Protein AF-0000000074037975 (afdb_homodimer)

InterPro domains:
  IPR044946 Type I restriction modification DNA specificity domain superfamily [G3DSA:3.90.220.20] (4-161)

Organism: NCBI:txid159291

Secondary structure (DSSP, 8-state):
-----------GGG-EEGGGTEEEE----------TTEEEEEEE-GGG--SSSB----SEEEEEETTTHHHHTT---TTPEEEE-BSSTT-EEE--SS--TTEEE-TTEEEEEESS-HHHHHHHHHHHHHSHHHHHHHHHH-B-SSS-B--HHHHHT-EE----HHHHHHHHHHHHHHHHHHHHHHHHHHHHHHGGGGS--------/----S------GGG-EEGGGTEEEE-PPP------TTPEEEEEE-GGG--SSSB----SEEEEE-TTTHHHHTT---TTPEEEE-BSSTT-EEE--SS--TTEEE-TTEEEEEESS-HHHHHHHHHHHHHSHHHHHHHHHH-B-SSS-B--HHHHHT-EE----HHHHHHHHHHHHHHHHHHHHHHHHHHHHHHGGGGS--------

Nearest PDB structures (foldseek):
  7vru-assembly1_C  TM=7.341E-01  e=1.996E-07  Aquipseudomonas alcaligenes
  7vs4-assembly1_C  TM=7.170E-01  e=5.073E-07  Aquipseudomonas alcaligenes
  8w2p-assembly1_C  TM=7.264E-01  e=3.956E-07  Geobacillus stearothermophilus
  2y7h-assembly1_A  TM=7.011E-01  e=1.756E-05  Escherichia coli
  7eew-assembly1_A  TM=6.005E-01  e=3.941E-05  Vibrio vulnificus YJ016

Radius of gyration: 26.59 Å; Cα contacts (8 Å, |Δi|>4): 752; chains: 2; bounding box: 60×66×67 Å

Solvent-accessible surface area (backbone atoms only — not comparable to full-atom values): 22498 Å² total; per-residue (Å²): 131,79,75,74,78,70,67,75,75,69,66,63,84,58,40,43,36,39,55,82,54,24,49,77,44,67,36,67,83,79,72,68,38,94,47,95,65,46,41,75,29,26,39,37,48,78,88,39,52,44,97,62,58,52,45,58,86,42,82,45,70,36,32,33,45,67,80,42,57,70,55,59,74,44,31,57,50,55,24,22,28,38,35,28,32,38,55,67,66,68,49,62,33,28,36,33,80,86,58,66,84,38,38,27,52,37,60,42,27,36,39,40,37,48,77,60,63,30,63,62,50,23,46,23,49,49,41,48,46,64,13,64,62,26,52,51,52,51,57,70,54,41,42,64,87,92,58,34,35,44,53,67,70,63,58,36,53,40,68,35,73,64,85,40,71,64,55,41,51,52,27,44,51,49,44,53,49,25,51,51,32,37,52,51,14,51,52,28,38,53,51,27,71,44,55,33,68,70,55,70,84,72,73,80,70,73,132,132,79,72,72,78,70,66,74,74,70,66,65,84,60,39,43,37,39,56,82,53,24,49,77,43,66,37,68,84,81,72,67,38,93,48,94,64,45,42,75,29,27,40,38,50,79,88,40,52,44,97,63,57,53,44,59,86,42,84,46,70,36,32,31,46,69,79,42,58,69,56,59,74,45,30,56,49,53,26,25,29,38,34,28,31,40,56,65,64,68,48,62,35,28,36,34,81,86,57,63,82,38,36,27,53,38,59,44,29,38,37,39,36,48,78,60,62,30,62,60,51,24,46,22,48,48,41,47,46,64,12,66,60,28,50,50,52,51,58,70,55,42,42,65,86,90,59,34,35,44,53,67,70,62,56,37,53,40,69,35,76,65,84,40,72,66,55,40,51,50,26,46,52,49,45,52,51,26,51,50,31,37,52,51,13,52,51,28,38,52,52,27,71,44,55,33,67,71,54,70,83,73,74,80,68,70,134

Structure (mmCIF, N/CA/C/O backbone):
data_AF-0000000074037975-model_v1
#
loop_
_entity.id
_entity.type
_entity.pdbx_description
1 polymer 'Type I restriction modification DNA specificity domain-containing protein'
#
loop_
_atom_site.group_PDB
_atom_site.id
_atom_site.type_symbol
_atom_site.label_atom_id
_atom_site.label_alt_id
_atom_site.label_comp_id
_atom_site.label_asym_id
_atom_site.label_entity_id
_atom_site.label_seq_id
_atom_site.pdbx_PDB_ins_code
_atom_site.Cartn_x
_atom_site.Cartn_y
_atom_site.Cartn_z
_atom_site.occupancy
_atom_site.B_iso_or_equiv
_atom_site.auth_seq_id
_atom_site.auth_comp_id
_atom_site.auth_asym_id
_atom_site.auth_atom_id
_atom_site.pdbx_PDB_model_num
ATOM 1 N N . MET A 1 1 ? 31.547 19.078 5.402 1 22.45 1 MET A N 1
ATOM 2 C CA . MET A 1 1 ? 31.078 20.234 6.16 1 22.45 1 MET A CA 1
ATOM 3 C C . MET A 1 1 ? 30.094 19.812 7.25 1 22.45 1 MET A C 1
ATOM 5 O O . MET A 1 1 ? 29.094 19.172 6.969 1 22.45 1 MET A O 1
ATOM 9 N N . GLU A 1 2 ? 30.469 19.562 8.461 1 25.7 2 GLU A N 1
ATOM 10 C CA . GLU A 1 2 ? 29.766 19.25 9.703 1 25.7 2 GLU A CA 1
ATOM 11 C C . GLU A 1 2 ? 28.641 20.25 9.969 1 25.7 2 GLU A C 1
ATOM 13 O O . GLU A 1 2 ? 28.891 21.438 10.141 1 25.7 2 GLU A O 1
ATOM 18 N N . ILE A 1 3 ? 27.547 20.219 9.219 1 34.25 3 ILE A N 1
ATOM 19 C CA . ILE A 1 3 ? 26.469 21.109 9.609 1 34.25 3 ILE A CA 1
ATOM 20 C C . ILE A 1 3 ? 26.344 21.125 11.133 1 34.25 3 ILE A C 1
ATOM 22 O O . ILE A 1 3 ? 26.25 20.078 11.766 1 34.25 3 ILE A O 1
ATOM 26 N N . SER A 1 4 ? 27 22.016 11.812 1 34.75 4 SER A N 1
ATOM 27 C CA . SER A 1 4 ? 26.828 22.312 13.234 1 34.75 4 SER A CA 1
ATOM 28 C C . SER A 1 4 ? 25.375 22.141 13.664 1 34.75 4 SER A C 1
ATOM 30 O O . SER A 1 4 ? 24.484 22.828 13.156 1 34.75 4 SER A O 1
ATOM 32 N N . THR A 1 5 ? 24.906 21.062 13.969 1 38 5 THR A N 1
ATOM 33 C CA . THR A 1 5 ? 23.641 20.562 14.492 1 38 5 THR A CA 1
ATOM 34 C C . THR A 1 5 ? 23.094 21.5 15.562 1 38 5 THR A C 1
ATOM 36 O O . THR A 1 5 ? 22.094 21.172 16.219 1 38 5 THR A O 1
ATOM 39 N N . HIS A 1 6 ? 23.984 22.391 16.078 1 36.88 6 HIS A N 1
ATOM 40 C CA . HIS A 1 6 ? 23.469 23.234 17.156 1 36.88 6 HIS A CA 1
ATOM 41 C C . HIS A 1 6 ? 22.375 24.156 16.656 1 36.88 6 HIS A C 1
ATOM 43 O O . HIS A 1 6 ? 22.625 25.328 16.359 1 36.88 6 HIS A O 1
ATOM 49 N N . THR A 1 7 ? 21.641 23.875 15.727 1 40.47 7 THR A N 1
ATOM 50 C CA . THR A 1 7 ? 20.562 24.844 15.562 1 40.47 7 THR A CA 1
ATOM 51 C C . THR A 1 7 ? 19.984 25.234 16.922 1 40.47 7 THR A C 1
ATOM 53 O O . THR A 1 7 ? 19.406 24.391 17.625 1 40.47 7 THR A O 1
ATOM 56 N N . GLN A 1 8 ? 20.625 26.078 17.672 1 42.66 8 GLN A N 1
ATOM 57 C CA . GLN A 1 8 ? 20.125 26.719 18.891 1 42.66 8 GLN A CA 1
ATOM 58 C C . GLN A 1 8 ? 18.609 26.938 18.797 1 42.66 8 GLN A C 1
ATOM 60 O O . GLN A 1 8 ? 18.141 27.75 18 1 42.66 8 GLN A O 1
ATOM 65 N N . LEU A 1 9 ? 17.828 25.891 18.891 1 47.12 9 LEU A N 1
ATOM 66 C CA . LEU A 1 9 ? 16.391 26.047 19.031 1 47.12 9 LEU A CA 1
ATOM 67 C C . LEU A 1 9 ? 16.047 27.172 19.984 1 47.12 9 LEU A C 1
ATOM 69 O O . LEU A 1 9 ? 16.641 27.297 21.062 1 47.12 9 LEU A O 1
ATOM 73 N N . SER A 1 10 ? 15.578 28.25 19.516 1 51.34 10 SER A N 1
ATOM 74 C CA . SER A 1 10 ? 15.203 29.516 20.125 1 51.34 10 SER A CA 1
ATOM 75 C C . SER A 1 10 ? 14.422 29.297 21.422 1 51.34 10 SER A C 1
ATOM 77 O O . SER A 1 10 ? 13.867 28.219 21.641 1 51.34 10 SER A O 1
ATOM 79 N N . ASP A 1 11 ? 14.492 30.141 22.344 1 56.09 11 ASP A N 1
ATOM 80 C CA . ASP A 1 11 ? 13.734 30.375 23.578 1 56.09 11 ASP A CA 1
ATOM 81 C C . ASP A 1 11 ? 12.242 30.156 23.344 1 56.09 11 ASP A C 1
ATOM 83 O O . ASP A 1 11 ? 11.68 30.625 22.359 1 56.09 11 ASP A O 1
ATOM 87 N N . GLU A 1 12 ? 11.594 29.078 23.938 1 60.75 12 GLU A N 1
ATOM 88 C CA . GLU A 1 12 ? 10.18 28.734 23.859 1 60.75 12 GLU A CA 1
ATOM 89 C C . GLU A 1 12 ? 9.312 30 23.922 1 60.75 12 GLU A C 1
ATOM 91 O O . GLU A 1 12 ? 8.156 29.969 23.5 1 60.75 12 GLU A O 1
ATOM 96 N N . SER A 1 13 ? 9.938 30.953 24.453 1 65.62 13 SER A N 1
ATOM 97 C CA . SER A 1 13 ? 9.18 32.188 24.562 1 65.62 13 SER A CA 1
ATOM 98 C C . SER A 1 13 ? 8.82 32.75 23.188 1 65.62 13 SER A C 1
ATOM 100 O O . SER A 1 13 ? 7.875 33.531 23.062 1 65.62 13 SER A O 1
ATOM 102 N N . ALA A 1 14 ? 9.422 32.188 22.172 1 81.38 14 ALA A N 1
ATOM 103 C CA . ALA A 1 14 ? 9.188 32.719 20.828 1 81.38 14 ALA A CA 1
ATOM 104 C C . ALA A 1 14 ? 8.203 31.844 20.047 1 81.38 14 ALA A C 1
ATOM 106 O O . ALA A 1 14 ? 7.809 32.188 18.938 1 81.38 14 ALA A O 1
ATOM 107 N N . TRP A 1 15 ? 7.66 30.828 20.797 1 90.06 15 TRP A N 1
ATOM 108 C CA . TRP A 1 15 ? 6.723 29.938 20.125 1 90.06 15 TRP A CA 1
ATOM 109 C C . TRP A 1 15 ? 5.32 30.547 20.094 1 90.06 15 TRP A C 1
ATOM 111 O O . TRP A 1 15 ? 4.957 31.328 20.969 1 90.06 15 TRP A O 1
ATOM 121 N N . SER A 1 16 ? 4.637 30.281 19.078 1 93.81 16 SER A N 1
ATOM 122 C CA . SER A 1 16 ? 3.273 30.781 18.953 1 93.81 16 SER A CA 1
ATOM 123 C C . SER A 1 16 ? 2.334 29.703 18.438 1 93.81 16 SER A C 1
ATOM 125 O O . SER A 1 16 ? 2.77 28.75 17.781 1 93.81 16 SER A O 1
ATOM 127 N N . PRO A 1 17 ? 1.119 29.828 18.703 1 96.19 17 PRO A N 1
ATOM 128 C CA . PRO A 1 17 ? 0.145 28.812 18.312 1 96.19 17 PRO A CA 1
ATOM 129 C C . PRO A 1 17 ? 0.031 28.656 16.797 1 96.19 17 PRO A C 1
ATOM 131 O O . PRO A 1 17 ? 0.234 29.625 16.062 1 96.19 17 PRO A O 1
ATOM 134 N N . LEU A 1 18 ? -0.323 27.453 16.375 1 97.44 18 LEU A N 1
ATOM 135 C CA . LEU A 1 18 ? -0.531 27.156 14.953 1 97.44 18 LEU A CA 1
ATOM 136 C C . LEU A 1 18 ? -1.519 28.125 14.328 1 97.44 18 LEU A C 1
ATOM 138 O O . LEU A 1 18 ? -1.316 28.578 13.203 1 97.44 18 LEU A O 1
ATOM 142 N N . SER A 1 19 ? -2.512 28.547 15.086 1 97.44 19 SER A N 1
ATOM 143 C CA . SER A 1 19 ? -3.596 29.391 14.586 1 97.44 19 SER A CA 1
ATOM 144 C C . SER A 1 19 ? -3.082 30.766 14.18 1 97.44 19 SER A C 1
ATOM 146 O O . SER A 1 19 ? -3.734 31.469 13.406 1 97.44 19 SER A O 1
ATOM 148 N N . HIS A 1 20 ? -1.914 31.156 14.703 1 96.19 20 HIS A N 1
ATOM 149 C CA . HIS A 1 20 ? -1.327 32.438 14.336 1 96.19 20 HIS A CA 1
ATOM 150 C C . HIS A 1 20 ? -0.712 32.375 12.938 1 96.19 20 HIS A C 1
ATOM 152 O O . HIS A 1 20 ? -0.5 33.406 12.312 1 96.19 20 HIS A O 1
ATOM 158 N N . HIS A 1 21 ? -0.469 31.172 12.492 1 96.44 21 HIS A N 1
ATOM 159 C CA . HIS A 1 21 ? 0.303 31.031 11.266 1 96.44 21 HIS A CA 1
ATOM 160 C C . HIS A 1 21 ? -0.547 30.453 10.141 1 96.44 21 HIS A C 1
ATOM 162 O O . HIS A 1 21 ? -0.271 30.672 8.961 1 96.44 21 HIS A O 1
ATOM 168 N N . ALA A 1 22 ? -1.515 29.703 10.539 1 98.12 22 ALA A N 1
ATOM 169 C CA . ALA A 1 22 ? -2.248 28.922 9.547 1 98.12 22 ALA A CA 1
ATOM 170 C C . ALA A 1 22 ? -3.727 28.812 9.914 1 98.12 22 ALA A C 1
ATOM 172 O O . ALA A 1 22 ? -4.09 28.938 11.086 1 98.12 22 ALA A O 1
ATOM 173 N N . GLN A 1 23 ? -4.5 28.672 8.906 1 98 23 GLN A N 1
ATOM 174 C CA . GLN A 1 23 ? -5.891 28.281 9.094 1 98 23 GLN A CA 1
ATOM 175 C C . GLN A 1 23 ? -6.02 26.766 9.266 1 98 23 GLN A C 1
ATOM 177 O O . GLN A 1 23 ? -5.359 26 8.555 1 98 23 GLN A O 1
ATOM 182 N N . VAL A 1 24 ? -6.789 26.344 10.242 1 98.5 24 VAL A N 1
ATOM 183 C CA . VAL A 1 24 ? -7.109 24.938 10.43 1 98.5 24 VAL A CA 1
ATOM 184 C C . VAL A 1 24 ? -8.562 24.672 10.031 1 98.5 24 VAL A C 1
ATOM 186 O O . VAL A 1 24 ? -9.484 25.25 10.609 1 98.5 24 VAL A O 1
ATOM 189 N N . LEU A 1 25 ? -8.695 23.812 9.07 1 97.5 25 LEU A N 1
ATOM 190 C CA . LEU A 1 25 ? -10.031 23.531 8.555 1 97.5 25 LEU A CA 1
ATOM 191 C C . LEU A 1 25 ? -10.414 22.078 8.797 1 97.5 25 LEU A C 1
ATOM 193 O O . LEU A 1 25 ? -9.539 21.203 8.867 1 97.5 25 LEU A O 1
ATOM 197 N N . ARG A 1 26 ? -11.672 21.844 8.93 1 97 26 ARG A N 1
ATOM 198 C CA . ARG A 1 26 ? -12.289 20.531 8.953 1 97 26 ARG A CA 1
ATOM 199 C C . ARG A 1 26 ? -13.586 20.516 8.141 1 97 26 ARG A C 1
ATOM 201 O O . ARG A 1 26 ? -14.5 21.281 8.414 1 97 26 ARG A O 1
ATOM 208 N N . ALA A 1 27 ? -13.594 19.656 7.254 1 96 27 ALA A N 1
ATOM 209 C CA . ALA A 1 27 ? -14.75 19.641 6.359 1 96 27 ALA A CA 1
ATOM 210 C C . ALA A 1 27 ? -15.906 18.859 6.98 1 96 27 ALA A C 1
ATOM 212 O O . ALA A 1 27 ? -15.695 17.875 7.695 1 96 27 ALA A O 1
ATOM 213 N N . PRO A 1 28 ? -17.078 19.344 6.762 1 93.75 28 PRO A N 1
ATOM 214 C CA . PRO A 1 28 ? -18.25 18.531 7.125 1 93.75 28 PRO A CA 1
ATOM 215 C C . PRO A 1 28 ? -18.453 17.344 6.184 1 93.75 28 PRO A C 1
ATOM 217 O O . PRO A 1 28 ? -17.719 17.203 5.199 1 93.75 28 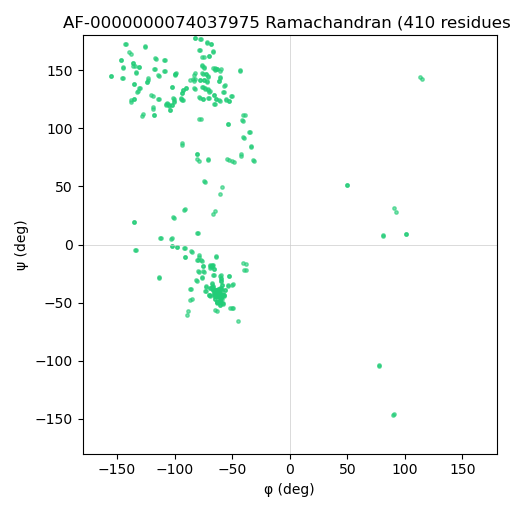PRO A O 1
ATOM 220 N N . LEU A 1 29 ? -19.391 16.562 6.535 1 91.75 29 LEU A N 1
ATOM 221 C CA . LEU A 1 29 ? -19.75 15.461 5.66 1 91.75 29 LEU A CA 1
ATOM 222 C C . LEU A 1 29 ? -20.547 15.953 4.461 1 91.75 29 LEU A C 1
ATOM 224 O O . LEU A 1 29 ? -21.547 16.656 4.625 1 91.75 29 LEU A O 1
ATOM 228 N N . PHE A 1 30 ? -20.062 15.617 3.279 1 88.19 30 PHE A N 1
ATOM 229 C CA . PHE A 1 30 ? -20.797 15.953 2.072 1 88.19 30 PHE A CA 1
ATOM 230 C C . PHE A 1 30 ? -21.469 14.711 1.496 1 88.19 30 PHE A C 1
ATOM 232 O O . PHE A 1 30 ? -20.797 13.766 1.082 1 88.19 30 PHE A O 1
ATOM 239 N N . LYS A 1 31 ? -22.766 14.711 1.405 1 84.69 31 LYS A N 1
ATOM 240 C CA . LYS A 1 31 ? -23.531 13.594 0.865 1 84.69 31 LYS A CA 1
ATOM 241 C C . LYS A 1 31 ? -23.734 13.742 -0.641 1 84.69 31 LYS A C 1
ATOM 243 O O . LYS A 1 31 ? -24.016 14.836 -1.13 1 84.69 31 LYS A O 1
ATOM 248 N N . SER A 1 32 ? -23.5 12.609 -1.246 1 86.62 32 SER A N 1
ATOM 249 C CA . SER A 1 32 ? -23.688 12.617 -2.693 1 86.62 32 SER A CA 1
ATOM 250 C C . SER A 1 32 ? -25.156 12.844 -3.057 1 86.62 32 SER A C 1
ATOM 252 O O . SER A 1 32 ? -26.047 12.266 -2.443 1 86.62 32 SER A O 1
ATOM 254 N N . GLU A 1 33 ? -25.391 13.836 -3.943 1 80.25 33 GLU A N 1
ATOM 255 C CA . GLU A 1 33 ? -26.734 14.117 -4.453 1 80.25 33 GLU A CA 1
ATOM 256 C C . GLU A 1 33 ? -26.75 14.148 -5.98 1 80.25 33 GLU A C 1
ATOM 258 O O . GLU A 1 33 ? -25.953 14.867 -6.598 1 80.25 33 GLU A O 1
ATOM 263 N N . SER A 1 34 ? -27.406 13.18 -6.594 1 70.44 34 SER A N 1
ATOM 264 C CA . SER A 1 34 ? -27.484 13.133 -8.055 1 70.44 34 SER A CA 1
ATOM 265 C C . SER A 1 34 ? -28.562 14.078 -8.57 1 70.44 34 SER A C 1
ATOM 267 O O . SER A 1 34 ? -29.75 13.898 -8.289 1 70.44 34 SER A O 1
ATOM 269 N N . THR A 1 35 ? -28.328 15.297 -8.625 1 68.06 35 THR A N 1
ATOM 270 C CA . THR A 1 35 ? -29.281 16.172 -9.289 1 68.06 35 THR A CA 1
ATOM 271 C C . THR A 1 35 ? -28.719 16.688 -10.609 1 68.06 35 THR A C 1
ATOM 273 O O . THR A 1 35 ? -27.531 16.547 -10.875 1 68.06 35 THR A O 1
ATOM 276 N N . GLN A 1 36 ? -29.641 17.141 -11.523 1 68.62 36 GLN A N 1
ATOM 277 C CA . GLN A 1 36 ? -29.234 17.781 -12.766 1 68.62 36 GLN A CA 1
ATOM 278 C C . GLN A 1 36 ? -28.266 18.922 -12.492 1 68.62 36 GLN A C 1
ATOM 280 O O . GLN A 1 36 ? -28.531 19.781 -11.633 1 68.62 36 GLN A O 1
ATOM 285 N N . GLY A 1 37 ? -27.062 18.938 -13.07 1 75 37 GLY A N 1
ATOM 286 C CA . GLY A 1 37 ? -26.047 19.984 -12.906 1 75 37 GLY A CA 1
ATOM 287 C C . GLY A 1 37 ? -25.094 19.719 -11.766 1 75 37 GLY A C 1
ATOM 288 O O . GLY A 1 37 ? -24.625 20.656 -11.102 1 75 37 GLY A O 1
ATOM 289 N N . SER A 1 38 ? -24.859 18.5 -11.531 1 82.06 38 SER A N 1
ATOM 290 C CA . SER A 1 38 ? -23.984 18.156 -10.414 1 82.06 38 SER A CA 1
ATOM 291 C C . SER A 1 38 ? -22.516 18.156 -10.844 1 82.06 38 SER A C 1
ATOM 293 O O . SER A 1 38 ? -22.219 18 -12.031 1 82.06 38 SER A O 1
ATOM 295 N N . HIS A 1 39 ? -21.766 18.641 -9.922 1 88.56 39 HIS A N 1
ATOM 296 C CA . HIS A 1 39 ? -20.312 18.594 -10.086 1 88.56 39 HIS A CA 1
ATOM 297 C C . HIS A 1 39 ? -19.719 17.422 -9.297 1 88.56 39 HIS A C 1
ATOM 299 O O . HIS A 1 39 ? -20.203 17.094 -8.219 1 88.56 39 HIS A O 1
ATOM 305 N N . ILE A 1 40 ? -18.672 16.891 -9.859 1 91.94 40 ILE A N 1
ATOM 306 C CA . ILE A 1 40 ? -18 15.766 -9.227 1 91.94 40 ILE A CA 1
ATOM 307 C C . ILE A 1 40 ? -16.844 16.266 -8.359 1 91.94 40 ILE A C 1
ATOM 309 O O . ILE A 1 40 ? -16.016 17.078 -8.812 1 91.94 40 ILE A O 1
ATOM 313 N N . PHE A 1 41 ? -16.906 15.859 -7.129 1 94.5 41 PHE A N 1
ATOM 314 C CA . PHE A 1 41 ? -15.82 16.141 -6.207 1 94.5 41 PHE A CA 1
ATOM 315 C C . PHE A 1 41 ? -15.125 14.852 -5.785 1 94.5 41 PHE A C 1
ATOM 317 O O . PHE A 1 41 ? -15.766 13.805 -5.672 1 94.5 41 PHE A O 1
ATOM 324 N N . HIS A 1 42 ? -13.875 14.984 -5.605 1 96.44 42 HIS A N 1
ATOM 325 C CA . HIS A 1 42 ? -13.109 13.898 -5.008 1 96.44 42 HIS A CA 1
ATOM 326 C C . HIS A 1 42 ? -12.992 14.07 -3.496 1 96.44 42 HIS A C 1
ATOM 328 O O . HIS A 1 42 ? -12.625 15.148 -3.02 1 96.44 42 HIS A O 1
ATOM 334 N N . VAL A 1 43 ? -13.289 13.039 -2.789 1 97.12 43 VAL A N 1
ATOM 335 C CA . VAL A 1 43 ? -13.203 13.094 -1.334 1 97.12 43 VAL A CA 1
ATOM 336 C C . VAL A 1 43 ? -11.93 12.398 -0.865 1 97.12 43 VAL A C 1
ATOM 338 O O . VAL A 1 43 ? -11.75 11.203 -1.087 1 97.12 43 VAL A O 1
ATOM 341 N N . ILE A 1 44 ? -11.117 13.156 -0.213 1 98.25 44 ILE A N 1
ATOM 342 C CA . ILE A 1 44 ? -9.836 12.656 0.263 1 98.25 44 ILE A CA 1
ATOM 343 C C . ILE A 1 44 ? -10.047 11.812 1.522 1 98.25 44 ILE A C 1
ATOM 345 O O . ILE A 1 44 ? -10.633 12.289 2.498 1 98.25 44 ILE A O 1
ATOM 349 N N . SER A 1 45 ? -9.555 10.641 1.496 1 97.38 45 SER A N 1
ATOM 350 C CA . SER A 1 45 ? -9.562 9.773 2.67 1 97.38 45 SER A CA 1
ATOM 351 C C . SER A 1 45 ? -8.164 9.266 3 1 97.38 45 SER A C 1
ATOM 353 O O . SER A 1 45 ? -7.227 9.477 2.23 1 97.38 45 SER A O 1
ATOM 355 N N . ILE A 1 46 ? -8.078 8.648 4.141 1 96.69 46 ILE A N 1
ATOM 356 C CA . ILE A 1 46 ? -6.797 8.141 4.609 1 96.69 46 ILE A CA 1
ATOM 357 C C . ILE A 1 46 ? -6.258 7.113 3.615 1 96.69 46 ILE A C 1
ATOM 359 O O . ILE A 1 46 ? -5.043 6.973 3.451 1 96.69 46 ILE A O 1
ATOM 363 N N . MET A 1 47 ? -7.133 6.469 2.896 1 95.56 47 MET A N 1
ATOM 364 C CA . MET A 1 47 ? -6.738 5.445 1.933 1 95.56 47 MET A CA 1
ATOM 365 C C . MET A 1 47 ? -5.953 6.055 0.777 1 95.56 47 MET A C 1
ATOM 367 O O . MET A 1 47 ? -5.262 5.344 0.047 1 95.56 47 MET A O 1
ATOM 371 N N . ASP A 1 48 ? -6.074 7.348 0.639 1 97.81 48 ASP A N 1
ATOM 372 C CA . ASP A 1 48 ? -5.398 8.031 -0.461 1 97.81 48 ASP A CA 1
ATOM 373 C C . ASP A 1 48 ? -4.008 8.5 -0.044 1 97.81 48 ASP A C 1
ATOM 375 O O . ASP A 1 48 ? -3.232 8.977 -0.875 1 97.81 48 ASP A O 1
ATOM 379 N N . PHE A 1 49 ? -3.689 8.438 1.281 1 98.19 49 PHE A N 1
ATOM 380 C CA . PHE A 1 49 ? -2.418 8.961 1.768 1 98.19 49 PHE A CA 1
ATOM 381 C C . PHE A 1 49 ? -1.261 8.078 1.316 1 98.19 49 PHE A C 1
ATOM 383 O O . PHE A 1 49 ? -1.265 6.867 1.56 1 98.19 49 PHE A O 1
ATOM 390 N N . PRO A 1 50 ? -0.337 8.742 0.685 1 97.75 50 PRO A N 1
ATOM 391 C CA . PRO A 1 50 ? 0.864 7.969 0.36 1 97.75 50 PRO A CA 1
ATOM 392 C C . PRO A 1 50 ? 1.793 7.789 1.56 1 97.75 50 PRO A C 1
ATOM 394 O O . PRO A 1 50 ? 1.645 8.484 2.568 1 97.75 50 PRO A O 1
ATOM 397 N N . PRO A 1 51 ? 2.807 6.859 1.449 1 96.75 51 PRO A N 1
ATOM 398 C CA . PRO A 1 51 ? 3.785 6.727 2.531 1 96.75 51 PRO A CA 1
ATOM 399 C C . PRO A 1 51 ? 4.559 8.016 2.791 1 96.75 51 PRO A C 1
ATOM 401 O O . PRO A 1 51 ? 4.93 8.297 3.932 1 96.75 51 PRO A O 1
ATOM 404 N N . ALA A 1 52 ? 4.73 8.742 1.688 1 97.69 52 ALA A N 1
ATOM 405 C CA . ALA A 1 52 ? 5.457 10 1.82 1 97.69 52 ALA A CA 1
ATOM 406 C C . ALA A 1 52 ? 5.07 10.977 0.712 1 97.69 52 ALA A C 1
ATOM 408 O O . ALA A 1 52 ? 4.703 10.562 -0.39 1 97.69 52 ALA A O 1
ATOM 409 N N . GLY A 1 53 ? 5.047 12.172 1.058 1 97.44 53 GLY A N 1
ATOM 410 C CA . GLY A 1 53 ? 5.008 13.227 0.052 1 97.44 53 GLY A CA 1
ATOM 411 C C . GLY A 1 53 ? 3.6 13.625 -0.337 1 97.44 53 GLY A C 1
ATOM 412 O O . GLY A 1 53 ? 2.711 13.703 0.514 1 97.44 53 GLY A O 1
ATOM 413 N N . TYR A 1 54 ? 3.473 13.984 -1.58 1 98.38 54 TYR A N 1
ATOM 414 C CA . TYR A 1 54 ? 2.283 14.648 -2.104 1 98.38 54 TYR A CA 1
ATOM 415 C C . TYR A 1 54 ? 1.127 13.664 -2.246 1 98.38 54 TYR A C 1
ATOM 417 O O . TYR A 1 54 ? 1.325 12.516 -2.648 1 98.38 54 TYR A O 1
ATOM 425 N N . LEU A 1 55 ? 0 14.148 -1.936 1 98.56 55 LEU A N 1
ATOM 426 C CA . LEU A 1 55 ? -1.262 13.438 -2.092 1 98.56 55 LEU A CA 1
ATOM 427 C C . LEU A 1 55 ? -1.547 13.148 -3.564 1 98.56 55 LEU A C 1
ATOM 429 O O . LEU A 1 55 ? -1.535 14.07 -4.391 1 98.56 55 LEU A O 1
ATOM 433 N N . PRO A 1 56 ? -1.769 11.867 -3.869 1 97.56 56 PRO A N 1
ATOM 434 C CA . PRO A 1 56 ? -2.27 11.578 -5.215 1 97.56 56 PRO A CA 1
ATOM 435 C C . PRO A 1 56 ? -3.758 11.875 -5.367 1 97.56 56 PRO A C 1
ATOM 437 O O . PRO A 1 56 ? -4.41 12.281 -4.406 1 97.56 56 PRO A O 1
ATOM 440 N N . GLU A 1 57 ? -4.27 11.695 -6.617 1 97.56 57 GLU A N 1
ATOM 441 C CA . GLU A 1 57 ? -5.699 11.898 -6.836 1 97.56 57 GLU A CA 1
ATOM 442 C C . GLU A 1 57 ? -6.527 10.922 -6 1 97.56 57 GLU A C 1
ATOM 444 O O . GLU A 1 57 ? -6.332 9.711 -6.074 1 97.56 57 GLU A O 1
ATOM 449 N N . PRO A 1 58 ? -7.395 11.508 -5.227 1 97.94 58 PRO A N 1
ATOM 450 C CA . PRO A 1 58 ? -8.227 10.625 -4.41 1 97.94 58 PRO A CA 1
ATOM 451 C C . PRO A 1 58 ? -9.156 9.742 -5.246 1 97.94 58 PRO A C 1
ATOM 453 O O . PRO A 1 58 ? -9.664 10.188 -6.277 1 97.94 58 PRO A O 1
ATOM 456 N N . ALA A 1 59 ? -9.484 8.594 -4.766 1 96.19 59 ALA A N 1
ATOM 457 C CA . ALA A 1 59 ? -10.25 7.609 -5.52 1 96.19 59 ALA A CA 1
ATOM 458 C C . ALA A 1 59 ? -11.75 7.848 -5.371 1 96.19 59 ALA A C 1
ATOM 460 O O . ALA A 1 59 ? -12.508 7.699 -6.332 1 96.19 59 ALA A O 1
ATOM 461 N N . ARG A 1 60 ? -12.164 8.211 -4.227 1 95.75 60 ARG A N 1
ATOM 462 C CA . ARG A 1 60 ? -13.594 8.352 -3.945 1 95.75 60 ARG A CA 1
ATOM 463 C C . ARG A 1 60 ? -14.141 9.648 -4.52 1 95.75 60 ARG A C 1
ATOM 465 O O . ARG A 1 60 ? -13.492 10.695 -4.43 1 95.75 60 ARG A O 1
ATOM 472 N N . THR A 1 61 ? -15.383 9.516 -5.039 1 94.25 61 THR A N 1
ATOM 473 C CA . THR A 1 61 ? -16 10.711 -5.598 1 94.25 61 THR A CA 1
ATOM 474 C C . THR A 1 61 ? -17.422 10.875 -5.062 1 94.25 61 THR A C 1
ATOM 476 O O . THR A 1 61 ? -18.047 9.906 -4.637 1 94.25 61 THR A O 1
ATOM 479 N N . VAL A 1 62 ? -17.797 12.117 -5.047 1 92.56 62 VAL A N 1
ATOM 480 C CA . VAL A 1 62 ? -19.172 12.461 -4.723 1 92.56 62 VAL A CA 1
ATOM 481 C C . VAL A 1 62 ? -19.703 13.484 -5.719 1 92.56 62 VAL A C 1
ATOM 483 O O . VAL A 1 62 ? -18.938 14.305 -6.246 1 92.56 62 VAL A O 1
ATOM 486 N N . SER A 1 63 ? -20.953 13.359 -5.934 1 92.12 63 SER A N 1
ATOM 487 C CA . SER A 1 63 ? -21.641 14.344 -6.773 1 92.12 63 SER A CA 1
ATOM 488 C C . SER A 1 63 ? -22.391 15.367 -5.934 1 92.12 63 SER A C 1
ATOM 490 O O . SER A 1 63 ? -23.219 15 -5.102 1 92.12 63 SER A O 1
ATOM 492 N N . LEU A 1 64 ? -22.062 16.609 -6.137 1 89 64 LEU A N 1
ATOM 493 C CA . LEU A 1 64 ? -22.703 17.672 -5.371 1 89 64 LEU A CA 1
ATOM 494 C C . LEU A 1 64 ? -23.375 18.688 -6.301 1 89 64 LEU A C 1
ATOM 496 O O . LEU A 1 64 ? -22.875 18.953 -7.395 1 89 64 LEU A O 1
ATOM 500 N N . PRO A 1 65 ? -24.531 19.172 -5.812 1 80.94 65 PRO A N 1
ATOM 501 C CA . PRO A 1 65 ? -25.234 20.156 -6.66 1 80.94 65 PRO A CA 1
ATOM 502 C C . PRO A 1 65 ? -24.391 21.406 -6.93 1 80.94 65 PRO A C 1
ATOM 504 O O . PRO A 1 65 ? -23.469 21.703 -6.176 1 80.94 65 PRO A O 1
ATOM 507 N N . THR A 1 66 ? -24.594 22.031 -8.102 1 66.06 66 THR A N 1
ATOM 508 C CA . THR A 1 66 ? -23.875 23.219 -8.578 1 66.06 66 THR A CA 1
ATOM 509 C C . THR A 1 66 ? -23.844 24.297 -7.508 1 66.06 66 THR A C 1
ATOM 511 O O . THR A 1 66 ? -22.859 25.016 -7.371 1 66.06 66 THR A O 1
ATOM 514 N N . GLY A 1 67 ? -24.828 24.406 -6.742 1 62.47 67 GLY A N 1
ATOM 515 C CA . GLY A 1 67 ? -24.844 25.422 -5.707 1 62.47 67 GLY A CA 1
ATOM 516 C C . GLY A 1 67 ? -24.062 25.031 -4.465 1 62.47 67 GLY A C 1
ATOM 517 O O . GLY A 1 67 ? -24.156 25.688 -3.428 1 62.47 67 GLY A O 1
ATOM 518 N N . ALA A 1 68 ? -23.391 23.922 -4.758 1 62.56 68 ALA A N 1
ATOM 519 C CA . ALA A 1 68 ? -22.703 23.453 -3.559 1 62.56 68 ALA A CA 1
ATOM 520 C C . ALA A 1 68 ? -21.484 24.328 -3.258 1 62.56 68 ALA A C 1
ATOM 522 O O . ALA A 1 68 ? -20.344 23.844 -3.309 1 62.56 68 ALA A O 1
ATOM 523 N N . GLU A 1 69 ? -21.766 25.609 -3.156 1 72.12 69 GLU A N 1
ATOM 524 C CA . GLU A 1 69 ? -20.781 26.625 -2.771 1 72.12 69 GLU A CA 1
ATOM 525 C C . GLU A 1 69 ? -20.078 26.25 -1.467 1 72.12 69 GLU A C 1
ATOM 527 O O . GLU A 1 69 ? -18.891 26.516 -1.29 1 72.12 69 GLU A O 1
ATOM 532 N N . ARG A 1 70 ? -20.812 25.5 -0.703 1 82.56 70 ARG A N 1
ATOM 533 C CA . ARG A 1 70 ? -20.25 25.141 0.598 1 82.56 70 ARG A CA 1
ATOM 534 C C . ARG A 1 70 ? -19.078 24.188 0.446 1 82.56 70 ARG A C 1
ATOM 536 O O . ARG A 1 70 ? -18.062 24.328 1.136 1 82.56 70 ARG A O 1
ATOM 543 N N . ALA A 1 71 ? -19.172 23.281 -0.494 1 85.62 71 ALA A N 1
ATOM 544 C CA . ALA A 1 71 ? -18.094 22.328 -0.706 1 85.62 71 ALA A CA 1
ATOM 545 C C . ALA A 1 71 ? -16.844 23.016 -1.223 1 85.62 71 ALA A C 1
ATOM 547 O O . ALA A 1 71 ? -15.727 22.625 -0.872 1 85.62 71 ALA A O 1
ATOM 548 N N . ARG A 1 72 ? -17 24.016 -1.978 1 87.94 72 ARG A N 1
ATOM 549 C CA . ARG A 1 72 ? -15.883 24.719 -2.582 1 87.94 72 ARG A CA 1
ATOM 550 C C . ARG A 1 72 ? -15.047 25.422 -1.519 1 87.94 72 ARG A C 1
ATOM 552 O O . ARG A 1 72 ? -13.836 25.609 -1.693 1 87.94 72 ARG A O 1
ATOM 559 N N . GLN A 1 73 ? -15.695 25.75 -0.399 1 90.81 73 GLN A N 1
ATOM 560 C CA . GLN A 1 73 ? -14.992 26.406 0.696 1 90.81 73 GLN A CA 1
ATOM 561 C C . GLN A 1 73 ? -14 25.469 1.356 1 90.81 73 GLN A C 1
ATOM 563 O O . GLN A 1 73 ? -13.055 25.906 2.021 1 90.81 73 GLN A O 1
ATOM 568 N N . TYR A 1 74 ? -14.203 24.234 1.102 1 94.25 74 TYR A N 1
ATOM 569 C CA . TYR A 1 74 ? -13.375 23.266 1.805 1 94.25 74 TYR A CA 1
ATOM 570 C C . TYR A 1 74 ? -12.438 22.547 0.839 1 94.25 74 TYR A C 1
ATOM 572 O O . TYR A 1 74 ? -11.727 21.609 1.23 1 94.25 74 TYR A O 1
ATOM 580 N N . THR A 1 75 ? -12.461 23 -0.405 1 96.38 75 THR A N 1
ATOM 581 C CA . THR A 1 75 ? -11.5 22.422 -1.331 1 96.38 75 THR A CA 1
ATOM 582 C C . THR A 1 75 ? -10.07 22.703 -0.877 1 96.38 75 THR A C 1
ATOM 584 O O . THR A 1 75 ? -9.773 23.797 -0.409 1 96.38 75 THR A O 1
ATOM 587 N N . VAL A 1 76 ? -9.273 21.734 -1.055 1 98.19 76 VAL A N 1
ATOM 588 C CA . VAL A 1 76 ? -7.887 21.906 -0.639 1 98.19 76 VAL A CA 1
ATOM 589 C C . VAL A 1 76 ? -7.148 22.781 -1.649 1 98.19 76 VAL A C 1
ATOM 591 O O . VAL A 1 76 ? -7.57 22.906 -2.803 1 98.19 76 VAL A O 1
ATOM 594 N N . LYS A 1 77 ? -6.141 23.422 -1.158 1 98.12 77 LYS A N 1
ATOM 595 C CA . LYS A 1 77 ? -5.258 24.266 -1.956 1 98.12 77 LYS A CA 1
ATOM 596 C C . LYS A 1 77 ? -3.834 23.719 -1.97 1 98.12 77 LYS A C 1
ATOM 598 O O . LYS A 1 77 ? -3.463 22.922 -1.109 1 98.12 77 LYS A O 1
ATOM 603 N N . PRO A 1 78 ? -3.037 24.156 -2.992 1 98.38 78 PRO A N 1
ATOM 604 C CA . PRO A 1 78 ? -1.646 23.703 -3.039 1 98.38 78 PRO A CA 1
ATOM 605 C C . PRO A 1 78 ? -0.917 23.891 -1.713 1 98.38 78 PRO A C 1
ATOM 607 O O . PRO A 1 78 ? -0.993 24.969 -1.112 1 98.38 78 PRO A O 1
ATOM 610 N N . TYR A 1 79 ? -0.272 22.859 -1.172 1 98.75 79 TYR A N 1
ATOM 611 C CA . TYR A 1 79 ? 0.649 22.828 -0.041 1 98.75 79 TYR A CA 1
ATOM 612 C C . TYR A 1 79 ? -0.11 22.828 1.28 1 98.75 79 TYR A C 1
ATOM 614 O O . TYR A 1 79 ? 0.493 22.953 2.35 1 98.75 79 TYR A O 1
ATOM 622 N N . ASP A 1 80 ? -1.502 22.688 1.146 1 98.88 80 ASP A N 1
ATOM 623 C CA . ASP A 1 80 ? -2.221 22.328 2.365 1 98.88 80 ASP A CA 1
ATOM 624 C C . ASP A 1 80 ? -1.669 21.031 2.969 1 98.88 80 ASP A C 1
ATOM 626 O O . ASP A 1 80 ? -1.368 20.094 2.244 1 98.88 80 ASP A O 1
ATOM 630 N N . VAL A 1 81 ? -1.5 21 4.273 1 98.88 81 VAL A N 1
ATOM 631 C CA . VAL A 1 81 ? -1.095 19.766 4.953 1 98.88 81 VAL A CA 1
ATOM 632 C C . VAL A 1 81 ? -2.311 19.109 5.602 1 98.88 81 VAL A C 1
ATOM 634 O O . VAL A 1 81 ? -3.082 19.766 6.305 1 98.88 81 VAL A O 1
ATOM 637 N N . LEU A 1 82 ? -2.531 17.875 5.285 1 98.88 82 LEU A N 1
ATOM 638 C CA . LEU A 1 82 ? -3.645 17.125 5.852 1 98.88 82 LEU A CA 1
ATOM 639 C C . LEU A 1 82 ? -3.164 16.188 6.953 1 98.88 82 LEU A C 1
ATOM 641 O O . LEU A 1 82 ? -2.143 15.508 6.797 1 98.88 82 LEU A O 1
ATOM 645 N N . ILE A 1 83 ? -3.881 16.156 8.047 1 98.62 83 ILE A N 1
ATOM 646 C CA . ILE A 1 83 ? -3.543 15.32 9.203 1 98.62 83 ILE A CA 1
ATOM 647 C C . ILE A 1 83 ? -4.801 14.625 9.719 1 98.62 83 ILE A C 1
ATOM 649 O O . ILE A 1 83 ? -5.801 15.281 10.016 1 98.62 83 ILE A O 1
ATOM 653 N N . THR A 1 84 ? -4.746 13.352 9.812 1 97.94 84 THR A N 1
ATOM 654 C CA . THR A 1 84 ? -5.902 12.625 10.336 1 97.94 84 THR A CA 1
ATOM 655 C C . THR A 1 84 ? -6.055 12.859 11.836 1 97.94 84 THR A C 1
ATOM 657 O O . THR A 1 84 ? -5.07 12.82 12.578 1 97.94 84 THR A O 1
ATOM 660 N N . ALA A 1 85 ? -7.289 13.016 12.273 1 96.88 85 ALA A N 1
ATOM 661 C CA . ALA A 1 85 ? -7.535 13.469 13.641 1 96.88 85 ALA A CA 1
ATOM 662 C C . ALA A 1 85 ? -8.609 12.625 14.312 1 96.88 85 ALA A C 1
ATOM 664 O O . ALA A 1 85 ? -8.906 12.812 15.5 1 96.88 85 ALA A O 1
ATOM 665 N N . VAL A 1 86 ? -9.242 11.695 13.602 1 95.31 86 VAL A N 1
ATOM 666 C CA . VAL A 1 86 ? -10.273 10.82 14.141 1 95.31 86 VAL A CA 1
ATOM 667 C C . VAL A 1 86 ? -9.984 9.375 13.727 1 95.31 86 VAL A C 1
ATOM 669 O O . VAL A 1 86 ? -9.734 9.094 12.555 1 95.31 86 VAL A O 1
ATOM 672 N N . GLY A 1 87 ? -10.047 8.547 14.688 1 93.94 87 GLY A N 1
ATOM 673 C CA . GLY A 1 87 ? -9.719 7.156 14.406 1 93.94 87 GLY A CA 1
ATOM 674 C C . GLY A 1 87 ? -8.227 6.906 14.305 1 93.94 87 GLY A C 1
ATOM 675 O O . GLY A 1 87 ? -7.523 6.91 15.32 1 93.94 87 GLY A O 1
ATOM 676 N N . THR A 1 88 ? -7.797 6.77 13.078 1 92.5 88 THR A N 1
ATOM 677 C CA . THR A 1 88 ? -6.359 6.68 12.844 1 92.5 88 THR A CA 1
ATOM 678 C C . THR A 1 88 ? -5.715 8.062 12.906 1 92.5 88 THR A C 1
ATOM 680 O O . THR A 1 88 ? -5.836 8.852 11.969 1 92.5 88 THR A O 1
ATOM 683 N N . ILE A 1 89 ? -4.984 8.203 14.016 1 94.69 89 ILE A N 1
ATOM 684 C CA . ILE A 1 89 ? -4.434 9.523 14.281 1 94.69 89 ILE A CA 1
ATOM 685 C C . ILE A 1 89 ? -3.025 9.625 13.695 1 94.69 89 ILE A C 1
ATOM 687 O O . ILE A 1 89 ? -2.227 8.695 13.828 1 94.69 89 ILE A O 1
ATOM 691 N N . GLY A 1 90 ? -2.793 10.727 12.992 1 95.44 90 GLY A N 1
ATOM 692 C CA . GLY A 1 90 ? -1.405 11.117 12.797 1 95.44 90 GLY A CA 1
ATOM 693 C C . GLY A 1 90 ? -0.87 10.75 11.43 1 95.44 90 GLY A 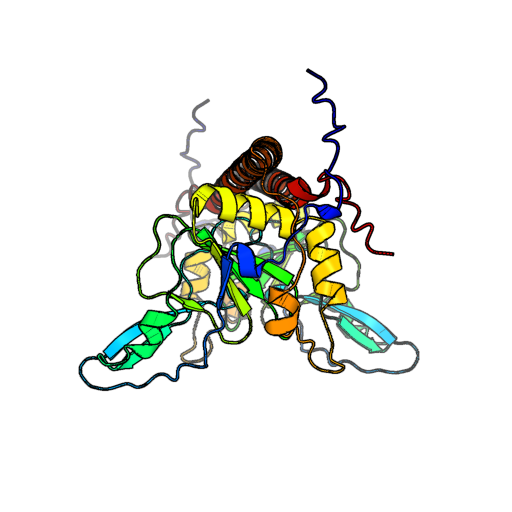C 1
ATOM 694 O O . GLY A 1 90 ? 0.341 10.789 11.195 1 95.44 90 GLY A O 1
ATOM 695 N N . GLN A 1 91 ? -1.782 10.312 10.562 1 97.31 91 GLN A N 1
ATOM 696 C CA . GLN A 1 91 ? -1.347 10.227 9.172 1 97.31 91 GLN A CA 1
ATOM 697 C C . GLN A 1 91 ? -1.275 11.602 8.523 1 97.31 91 GLN A C 1
ATOM 699 O O . GLN A 1 91 ? -2.141 12.453 8.758 1 97.31 91 GLN A O 1
ATOM 704 N N . ILE A 1 92 ? -0.177 11.812 7.789 1 98.44 92 ILE A N 1
ATOM 705 C CA . ILE A 1 92 ? 0.089 13.156 7.289 1 98.44 92 ILE A CA 1
ATOM 706 C C . ILE A 1 92 ? 0.4 13.094 5.797 1 98.44 92 ILE A C 1
ATOM 708 O O . ILE A 1 92 ? 1.132 12.211 5.34 1 98.44 92 ILE A O 1
ATOM 712 N N . THR A 1 93 ? -0.155 13.953 5.016 1 98.69 93 THR A N 1
ATOM 713 C CA . THR A 1 93 ? 0.196 14.148 3.613 1 98.69 93 THR A CA 1
ATOM 714 C C . THR A 1 93 ? 0.127 15.633 3.244 1 98.69 93 THR A C 1
ATOM 716 O O . THR A 1 93 ? -0.218 16.469 4.082 1 98.69 93 THR A O 1
ATOM 719 N N . ILE A 1 94 ? 0.541 16.016 2.074 1 98.88 94 ILE A N 1
ATOM 720 C CA . ILE A 1 94 ? 0.581 17.406 1.612 1 98.88 94 ILE A CA 1
ATOM 721 C C . ILE A 1 94 ? 0.034 17.484 0.189 1 98.88 94 ILE A C 1
ATOM 723 O O . ILE A 1 94 ? 0.326 16.625 -0.647 1 98.88 94 ILE A O 1
ATOM 727 N N . VAL A 1 95 ? -0.761 18.5 -0.086 1 98.81 95 VAL A N 1
ATOM 728 C CA . VAL A 1 95 ? -1.393 18.688 -1.389 1 98.81 95 VAL A CA 1
ATOM 729 C C . VAL A 1 95 ? -0.354 19.141 -2.406 1 98.81 95 VAL A C 1
ATOM 731 O O . VAL A 1 95 ? 0.457 20.031 -2.115 1 98.81 95 VAL A O 1
ATOM 734 N N . PRO A 1 96 ? -0.345 18.578 -3.531 1 98.44 96 PRO A N 1
ATOM 735 C CA . PRO A 1 96 ? 0.627 18.969 -4.551 1 98.44 96 PRO A CA 1
ATOM 736 C C . PRO A 1 96 ? 0.349 20.359 -5.125 1 98.44 96 PRO A C 1
ATOM 738 O O . PRO A 1 96 ? -0.754 20.891 -4.961 1 98.44 96 PRO A O 1
ATOM 741 N N . GLU A 1 97 ? 1.34 20.922 -5.75 1 97.56 97 GLU A N 1
ATOM 742 C CA . GLU A 1 97 ? 1.239 22.234 -6.371 1 97.56 97 GLU A CA 1
ATOM 743 C C . GLU A 1 97 ? 0.119 22.266 -7.406 1 97.56 97 GLU A C 1
ATOM 745 O O . GLU A 1 97 ? -0.669 23.219 -7.445 1 97.56 97 GLU A O 1
ATOM 750 N N . LYS A 1 98 ? 0.101 21.156 -8.188 1 95.38 98 LYS A N 1
ATOM 751 C CA . LYS A 1 98 ? -0.958 21.031 -9.188 1 95.38 98 LYS A CA 1
ATOM 752 C C . LYS A 1 98 ? -2.15 20.25 -8.633 1 95.38 98 LYS A C 1
ATOM 754 O O . LYS A 1 98 ? -2.133 19.031 -8.602 1 95.38 98 LYS A O 1
ATOM 759 N N . CYS A 1 99 ? -3.061 20.906 -7.992 1 95 99 CYS A N 1
ATOM 760 C CA . CYS A 1 99 ? -4.266 20.297 -7.43 1 95 99 CYS A CA 1
ATOM 761 C C . CYS A 1 99 ? -5.52 20.922 -8.031 1 95 99 CYS A C 1
ATOM 763 O O . CYS A 1 99 ? -5.66 22.141 -8.055 1 95 99 CYS A O 1
ATOM 765 N N . PRO A 1 100 ? -6.395 20.062 -8.508 1 93.75 100 PRO A N 1
ATOM 766 C CA . PRO A 1 100 ? -7.66 20.609 -9 1 93.75 100 PRO A CA 1
ATOM 767 C C . PRO A 1 100 ? -8.516 21.219 -7.887 1 93.75 100 PRO A C 1
ATOM 769 O O . PRO A 1 100 ? -8.273 20.953 -6.707 1 93.75 100 PRO A O 1
ATOM 772 N N . ASP A 1 101 ? -9.531 21.969 -8.328 1 93.44 101 ASP A N 1
ATOM 773 C CA . ASP A 1 101 ? -10.375 22.703 -7.383 1 93.44 101 ASP A CA 1
ATOM 774 C C . ASP A 1 101 ? -11.586 21.859 -6.98 1 93.44 101 ASP A C 1
ATOM 776 O O . ASP A 1 101 ? -12.656 22.406 -6.699 1 93.44 101 ASP A O 1
ATOM 780 N N . ASN A 1 102 ? -11.398 20.578 -6.988 1 94.94 102 ASN A N 1
ATOM 781 C CA . ASN A 1 102 ? -12.555 19.75 -6.633 1 94.94 102 ASN A CA 1
ATOM 782 C C . ASN A 1 102 ? -12.172 18.625 -5.668 1 94.94 102 ASN A C 1
ATOM 784 O O . ASN A 1 102 ? -12.836 17.594 -5.617 1 94.94 102 ASN A O 1
ATOM 788 N N . TRP A 1 103 ? -11.047 18.766 -4.996 1 97.44 103 TRP A N 1
ATOM 789 C CA . TRP A 1 103 ? -10.688 17.828 -3.93 1 97.44 103 TRP A CA 1
ATOM 790 C C . TRP A 1 103 ? -11.148 18.344 -2.572 1 97.44 103 TRP A C 1
ATOM 792 O O . TRP A 1 103 ? -10.828 19.469 -2.186 1 97.44 103 TRP A O 1
ATOM 802 N N . ILE A 1 104 ? -11.914 17.562 -1.866 1 97.06 104 ILE A N 1
ATOM 803 C CA . ILE A 1 104 ? -12.375 17.938 -0.535 1 97.06 104 ILE A CA 1
ATOM 804 C C . ILE A 1 104 ? -11.977 16.859 0.475 1 97.06 104 ILE A C 1
ATOM 806 O O . ILE A 1 104 ? -12 15.672 0.168 1 97.06 104 ILE A O 1
ATOM 810 N N . PRO A 1 105 ? -11.547 17.25 1.668 1 97.88 105 PRO A N 1
ATOM 811 C CA . PRO A 1 105 ? -11.148 16.266 2.684 1 97.88 105 PRO A CA 1
ATOM 812 C C . PRO A 1 105 ? -12.344 15.562 3.324 1 97.88 105 PRO A C 1
ATOM 814 O O . PRO A 1 105 ? -13.43 16.141 3.418 1 97.88 105 PRO A O 1
ATOM 817 N N . ALA A 1 106 ? -12.125 14.398 3.762 1 97.25 106 ALA A N 1
ATOM 818 C CA . ALA A 1 106 ? -13.094 13.711 4.617 1 97.25 106 ALA A CA 1
ATOM 819 C C . ALA A 1 106 ? -13.188 14.383 5.988 1 97.25 106 ALA A C 1
ATOM 821 O O . ALA A 1 106 ? -12.398 15.281 6.301 1 97.25 106 ALA A O 1
ATOM 822 N N . THR A 1 107 ? -14.133 13.938 6.781 1 96.5 107 THR A N 1
ATOM 823 C CA . THR A 1 107 ? -14.461 14.602 8.039 1 96.5 107 THR A CA 1
ATOM 824 C C . THR A 1 107 ? -13.453 14.227 9.125 1 96.5 107 THR A C 1
ATOM 826 O O . THR A 1 107 ? -13.406 14.867 10.18 1 96.5 107 THR A O 1
ATOM 829 N N . ASN A 1 108 ? -12.602 13.289 8.891 1 97.5 108 ASN A N 1
ATOM 830 C CA . ASN A 1 108 ? -11.766 12.766 9.969 1 97.5 108 ASN A CA 1
ATOM 831 C C . ASN A 1 108 ? -10.359 13.336 9.914 1 97.5 108 ASN A C 1
ATOM 833 O O . ASN A 1 108 ? -9.414 12.742 10.445 1 97.5 108 ASN A O 1
ATOM 837 N N . MET A 1 109 ? -10.203 14.492 9.297 1 98.44 109 MET A N 1
ATOM 838 C CA . MET A 1 109 ? -8.867 15.07 9.188 1 98.44 109 MET A CA 1
ATOM 839 C C . MET A 1 109 ? -8.922 16.594 9.234 1 98.44 109 MET A C 1
ATOM 841 O O . MET A 1 109 ? -9.969 17.188 8.961 1 98.44 109 MET A O 1
ATOM 845 N N . PHE A 1 110 ? -7.812 17.219 9.57 1 98.5 110 PHE A N 1
ATOM 846 C CA . PHE A 1 110 ? -7.629 18.656 9.492 1 98.5 110 PHE A CA 1
ATOM 847 C C . PHE A 1 110 ? -6.867 19.047 8.234 1 98.5 110 PHE A C 1
ATOM 849 O O . PHE A 1 110 ? -6.035 18.281 7.746 1 98.5 110 PHE A O 1
ATOM 856 N N . VAL A 1 111 ? -7.227 20.172 7.75 1 98.69 111 VAL A N 1
ATOM 857 C CA . VAL A 1 111 ? -6.445 20.859 6.727 1 98.69 111 VAL A CA 1
ATOM 858 C C . VAL A 1 111 ? -5.727 22.062 7.348 1 98.69 111 VAL A C 1
ATOM 860 O O . VAL A 1 111 ? -6.359 22.922 7.969 1 98.69 111 VAL A O 1
ATOM 863 N N . VAL A 1 112 ? -4.414 22.062 7.242 1 98.81 112 VAL A N 1
ATOM 864 C CA . VAL A 1 112 ? -3.617 23.203 7.703 1 98.81 112 VAL A CA 1
ATOM 865 C C . VAL A 1 112 ? -3.15 24.031 6.508 1 98.81 112 VAL A C 1
ATOM 867 O O . VAL A 1 112 ? -2.363 23.547 5.688 1 98.81 112 VAL A O 1
ATOM 870 N N . ARG A 1 113 ? -3.654 25.281 6.469 1 98.69 113 ARG A N 1
ATOM 871 C CA . ARG A 1 113 ? -3.359 26.172 5.348 1 98.69 113 ARG A CA 1
ATOM 872 C C . ARG A 1 113 ? -2.604 27.406 5.82 1 98.69 113 ARG A C 1
ATOM 874 O O . ARG A 1 113 ? -3.172 28.266 6.492 1 98.69 113 ARG A O 1
ATOM 881 N N . PHE A 1 114 ? -1.38 27.5 5.449 1 98.38 114 PHE A N 1
ATOM 882 C CA . PHE A 1 114 ? -0.585 28.656 5.867 1 98.38 114 PHE A CA 1
ATOM 883 C C . PHE A 1 114 ? -1.012 29.906 5.121 1 98.38 114 PHE A C 1
ATOM 885 O O . PHE A 1 114 ? -1.324 29.859 3.928 1 98.38 114 PHE A O 1
ATOM 892 N N . ARG A 1 115 ? -0.938 31.016 5.738 1 96.69 115 ARG A N 1
ATOM 893 C CA . ARG A 1 115 ? -1.428 32.281 5.207 1 96.69 115 ARG A CA 1
ATOM 894 C C . ARG A 1 115 ? -0.419 32.906 4.242 1 96.69 115 ARG A C 1
ATOM 896 O O . ARG A 1 115 ? -0.8 33.594 3.299 1 96.69 115 ARG A O 1
ATOM 903 N N . GLU A 1 116 ? 0.803 32.656 4.469 1 95.19 116 GLU A N 1
ATOM 904 C CA . GLU A 1 116 ? 1.885 33.156 3.635 1 95.19 116 GLU A CA 1
ATOM 905 C C . GLU A 1 116 ? 2.92 32.094 3.342 1 95.19 116 GLU A C 1
ATOM 907 O O . GLU A 1 116 ? 3.037 31.109 4.09 1 95.19 116 GLU A O 1
ATOM 912 N N . ASN A 1 117 ? 3.588 32.25 2.254 1 95.62 117 ASN A N 1
ATOM 913 C CA . ASN A 1 117 ? 4.66 31.344 1.911 1 95.62 117 ASN A CA 1
ATOM 914 C C . ASN A 1 117 ? 4.211 29.891 2.031 1 95.62 117 ASN A C 1
ATOM 916 O O . ASN A 1 117 ? 4.887 29.078 2.66 1 95.62 117 ASN A O 1
ATOM 920 N N . GLN A 1 118 ? 3.1 29.609 1.398 1 96.38 118 GLN A N 1
ATOM 921 C CA . GLN A 1 118 ? 2.412 28.328 1.566 1 96.38 118 GLN A CA 1
ATOM 922 C C . GLN A 1 118 ? 3.305 27.172 1.15 1 96.38 118 GLN A C 1
ATOM 924 O O . GLN A 1 118 ? 3.303 26.109 1.794 1 96.38 118 GLN A O 1
ATOM 929 N N . LYS A 1 119 ? 4.074 27.375 0.108 1 97.81 119 LYS A N 1
ATOM 930 C CA . LYS A 1 119 ? 4.918 26.312 -0.403 1 97.81 119 LYS A CA 1
ATOM 931 C C . LYS A 1 119 ? 5.969 25.891 0.627 1 97.81 119 LYS A C 1
ATOM 933 O O . LYS A 1 119 ? 6.008 24.734 1.056 1 97.81 119 LYS A O 1
ATOM 938 N N . ASP A 1 120 ? 6.777 26.844 1.079 1 97.69 120 ASP A N 1
ATOM 939 C CA . ASP A 1 120 ? 7.883 26.531 1.978 1 97.69 120 ASP A CA 1
ATOM 940 C C . ASP A 1 120 ? 7.375 26.188 3.377 1 97.69 120 ASP A C 1
ATOM 942 O O . ASP A 1 120 ? 7.848 25.234 3.998 1 97.69 120 ASP A O 1
ATOM 946 N N . LYS A 1 121 ? 6.363 26.922 3.867 1 97.88 121 LYS A N 1
ATOM 947 C CA . LYS A 1 121 ? 5.852 26.672 5.215 1 97.88 121 LYS A CA 1
ATOM 948 C C . LYS A 1 121 ? 5.059 25.375 5.273 1 97.88 121 LYS A C 1
ATOM 950 O O . LYS A 1 121 ? 5.105 24.656 6.277 1 97.88 121 LYS A O 1
ATOM 955 N N . GLY A 1 122 ? 4.332 25.062 4.195 1 98.38 122 GLY A N 1
ATOM 956 C CA . GLY A 1 122 ? 3.65 23.781 4.129 1 98.38 122 GLY A CA 1
ATOM 957 C C . GLY A 1 122 ? 4.598 22.594 4.207 1 98.38 122 GLY A C 1
ATOM 958 O O . GLY A 1 122 ? 4.395 21.672 5.004 1 98.38 122 GLY A O 1
ATOM 959 N N . ARG A 1 123 ? 5.633 22.672 3.416 1 98.31 123 ARG A N 1
ATOM 960 C CA . ARG A 1 123 ? 6.625 21.609 3.383 1 98.31 123 ARG A CA 1
ATOM 961 C C . ARG A 1 123 ? 7.352 21.484 4.719 1 98.31 123 ARG A C 1
ATOM 963 O O . ARG A 1 123 ? 7.594 20.391 5.207 1 98.31 123 ARG A O 1
ATOM 970 N N . ALA A 1 124 ? 7.668 22.672 5.258 1 97.38 124 ALA A N 1
ATOM 971 C CA . ALA A 1 124 ? 8.352 22.672 6.547 1 97.38 124 ALA A CA 1
ATOM 972 C C . ALA A 1 124 ? 7.461 22.094 7.645 1 97.38 124 ALA A C 1
ATOM 974 O O . ALA A 1 124 ? 7.914 21.297 8.469 1 97.38 124 ALA A O 1
ATOM 975 N N . TYR A 1 125 ? 6.238 22.469 7.625 1 97.38 125 TYR A N 1
ATOM 976 C CA . TYR A 1 125 ? 5.289 21.984 8.625 1 97.38 125 TYR A CA 1
ATOM 977 C C . TYR A 1 125 ? 5.059 20.484 8.469 1 97.38 125 TYR A C 1
ATOM 979 O O . TYR A 1 125 ? 4.984 19.766 9.461 1 97.38 125 TYR A O 1
ATOM 987 N N . TYR A 1 126 ? 4.918 20.047 7.238 1 98.44 126 TYR A N 1
ATOM 988 C CA . TYR A 1 126 ? 4.844 18.625 6.949 1 98.44 126 TYR A CA 1
ATOM 989 C C . TYR A 1 126 ? 5.98 17.875 7.629 1 98.44 126 TYR A C 1
ATOM 991 O O . TYR A 1 126 ? 5.746 16.891 8.344 1 98.44 126 TYR A O 1
ATOM 999 N N . GLY A 1 127 ? 7.164 18.312 7.371 1 97.69 127 GLY A N 1
ATOM 1000 C CA . GLY A 1 127 ? 8.328 17.656 7.957 1 97.69 127 GLY A CA 1
ATOM 1001 C C . GLY A 1 127 ? 8.336 17.703 9.477 1 97.69 127 GLY A C 1
ATOM 1002 O O . GLY A 1 127 ? 8.672 16.719 10.125 1 97.69 127 GLY A O 1
ATOM 1003 N N . LEU A 1 128 ? 7.996 18.859 10.016 1 96.31 128 LEU A N 1
ATOM 1004 C CA . LEU A 1 128 ? 7.93 19.016 11.469 1 96.31 128 LEU A CA 1
ATOM 1005 C C . LEU A 1 128 ? 6.965 18 12.07 1 96.31 128 LEU A C 1
ATOM 1007 O O . LEU A 1 128 ? 7.293 17.344 13.062 1 96.31 128 LEU A O 1
ATOM 1011 N N . MET A 1 129 ? 5.812 17.828 11.438 1 96.81 129 MET A N 1
ATOM 1012 C CA . MET A 1 129 ? 4.77 16.938 11.969 1 96.81 129 MET A CA 1
ATOM 1013 C C . MET A 1 129 ? 5.137 15.477 11.758 1 96.81 129 MET A C 1
ATOM 1015 O O . MET A 1 129 ? 4.676 14.609 12.5 1 96.81 129 MET A O 1
ATOM 1019 N N . LYS A 1 130 ? 5.98 15.258 10.789 1 97 130 LYS A N 1
ATOM 1020 C CA . LYS A 1 130 ? 6.465 13.906 10.539 1 97 130 LYS A CA 1
ATOM 1021 C C . LYS A 1 130 ? 7.574 13.531 11.516 1 97 130 LYS A C 1
ATOM 1023 O O . LYS A 1 130 ? 7.93 12.352 11.641 1 97 130 LYS A O 1
ATOM 1028 N N . SER A 1 131 ? 8.102 14.461 12.203 1 95.12 131 SER A N 1
ATOM 1029 C CA . SER A 1 131 ? 9.188 14.234 13.156 1 95.12 131 SER A CA 1
ATOM 1030 C C . SER A 1 131 ? 8.648 13.734 14.492 1 95.12 131 SER A C 1
ATOM 1032 O O . SER A 1 131 ? 7.438 13.625 14.68 1 95.12 131 SER A O 1
ATOM 1034 N N . ASP A 1 132 ? 9.609 13.461 15.406 1 92.62 132 ASP A N 1
ATOM 1035 C CA . ASP A 1 132 ? 9.234 13.047 16.75 1 92.62 132 ASP A CA 1
ATOM 1036 C C . ASP A 1 132 ? 8.391 14.117 17.453 1 92.62 132 ASP A C 1
ATOM 1038 O O . ASP A 1 132 ? 7.5 13.797 18.234 1 92.62 132 ASP A O 1
ATOM 1042 N N . PHE A 1 133 ? 8.594 15.352 17.109 1 90.94 133 PHE A N 1
ATOM 1043 C CA . PHE A 1 133 ? 7.809 16.453 17.656 1 90.94 133 PHE A CA 1
ATOM 1044 C C . PHE A 1 133 ? 6.332 16.281 17.312 1 90.94 133 PHE A C 1
ATOM 1046 O O . PHE A 1 133 ? 5.48 16.297 18.203 1 90.94 133 PHE A O 1
ATOM 1053 N N . GLY A 1 134 ? 6.066 16.078 16.062 1 94.38 134 GLY A N 1
ATOM 1054 C CA . GLY A 1 134 ? 4.684 15.945 15.625 1 94.38 134 GLY A CA 1
ATOM 1055 C C . GLY A 1 134 ? 3.998 14.727 16.203 1 94.38 134 GLY A C 1
ATOM 1056 O O . GLY A 1 134 ? 2.85 14.805 16.641 1 94.38 134 GLY A O 1
ATOM 1057 N N . ALA A 1 135 ? 4.742 13.648 16.219 1 93.25 135 ALA A N 1
ATOM 1058 C CA . ALA A 1 135 ? 4.199 12.406 16.766 1 93.25 135 ALA A CA 1
ATOM 1059 C C . ALA A 1 135 ? 3.805 12.57 18.234 1 93.25 135 ALA A C 1
ATOM 1061 O O . ALA A 1 135 ? 2.723 12.141 18.641 1 93.25 135 ALA A O 1
ATOM 1062 N N . ARG A 1 136 ? 4.59 13.141 18.969 1 92.19 136 ARG A N 1
ATOM 1063 C CA . ARG A 1 136 ? 4.344 13.352 20.391 1 92.19 136 ARG A CA 1
ATOM 1064 C C . ARG A 1 136 ? 3.15 14.273 20.609 1 92.19 136 ARG A C 1
ATOM 1066 O O . ARG A 1 136 ? 2.291 13.992 21.438 1 92.19 136 ARG A O 1
ATOM 1073 N N . ILE A 1 137 ? 3.139 15.359 19.875 1 93.88 137 ILE A N 1
ATOM 1074 C CA . ILE A 1 137 ? 2.072 16.344 20.016 1 93.88 137 ILE A CA 1
ATOM 1075 C C . ILE A 1 137 ? 0.725 15.703 19.703 1 93.88 137 ILE A C 1
ATOM 1077 O O . ILE A 1 137 ? -0.243 15.875 20.453 1 93.88 137 ILE A O 1
ATOM 1081 N N . LEU A 1 138 ? 0.675 14.938 18.656 1 95.81 138 LEU A N 1
ATOM 1082 C CA . LEU A 1 138 ? -0.577 14.305 18.25 1 95.81 138 LEU A CA 1
ATOM 1083 C C . LEU A 1 138 ? -1.018 13.258 19.266 1 95.81 138 LEU A C 1
ATOM 1085 O O . LEU A 1 138 ? -2.211 13.125 19.547 1 95.81 138 LEU A O 1
ATOM 1089 N N . GLN A 1 139 ? -0.098 12.586 19.797 1 93.38 139 GLN A N 1
ATOM 1090 C 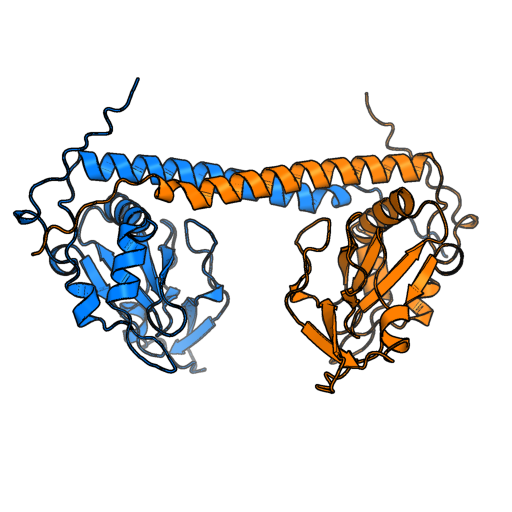CA . GLN A 1 139 ? -0.401 11.609 20.844 1 93.38 139 GLN A CA 1
ATOM 1091 C C . GLN A 1 139 ? -0.952 12.289 22.094 1 93.38 139 GLN A C 1
ATOM 1093 O O . GLN A 1 139 ? -1.917 11.812 22.688 1 93.38 139 GLN A O 1
ATOM 1098 N N . GLU A 1 140 ? -0.374 13.359 22.438 1 93.94 140 GLU A N 1
ATOM 1099 C CA . GLU A 1 140 ? -0.791 14.102 23.625 1 93.94 140 GLU A CA 1
ATOM 1100 C C . GLU A 1 140 ? -2.188 14.688 23.453 1 93.94 140 GLU A C 1
ATOM 1102 O O . GLU A 1 140 ? -2.957 14.766 24.406 1 93.94 140 GLU A O 1
ATOM 1107 N N . LEU A 1 141 ? -2.43 15.086 22.297 1 95.81 141 LEU A N 1
ATOM 1108 C CA . LEU A 1 141 ? -3.701 15.75 22.031 1 95.81 141 LEU A CA 1
ATOM 1109 C C . LEU A 1 141 ? -4.828 14.734 21.891 1 95.81 141 LEU A C 1
ATOM 1111 O O . LEU A 1 141 ? -6.004 15.094 21.984 1 95.81 141 LEU A O 1
ATOM 1115 N N . SER A 1 142 ? -4.43 13.531 21.547 1 94.62 142 SER A N 1
ATOM 1116 C CA . SER A 1 142 ? -5.418 12.5 21.266 1 94.62 142 SER A CA 1
ATOM 1117 C C . SER A 1 142 ? -6.152 12.062 22.516 1 94.62 142 SER A C 1
ATOM 1119 O O . SER A 1 142 ? -5.531 11.828 23.562 1 94.62 142 SER A O 1
ATOM 1121 N N . HIS A 1 143 ? -7.438 11.984 22.469 1 92.19 143 HIS A N 1
ATOM 1122 C CA . HIS A 1 143 ? -8.266 11.516 23.578 1 92.19 143 HIS A CA 1
ATOM 1123 C C . HIS A 1 143 ? -9.398 10.625 23.062 1 92.19 143 HIS A C 1
ATOM 1125 O O . HIS A 1 143 ? -9.703 10.617 21.875 1 92.19 143 HIS A O 1
ATOM 1131 N N . GLY A 1 144 ? -10.008 9.945 23.922 1 85.62 144 GLY A N 1
ATOM 1132 C CA . GLY A 1 144 ? -11.086 9.039 23.578 1 85.62 144 GLY A CA 1
ATOM 1133 C C . GLY A 1 144 ? -10.742 7.578 23.812 1 85.62 144 GLY A C 1
ATOM 1134 O O . GLY A 1 144 ? -9.586 7.176 23.672 1 85.62 144 GLY A O 1
ATOM 1135 N N . SER A 1 145 ? -11.633 6.742 24.219 1 79.81 145 SER A N 1
ATOM 1136 C CA . SER A 1 145 ? -11.406 5.352 24.594 1 79.81 145 SER A CA 1
ATOM 1137 C C . SER A 1 145 ? -11.539 4.426 23.391 1 79.81 145 SER A C 1
ATOM 1139 O O . SER A 1 145 ? -10.617 3.674 23.078 1 79.81 145 SER A O 1
ATOM 1141 N N . SER A 1 146 ? -12.766 4.418 22.75 1 83.44 146 SER A N 1
ATOM 1142 C CA . SER A 1 146 ? -13.016 3.492 21.641 1 83.44 146 SER A CA 1
ATOM 1143 C C . SER A 1 146 ? -12.531 4.066 20.312 1 83.44 146 SER A C 1
ATOM 1145 O O . SER A 1 146 ? -11.852 3.383 19.547 1 83.44 146 SER A O 1
ATOM 1147 N N . ILE A 1 147 ? -12.867 5.324 20.047 1 89.81 147 ILE A N 1
ATOM 1148 C CA . ILE A 1 147 ? -12.414 6.051 18.875 1 89.81 147 ILE A CA 1
ATOM 1149 C C . ILE A 1 147 ? -11.602 7.27 19.297 1 89.81 147 ILE A C 1
ATOM 1151 O O . ILE A 1 147 ? -12.109 8.141 20.016 1 89.81 147 ILE A O 1
ATOM 1155 N N . LYS A 1 148 ? -10.383 7.363 18.984 1 93 148 LYS A N 1
ATOM 1156 C CA . LYS A 1 148 ? -9.508 8.484 19.328 1 93 148 LYS A CA 1
ATOM 1157 C C . LYS A 1 148 ? -9.875 9.734 18.531 1 93 148 LYS A C 1
ATOM 1159 O O . LYS A 1 148 ? -10.234 9.648 17.359 1 93 148 LYS A O 1
ATOM 1164 N N . LEU A 1 149 ? -9.719 10.859 19.188 1 95.31 149 LEU A N 1
ATOM 1165 C CA . LEU A 1 149 ? -10.07 12.133 18.562 1 95.31 149 LEU A CA 1
ATOM 1166 C C . LEU A 1 149 ? -9.125 13.242 19.016 1 95.31 149 LEU A C 1
ATOM 1168 O O . LEU A 1 149 ? -8.711 13.273 20.172 1 95.31 149 LEU A O 1
ATOM 1172 N N . ILE A 1 150 ? -8.82 14.102 18.141 1 97.19 150 ILE A N 1
ATOM 1173 C CA . ILE A 1 150 ? -8.156 15.367 18.438 1 97.19 150 ILE A CA 1
ATOM 1174 C C . ILE A 1 150 ? -9.094 16.531 18.125 1 97.19 150 ILE A C 1
ATOM 1176 O O . ILE A 1 150 ? -9.617 16.641 17.016 1 97.19 150 ILE A O 1
ATOM 1180 N N . SER A 1 151 ? -9.297 17.359 19.094 1 96.56 151 SER A N 1
ATOM 1181 C CA . SER A 1 151 ? -10.172 18.516 18.859 1 96.56 151 SER A CA 1
ATOM 1182 C C . SER A 1 151 ? -9.469 19.578 18.031 1 96.56 151 SER A C 1
ATOM 1184 O O . SER A 1 151 ? -8.266 19.797 18.188 1 96.56 151 SER A O 1
ATOM 1186 N N . LYS A 1 152 ? -10.258 20.219 17.25 1 97.38 152 LYS A N 1
ATOM 1187 C CA . LYS A 1 152 ? -9.711 21.281 16.406 1 97.38 152 LYS A CA 1
ATOM 1188 C C . LYS A 1 152 ? -9.125 22.406 17.266 1 97.38 152 LYS A C 1
ATOM 1190 O O . LYS A 1 152 ? -8.086 22.969 16.922 1 97.38 152 LYS A O 1
ATOM 1195 N N . LYS A 1 153 ? -9.82 22.75 18.312 1 97 153 LYS A N 1
ATOM 1196 C CA . LYS A 1 153 ? -9.375 23.812 19.203 1 97 153 LYS A CA 1
ATOM 1197 C C . LYS A 1 153 ? -7.996 23.5 19.781 1 97 153 LYS A C 1
ATOM 1199 O O . LYS A 1 153 ? -7.09 24.328 19.734 1 97 153 LYS A O 1
ATOM 1204 N N . ALA A 1 154 ? -7.875 22.344 20.312 1 96.75 154 ALA A N 1
ATOM 1205 C CA . ALA A 1 154 ? -6.602 21.938 20.891 1 96.75 154 ALA A CA 1
ATOM 1206 C C . ALA A 1 154 ? -5.504 21.906 19.828 1 96.75 154 ALA A C 1
ATOM 1208 O O . ALA A 1 154 ? -4.379 22.359 20.078 1 96.75 154 ALA A O 1
ATOM 1209 N N . PHE A 1 155 ? -5.84 21.375 18.719 1 98.06 155 PHE A N 1
ATOM 1210 C CA . PHE A 1 155 ? -4.879 21.281 17.625 1 98.06 155 PHE A CA 1
ATOM 1211 C C . PHE A 1 155 ? -4.418 22.656 17.188 1 98.06 155 PHE A C 1
ATOM 1213 O O . PHE A 1 155 ? -3.225 22.875 16.969 1 98.06 155 PHE A O 1
ATOM 1220 N N . SER A 1 156 ? -5.301 23.578 17.094 1 97.81 156 SER A N 1
ATOM 1221 C CA . SER A 1 156 ? -5.012 24.922 16.625 1 97.81 156 SER A CA 1
ATOM 1222 C C . SER A 1 156 ? -4.117 25.672 17.609 1 97.81 156 SER A C 1
ATOM 1224 O O . SER A 1 156 ? -3.453 26.641 17.234 1 97.81 156 SER A O 1
ATOM 1226 N N . ARG A 1 157 ? -4.051 25.219 18.812 1 96.31 157 ARG A N 1
ATOM 1227 C CA . ARG A 1 157 ? -3.314 25.922 19.859 1 96.31 157 ARG A CA 1
ATOM 1228 C C . ARG A 1 157 ? -1.924 25.328 20.047 1 96.31 157 ARG A C 1
ATOM 1230 O O . ARG A 1 157 ? -1.132 25.812 20.859 1 96.31 157 ARG A O 1
ATOM 1237 N N . VAL A 1 158 ? -1.674 24.328 19.312 1 95.12 158 VAL A N 1
ATOM 1238 C CA . VAL A 1 158 ? -0.351 23.719 19.406 1 95.12 158 VAL A CA 1
ATOM 1239 C C . VAL A 1 158 ? 0.722 24.781 19.156 1 95.12 158 VAL A C 1
ATOM 1241 O O . VAL A 1 158 ? 0.682 25.484 18.141 1 95.12 158 VAL A O 1
ATOM 1244 N N . PRO A 1 159 ? 1.654 24.953 20.062 1 93.25 159 PRO A N 1
ATOM 1245 C CA . PRO A 1 159 ? 2.744 25.891 19.812 1 93.25 159 PRO A CA 1
ATOM 1246 C C . PRO A 1 159 ? 3.729 25.406 18.75 1 93.25 159 PRO A C 1
ATOM 1248 O O . PRO A 1 159 ? 4.129 24.234 18.766 1 93.25 159 PRO A O 1
ATOM 1251 N N . LEU A 1 160 ? 4.051 26.25 17.875 1 93.5 160 LEU A N 1
ATOM 1252 C CA . LEU A 1 160 ? 5.059 25.953 16.859 1 93.5 160 LEU A CA 1
ATOM 1253 C C . LEU A 1 160 ? 6.336 26.75 17.125 1 93.5 160 LEU A C 1
ATOM 1255 O O . LEU A 1 160 ? 6.285 27.875 17.625 1 93.5 160 LEU A O 1
ATOM 1259 N N . PRO A 1 161 ? 7.41 26.172 16.75 1 90.25 161 PRO A N 1
ATOM 1260 C CA . PRO A 1 161 ? 8.648 26.953 16.781 1 90.25 161 PRO A CA 1
ATOM 1261 C C . PRO A 1 161 ? 8.648 28.125 15.797 1 90.25 161 PRO A C 1
ATOM 1263 O O . PRO A 1 161 ? 7.941 28.078 14.789 1 90.25 161 PRO A O 1
ATOM 1266 N N . PRO A 1 162 ? 9.445 29.141 16.219 1 87.94 162 PRO A N 1
ATOM 1267 C CA . PRO A 1 162 ? 9.539 30.25 15.258 1 87.94 162 PRO A CA 1
ATOM 1268 C C . PRO A 1 162 ? 10.047 29.828 13.891 1 87.94 162 PRO A C 1
ATOM 1270 O O . PRO A 1 162 ? 11 29.047 13.797 1 87.94 162 PRO A O 1
ATOM 1273 N N . CYS A 1 163 ? 9.344 30.25 12.867 1 87 163 CYS A N 1
ATOM 1274 C CA . CYS A 1 163 ? 9.695 29.938 11.484 1 87 163 CYS A CA 1
ATOM 1275 C C . CYS A 1 163 ? 10.828 30.828 10.992 1 87 163 CYS A C 1
ATOM 1277 O O . CYS A 1 163 ? 10.609 31.703 10.148 1 87 163 CYS A O 1
ATOM 1279 N N . THR A 1 164 ? 11.984 30.547 11.516 1 89.56 164 THR A N 1
ATOM 1280 C CA . THR A 1 164 ? 13.148 31.297 11.055 1 89.56 164 THR A CA 1
ATOM 1281 C C . THR A 1 164 ? 13.594 30.812 9.68 1 89.56 164 THR A C 1
ATOM 1283 O O . THR A 1 164 ? 13.242 29.719 9.258 1 89.56 164 THR A O 1
ATOM 1286 N N . ASP A 1 165 ? 14.344 31.641 9.039 1 92.31 165 ASP A N 1
ATOM 1287 C CA . ASP A 1 165 ? 14.867 31.25 7.73 1 92.31 165 ASP A CA 1
ATOM 1288 C C . ASP A 1 165 ? 15.703 29.984 7.82 1 92.31 165 ASP A C 1
ATOM 1290 O O . ASP A 1 165 ? 15.656 29.141 6.922 1 92.31 165 ASP A O 1
ATOM 1294 N N . ASP A 1 166 ? 16.391 29.859 8.922 1 91.75 166 ASP A N 1
ATOM 1295 C CA . ASP A 1 166 ? 17.234 28.688 9.109 1 91.75 166 ASP A CA 1
ATOM 1296 C C . ASP A 1 166 ? 16.391 27.422 9.289 1 91.75 166 ASP A C 1
ATOM 1298 O O . ASP A 1 166 ? 16.688 26.391 8.695 1 91.75 166 ASP A O 1
ATOM 1302 N N . LEU A 1 167 ? 15.391 27.547 10.07 1 91.19 167 LEU A N 1
ATOM 1303 C CA . LEU A 1 167 ? 14.523 26.406 10.305 1 91.19 167 LEU A CA 1
ATOM 1304 C C . LEU A 1 167 ? 13.805 26 9.016 1 91.19 167 LEU A C 1
ATOM 1306 O O . LEU A 1 167 ? 13.719 24.812 8.695 1 91.19 167 LEU A O 1
ATOM 1310 N N . LEU A 1 168 ? 13.328 26.984 8.359 1 95.12 168 LEU A N 1
ATOM 1311 C CA . LEU A 1 168 ? 12.664 26.734 7.082 1 95.12 168 LEU A CA 1
ATOM 1312 C C . LEU A 1 168 ? 13.609 26.062 6.102 1 95.12 168 LEU A C 1
ATOM 1314 O O . LEU A 1 168 ? 13.25 25.047 5.492 1 95.12 168 LEU A O 1
ATOM 1318 N N . ALA A 1 169 ? 14.797 26.578 6.012 1 95.69 169 ALA A N 1
ATOM 1319 C CA . ALA A 1 169 ? 15.789 26.016 5.098 1 95.69 169 ALA A CA 1
ATOM 1320 C C . ALA A 1 169 ? 16.125 24.578 5.48 1 95.69 169 ALA A C 1
ATOM 1322 O O . ALA A 1 169 ? 16.312 23.719 4.609 1 95.69 169 ALA A O 1
ATOM 1323 N N . TYR A 1 170 ? 16.188 24.344 6.754 1 94.94 170 TYR A N 1
ATOM 1324 C CA . TYR A 1 170 ? 16.469 23.016 7.266 1 94.94 170 TYR A CA 1
ATOM 1325 C C . TYR A 1 170 ? 15.398 22.016 6.82 1 94.94 170 TYR A C 1
ATOM 1327 O O . TYR A 1 170 ? 15.711 20.984 6.23 1 94.94 170 TYR A O 1
ATOM 1335 N N . PHE A 1 171 ? 14.156 22.328 6.969 1 96.56 171 PHE A N 1
ATOM 1336 C CA . PHE A 1 171 ? 13.07 21.406 6.652 1 96.56 171 PHE A CA 1
ATOM 1337 C C . PHE A 1 171 ? 12.867 21.312 5.145 1 96.56 171 PHE A C 1
ATOM 1339 O O . PHE A 1 171 ? 12.469 20.25 4.637 1 96.56 171 PHE A O 1
ATOM 1346 N N . ILE A 1 172 ? 13.18 22.359 4.453 1 97.25 172 ILE A N 1
ATOM 1347 C CA . ILE A 1 172 ? 13.086 22.297 3 1 97.25 172 ILE A CA 1
ATOM 1348 C C . ILE A 1 172 ? 14.133 21.328 2.461 1 97.25 172 ILE A C 1
ATOM 1350 O O . ILE A 1 172 ? 13.852 20.562 1.535 1 97.25 172 ILE A O 1
ATOM 1354 N N . THR A 1 173 ? 15.289 21.359 3.062 1 97.31 173 THR A N 1
ATOM 1355 C CA . THR A 1 173 ? 16.328 20.406 2.672 1 97.31 173 THR A CA 1
ATOM 1356 C C . THR A 1 173 ? 15.875 18.969 2.943 1 97.31 173 THR A C 1
ATOM 1358 O O . THR A 1 173 ? 16.062 18.094 2.107 1 97.31 173 THR A O 1
ATOM 1361 N N . LEU A 1 174 ? 15.297 18.75 4.094 1 97.94 174 LEU A N 1
ATOM 1362 C CA . LEU A 1 174 ? 14.789 17.422 4.434 1 97.94 174 LEU A CA 1
ATOM 1363 C C . LEU A 1 174 ? 13.68 17.016 3.477 1 97.94 174 LEU A C 1
ATOM 1365 O O . LEU A 1 174 ? 13.617 15.852 3.049 1 97.94 174 LEU A O 1
ATOM 1369 N N . TRP A 1 175 ? 12.852 17.953 3.148 1 98.19 175 TRP A N 1
ATOM 1370 C CA . TRP A 1 175 ? 11.781 17.688 2.184 1 98.19 175 TRP A CA 1
ATOM 1371 C C . TRP A 1 175 ? 12.359 17.219 0.855 1 98.19 175 TRP A C 1
ATOM 1373 O O . TRP A 1 175 ? 11.906 16.203 0.301 1 98.19 175 TRP A O 1
ATOM 1383 N N . GLU A 1 176 ? 13.289 17.953 0.371 1 98.25 176 GLU A N 1
ATOM 1384 C CA . GLU A 1 176 ? 13.891 17.609 -0.915 1 98.25 176 GLU A CA 1
ATOM 1385 C C . GLU A 1 176 ? 14.555 16.234 -0.87 1 98.25 176 GLU A C 1
ATOM 1387 O O . GLU A 1 176 ? 14.469 15.469 -1.83 1 98.25 176 GLU A O 1
ATOM 1392 N N . GLN A 1 177 ? 15.164 15.992 0.254 1 98.31 177 GLN A N 1
ATOM 1393 C CA . GLN A 1 177 ? 15.781 14.68 0.427 1 98.31 177 GLN A CA 1
ATOM 1394 C C . GLN A 1 177 ? 14.734 13.57 0.396 1 98.31 177 GLN A C 1
ATOM 1396 O O . GLN A 1 177 ? 14.898 12.578 -0.308 1 98.31 177 GLN A O 1
ATOM 1401 N N . GLN A 1 178 ? 13.672 13.695 1.174 1 98.5 178 GLN A N 1
ATOM 1402 C CA . GLN A 1 178 ? 12.617 12.688 1.195 1 98.5 178 GLN A CA 1
ATOM 1403 C C . GLN A 1 178 ? 11.992 12.516 -0.187 1 98.5 178 GLN A C 1
ATOM 1405 O O . GLN A 1 178 ? 11.773 11.391 -0.636 1 98.5 178 GLN A O 1
ATOM 1410 N N . GLU A 1 179 ? 11.719 13.68 -0.809 1 98.06 179 GLU A N 1
ATOM 1411 C CA . GLU A 1 179 ? 11.094 13.648 -2.129 1 98.06 179 GLU A CA 1
ATOM 1412 C C . GLU A 1 179 ? 11.969 12.898 -3.133 1 98.06 179 GLU A C 1
ATOM 1414 O O . GLU A 1 179 ? 11.461 12.102 -3.926 1 98.06 179 GLU A O 1
ATOM 1419 N N . ASP A 1 180 ? 13.211 13.172 -3.084 1 98.5 180 ASP A N 1
ATOM 1420 C CA . ASP A 1 180 ? 14.141 12.508 -3.992 1 98.5 180 ASP A CA 1
ATOM 1421 C C . ASP A 1 180 ? 14.172 11 -3.742 1 98.5 180 ASP A C 1
ATOM 1423 O O . ASP A 1 180 ? 14.031 10.203 -4.676 1 98.5 180 ASP A O 1
ATOM 1427 N N . LEU A 1 181 ? 14.336 10.594 -2.469 1 98.75 181 LEU A N 1
ATOM 1428 C CA . LEU A 1 181 ? 14.391 9.18 -2.098 1 98.75 181 LEU A CA 1
ATOM 1429 C C . LEU A 1 181 ? 13.094 8.477 -2.482 1 98.75 181 LEU A C 1
ATOM 1431 O O . LEU A 1 181 ? 13.125 7.387 -3.064 1 98.75 181 LEU A O 1
ATOM 1435 N N . TYR A 1 182 ? 12 9.078 -2.254 1 98.56 182 TYR A N 1
ATOM 1436 C CA . TYR A 1 182 ? 10.695 8.477 -2.516 1 98.56 182 TYR A CA 1
ATOM 1437 C C . TYR A 1 182 ? 10.445 8.344 -4.012 1 98.56 182 TYR A C 1
ATOM 1439 O O . TYR A 1 182 ? 9.977 7.309 -4.484 1 98.56 182 TYR A O 1
ATOM 1447 N N . THR A 1 183 ? 10.781 9.398 -4.727 1 98.12 183 THR A N 1
ATOM 1448 C CA . THR A 1 18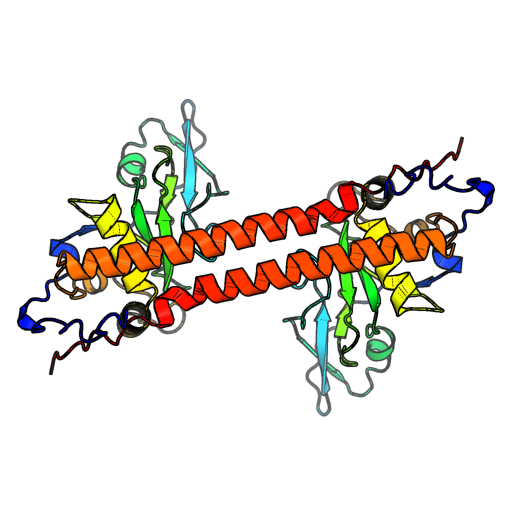3 ? 10.602 9.375 -6.176 1 98.12 183 THR A CA 1
ATOM 1449 C C . THR A 1 183 ? 11.453 8.266 -6.801 1 98.12 183 THR A C 1
ATOM 1451 O O . THR A 1 183 ? 10.969 7.523 -7.66 1 98.12 183 THR A O 1
ATOM 1454 N N . ARG A 1 184 ? 12.656 8.164 -6.379 1 98.69 184 ARG A N 1
ATOM 1455 C CA . ARG A 1 184 ? 13.531 7.113 -6.879 1 98.69 184 ARG A CA 1
ATOM 1456 C C . ARG A 1 184 ? 12.992 5.734 -6.508 1 98.69 184 ARG A C 1
ATOM 1458 O O . ARG A 1 184 ? 13.062 4.797 -7.309 1 98.69 184 ARG A O 1
ATOM 1465 N N . SER A 1 185 ? 12.523 5.652 -5.254 1 98.75 185 SER A N 1
ATOM 1466 C CA . SER A 1 185 ? 11.93 4.391 -4.82 1 98.75 185 SER A CA 1
ATOM 1467 C C . SER A 1 185 ? 10.766 3.982 -5.723 1 98.75 185 SER A C 1
ATOM 1469 O O . SER A 1 185 ? 10.664 2.824 -6.129 1 98.75 185 SER A O 1
ATOM 1471 N N . GLN A 1 186 ? 9.93 4.906 -6.047 1 98.25 186 GLN A N 1
ATOM 1472 C CA . GLN A 1 186 ? 8.766 4.633 -6.887 1 98.25 186 GLN A CA 1
ATOM 1473 C C . GLN A 1 186 ? 9.188 4.246 -8.297 1 98.25 186 GLN A C 1
ATOM 1475 O O . GLN A 1 186 ? 8.57 3.383 -8.922 1 98.25 186 GLN A O 1
ATOM 1480 N N . LYS A 1 187 ? 10.211 4.898 -8.812 1 98.56 187 LYS A N 1
ATOM 1481 C CA . LYS A 1 187 ? 10.711 4.57 -10.141 1 98.56 187 LYS A CA 1
ATOM 1482 C C . LYS A 1 187 ? 11.242 3.139 -10.188 1 98.56 187 LYS A C 1
ATOM 1484 O O . LYS A 1 187 ? 10.938 2.389 -11.117 1 98.56 187 LYS A O 1
ATOM 1489 N N . LEU A 1 188 ? 11.984 2.752 -9.18 1 98.75 188 LEU A N 1
ATOM 1490 C CA . LEU A 1 188 ? 12.531 1.398 -9.102 1 98.75 188 LEU A CA 1
ATOM 1491 C C . LEU A 1 188 ? 11.406 0.372 -8.969 1 98.75 188 LEU A C 1
ATOM 1493 O O . LEU A 1 188 ? 11.477 -0.708 -9.562 1 98.75 188 LEU A O 1
ATOM 1497 N N . LEU A 1 189 ? 10.414 0.707 -8.203 1 98.44 189 LEU A N 1
ATOM 1498 C CA . LEU A 1 189 ? 9.273 -0.188 -8.055 1 98.44 189 LEU A CA 1
ATOM 1499 C C . LEU A 1 189 ? 8.578 -0.41 -9.391 1 98.44 189 LEU A C 1
ATOM 1501 O O . LEU A 1 189 ? 8.273 -1.548 -9.758 1 98.44 189 LEU A O 1
ATOM 1505 N N . GLN A 1 190 ? 8.375 0.633 -10.109 1 98.06 190 GLN A N 1
ATOM 1506 C CA . GLN A 1 190 ? 7.73 0.526 -11.414 1 98.06 190 GLN A CA 1
ATOM 1507 C C . GLN A 1 190 ? 8.555 -0.335 -12.367 1 98.06 190 GLN A C 1
ATOM 1509 O O . GLN A 1 190 ? 8.008 -1.149 -13.109 1 98.06 190 GLN A O 1
ATOM 1514 N N . GLU A 1 191 ? 9.836 -0.14 -12.336 1 98.19 191 GLU A N 1
ATOM 1515 C CA . GLU A 1 191 ? 10.719 -0.95 -13.172 1 98.19 191 GLU A CA 1
ATOM 1516 C C . GLU A 1 191 ? 10.648 -2.424 -12.781 1 98.19 191 GLU A C 1
ATOM 1518 O O . GLU A 1 191 ? 10.641 -3.301 -13.648 1 98.19 191 GLU A O 1
ATOM 1523 N N . ALA A 1 192 ? 10.617 -2.643 -11.469 1 98.19 192 ALA A N 1
ATOM 1524 C CA . ALA A 1 192 ? 10.508 -4.016 -10.977 1 98.19 192 ALA A CA 1
ATOM 1525 C C . ALA A 1 192 ? 9.242 -4.688 -11.5 1 98.19 192 ALA A C 1
ATOM 1527 O O . ALA A 1 192 ? 9.273 -5.855 -11.891 1 98.19 192 ALA A O 1
ATOM 1528 N N . LEU A 1 193 ? 8.188 -3.918 -11.547 1 97.19 193 LEU A N 1
ATOM 1529 C CA . LEU A 1 193 ? 6.887 -4.457 -11.922 1 97.19 193 LEU A CA 1
ATOM 1530 C C . LEU A 1 193 ? 6.797 -4.688 -13.422 1 97.19 193 LEU A C 1
ATOM 1532 O O . LEU A 1 193 ? 5.922 -5.414 -13.898 1 97.19 193 LEU A O 1
ATOM 1536 N N . GLN A 1 194 ? 7.738 -4.129 -14.18 1 96.75 194 GLN A N 1
ATOM 1537 C CA . GLN A 1 194 ? 7.684 -4.215 -15.633 1 96.75 194 GLN A CA 1
ATOM 1538 C C . GLN A 1 194 ? 8.656 -5.262 -16.172 1 96.75 194 GLN A C 1
ATOM 1540 O O . GLN A 1 194 ? 8.727 -5.504 -17.375 1 96.75 194 GLN A O 1
ATOM 1545 N N . VAL A 1 195 ? 9.367 -5.863 -15.305 1 97.56 195 VAL A N 1
ATOM 1546 C CA . VAL A 1 195 ? 10.453 -6.762 -15.695 1 97.56 195 VAL A CA 1
ATOM 1547 C C . VAL A 1 195 ? 9.906 -7.859 -16.609 1 97.56 195 VAL A C 1
ATOM 1549 O O . VAL A 1 195 ? 10.539 -8.227 -17.594 1 97.56 195 VAL A O 1
ATOM 1552 N N . TYR A 1 196 ? 8.727 -8.367 -16.328 1 96.5 196 TYR A N 1
ATOM 1553 C CA . TYR A 1 196 ? 8.219 -9.523 -17.047 1 96.5 196 TYR A CA 1
ATOM 1554 C C . TYR A 1 196 ? 7.395 -9.086 -18.25 1 96.5 196 TYR A C 1
ATOM 1556 O O . TYR A 1 196 ? 6.918 -9.922 -19.031 1 96.5 196 TYR A O 1
ATOM 1564 N N . GLN A 1 197 ? 7.238 -7.84 -18.391 1 91 197 GLN A N 1
ATOM 1565 C CA . GLN A 1 197 ? 6.523 -7.332 -19.562 1 91 197 GLN A CA 1
ATOM 1566 C C . GLN A 1 197 ? 7.328 -7.555 -20.844 1 91 197 GLN A C 1
ATOM 1568 O O . GLN A 1 197 ? 6.77 -7.555 -21.938 1 91 197 GLN A O 1
ATOM 1573 N N . ALA A 1 198 ? 8.633 -7.77 -20.688 1 81.19 198 ALA A N 1
ATOM 1574 C CA . ALA A 1 198 ? 9.539 -7.941 -21.828 1 81.19 198 ALA A CA 1
ATOM 1575 C C . ALA A 1 198 ? 9.562 -9.391 -22.281 1 81.19 198 ALA A C 1
ATOM 1577 O O . ALA A 1 198 ? 10.188 -9.719 -23.297 1 81.19 198 ALA A O 1
ATOM 1578 N N . VAL A 1 199 ? 8.891 -10.266 -21.547 1 89.69 199 VAL A N 1
ATOM 1579 C CA . VAL A 1 199 ? 8.898 -11.68 -21.891 1 89.69 199 VAL A CA 1
ATOM 1580 C C . VAL A 1 199 ? 8.18 -11.883 -23.234 1 89.69 199 VAL A C 1
ATOM 1582 O O . VAL A 1 199 ? 7.035 -11.453 -23.391 1 89.69 199 VAL A O 1
ATOM 1585 N N . PRO A 1 200 ? 8.891 -12.43 -24.172 1 79.06 200 PRO A N 1
ATOM 1586 C CA . PRO A 1 200 ? 8.289 -12.625 -25.5 1 79.06 200 PRO A CA 1
ATOM 1587 C C . PRO A 1 200 ? 7.059 -13.531 -25.453 1 79.06 200 PRO A C 1
ATOM 1589 O O . PRO A 1 200 ? 6.945 -14.383 -24.562 1 79.06 200 PRO A O 1
ATOM 1592 N N . GLU A 1 201 ? 6.043 -13.117 -26.375 1 72.81 201 GLU A N 1
ATOM 1593 C CA . GLU A 1 201 ? 4.828 -13.922 -26.453 1 72.81 201 GLU A CA 1
ATOM 1594 C C . GLU A 1 201 ? 5.148 -15.391 -26.703 1 72.81 201 GLU A C 1
ATOM 1596 O O . GLU A 1 201 ? 5.844 -15.727 -27.656 1 72.81 201 GLU A O 1
ATOM 1601 N N . LEU A 1 202 ? 5.031 -16.141 -25.609 1 63.44 202 LEU A N 1
ATOM 1602 C CA . LEU A 1 202 ? 5.18 -17.578 -25.781 1 63.44 202 LEU A CA 1
ATOM 1603 C C . LEU A 1 202 ? 3.982 -18.172 -26.516 1 63.44 202 LEU A C 1
ATOM 1605 O O . LEU A 1 202 ? 2.834 -17.844 -26.219 1 63.44 202 LEU A O 1
ATOM 1609 N N . ALA A 1 203 ? 3.809 -17.969 -27.875 1 46.97 203 ALA A N 1
ATOM 1610 C CA . ALA A 1 203 ? 2.738 -18.312 -28.797 1 46.97 203 ALA A CA 1
ATOM 1611 C C . ALA A 1 203 ? 2.105 -19.641 -28.438 1 46.97 203 ALA A C 1
ATOM 1613 O O . ALA A 1 203 ? 2.809 -20.641 -28.25 1 46.97 203 ALA A O 1
ATOM 1614 N N . ARG A 1 204 ? 0.864 -19.734 -27.641 1 48.41 204 ARG A N 1
ATOM 1615 C CA . ARG A 1 204 ? 0.045 -20.938 -27.688 1 48.41 204 ARG A CA 1
ATOM 1616 C C . ARG A 1 204 ? -0.303 -21.312 -29.125 1 48.41 204 ARG A C 1
ATOM 1618 O O . ARG A 1 204 ? -1.025 -20.578 -29.797 1 48.41 204 ARG A O 1
ATOM 1625 N N . LYS A 1 205 ? 0.411 -21.797 -30.047 1 41.19 205 LYS A N 1
ATOM 1626 C CA . LYS A 1 205 ? -0.168 -22.281 -31.297 1 41.19 205 LYS A CA 1
ATOM 1627 C C . LYS A 1 205 ? -1.181 -23.391 -31.047 1 41.19 205 LYS A C 1
ATOM 1629 O O . LYS A 1 205 ? -0.802 -24.531 -30.734 1 41.19 205 LYS A O 1
ATOM 1634 N N . GLY A 1 206 ? -2.211 -23.469 -30.219 1 32.41 206 GLY A N 1
ATOM 1635 C CA . GLY A 1 206 ? -3.211 -24.5 -30.453 1 32.41 206 GLY A CA 1
ATOM 1636 C C . GLY A 1 206 ? -3.613 -24.609 -31.906 1 32.41 206 GLY A C 1
ATOM 1637 O O . GLY A 1 206 ? -3.719 -25.719 -32.438 1 32.41 206 GLY A O 1
ATOM 1638 N N . ALA A 1 207 ? -4.301 -23.719 -32.812 1 29.44 207 ALA A N 1
ATOM 1639 C CA . ALA A 1 207 ? -5.211 -24.312 -33.781 1 29.44 207 ALA A CA 1
ATOM 1640 C C . ALA A 1 207 ? -4.449 -25.156 -34.812 1 29.44 207 ALA A C 1
ATOM 1642 O O . ALA A 1 207 ? -3.309 -24.828 -35.156 1 29.44 207 ALA A O 1
ATOM 1643 N N . MET B 1 1 ? 26.297 -7.531 -25.375 1 22.56 1 MET B N 1
ATOM 1644 C CA . MET B 1 1 ? 25.953 -8.859 -25.859 1 22.56 1 MET B CA 1
ATOM 1645 C C . MET B 1 1 ? 24.453 -8.953 -26.125 1 22.56 1 MET B C 1
ATOM 1647 O O . MET B 1 1 ? 23.641 -8.703 -25.234 1 22.56 1 MET B O 1
ATOM 1651 N N . GLU B 1 2 ? 23.938 -8.711 -27.266 1 25.84 2 GLU B N 1
ATOM 1652 C CA . GLU B 1 2 ? 22.594 -8.82 -27.844 1 25.84 2 GLU B CA 1
ATOM 1653 C C . GLU B 1 2 ? 21.969 -10.18 -27.547 1 25.84 2 GLU B C 1
ATOM 1655 O O . GLU B 1 2 ? 22.484 -11.211 -27.984 1 25.84 2 GLU B O 1
ATOM 1660 N N . ILE B 1 3 ? 21.594 -10.453 -26.312 1 34.47 3 ILE B N 1
ATOM 1661 C CA . ILE B 1 3 ? 20.906 -11.727 -26.125 1 34.47 3 ILE B CA 1
ATOM 1662 C C . ILE B 1 3 ? 19.938 -11.969 -27.281 1 34.47 3 ILE B C 1
ATOM 1664 O O . ILE B 1 3 ? 19.141 -11.094 -27.625 1 34.47 3 ILE B O 1
ATOM 1668 N N . SER B 1 4 ? 20.344 -12.641 -28.328 1 35.09 4 SER B N 1
ATOM 1669 C CA . SER B 1 4 ? 19.516 -13.133 -29.422 1 35.09 4 SER B CA 1
ATOM 1670 C C . SER B 1 4 ? 18.125 -13.531 -28.922 1 35.09 4 SER B C 1
ATOM 1672 O O . SER B 1 4 ? 18 -14.398 -28.062 1 35.09 4 SER B O 1
ATOM 1674 N N . THR B 1 5 ? 17.219 -12.727 -28.797 1 38.47 5 THR B N 1
ATOM 1675 C CA . THR B 1 5 ? 15.805 -12.789 -28.469 1 38.47 5 THR B CA 1
ATOM 1676 C C . THR B 1 5 ? 15.156 -14.016 -29.109 1 38.47 5 THR B C 1
ATOM 1678 O O . THR B 1 5 ? 13.93 -14.18 -29.047 1 38.47 5 THR B O 1
ATOM 1681 N N . HIS B 1 6 ? 15.852 -14.609 -30.125 1 36.94 6 HIS B N 1
ATOM 1682 C CA . HIS B 1 6 ? 15.203 -15.734 -30.797 1 36.94 6 HIS B CA 1
ATOM 1683 C C . HIS B 1 6 ? 15.055 -16.922 -29.859 1 36.94 6 HIS B C 1
ATOM 1685 O O . HIS B 1 6 ? 15.852 -17.859 -29.906 1 36.94 6 HIS B O 1
ATOM 1691 N N . THR B 1 7 ? 14.984 -16.812 -28.641 1 40.72 7 THR B N 1
ATOM 1692 C CA . THR B 1 7 ? 14.672 -18.078 -27.984 1 40.72 7 THR B CA 1
ATOM 1693 C C . THR B 1 7 ? 13.594 -18.828 -28.75 1 40.72 7 THR B C 1
ATOM 1695 O O . THR B 1 7 ? 12.453 -18.375 -28.859 1 40.72 7 THR B O 1
ATOM 1698 N N . GLN B 1 8 ? 13.914 -19.453 -29.859 1 42.69 8 GLN B N 1
ATOM 1699 C CA . GLN B 1 8 ? 13.062 -20.391 -30.578 1 42.69 8 GLN B CA 1
ATOM 1700 C C . GLN B 1 8 ? 12.141 -21.141 -29.641 1 42.69 8 GLN B C 1
ATOM 1702 O O . GLN B 1 8 ? 12.594 -21.953 -28.828 1 42.69 8 GLN B O 1
ATOM 1707 N N . LEU B 1 9 ? 11.133 -20.484 -29.094 1 47.06 9 LEU B N 1
ATOM 1708 C CA . LEU B 1 9 ? 10.086 -21.188 -28.359 1 47.06 9 LEU B CA 1
ATOM 1709 C C . LEU B 1 9 ? 9.711 -22.484 -29.062 1 47.06 9 LEU B C 1
ATOM 1711 O O . LEU B 1 9 ? 9.531 -22.516 -30.281 1 47.06 9 LEU B O 1
ATOM 1715 N N . SER B 1 10 ? 10.094 -23.578 -28.547 1 51.25 10 SER B N 1
ATOM 1716 C CA . SER B 1 10 ? 9.938 -24.969 -28.984 1 51.25 10 SER B CA 1
ATOM 1717 C C . SER B 1 10 ? 8.523 -25.219 -29.5 1 51.25 10 SER B C 1
ATOM 1719 O O . SER B 1 10 ? 7.598 -24.469 -29.203 1 51.25 10 SER B O 1
ATOM 1721 N N . ASP B 1 11 ? 8.344 -26.078 -30.406 1 56.19 11 ASP B N 1
ATOM 1722 C CA . ASP B 1 11 ? 7.156 -26.719 -30.953 1 56.19 11 ASP B CA 1
ATOM 1723 C C . ASP B 1 11 ? 6.137 -27.031 -29.859 1 56.19 11 ASP B C 1
ATOM 1725 O O . ASP B 1 11 ? 6.496 -27.547 -28.797 1 56.19 11 ASP B O 1
ATOM 1729 N N . GLU B 1 12 ? 4.938 -26.359 -29.797 1 60.59 12 GLU B N 1
ATOM 1730 C CA . GLU B 1 12 ? 3.836 -26.562 -28.859 1 60.59 12 GLU B CA 1
ATOM 1731 C C . GLU B 1 12 ? 3.645 -28.047 -28.547 1 60.59 12 GLU B C 1
ATOM 1733 O O . GLU B 1 12 ? 3.062 -28.391 -27.531 1 60.59 12 GLU B O 1
ATOM 1738 N N . SER B 1 13 ? 4.137 -28.766 -29.469 1 65.12 13 SER B N 1
ATOM 1739 C CA . SER B 1 13 ? 3.986 -30.203 -29.266 1 65.12 13 SER B CA 1
ATOM 1740 C C . SER B 1 13 ? 4.75 -30.672 -28.031 1 65.12 13 SER B C 1
ATOM 1742 O O . SER B 1 13 ? 4.445 -31.734 -27.469 1 65.12 13 SER B O 1
ATOM 1744 N N . ALA B 1 14 ? 5.566 -29.766 -27.5 1 81.38 14 ALA B N 1
ATOM 1745 C CA . ALA B 1 14 ? 6.398 -30.172 -26.359 1 81.38 14 ALA B CA 1
ATOM 1746 C C . ALA B 1 14 ? 5.832 -29.641 -25.047 1 81.38 14 ALA B C 1
ATOM 1748 O O . ALA B 1 14 ? 6.336 -29.953 -23.969 1 81.38 14 ALA B O 1
ATOM 1749 N N . TRP B 1 15 ? 4.633 -29 -25.188 1 90.06 15 TRP B N 1
ATOM 1750 C CA . TRP B 1 15 ? 4.035 -28.453 -23.969 1 90.06 15 TRP B CA 1
ATOM 1751 C C . TRP B 1 15 ? 3.275 -29.516 -23.188 1 90.06 15 TRP B C 1
ATOM 1753 O O . TRP B 1 15 ? 2.789 -30.484 -23.781 1 90.06 15 TRP B O 1
ATOM 1763 N N . SER B 1 16 ? 3.279 -29.391 -21.953 1 93.81 16 SER B N 1
ATOM 1764 C CA . SER B 1 16 ? 2.568 -30.344 -21.094 1 93.81 16 SER B CA 1
ATOM 1765 C C . SER B 1 16 ? 1.802 -29.625 -20 1 93.81 16 SER B C 1
ATOM 1767 O O . SER B 1 16 ? 2.15 -28.516 -19.609 1 93.81 16 SER B O 1
ATOM 1769 N N . PRO B 1 17 ? 0.826 -30.234 -19.516 1 96.19 17 PRO B N 1
ATOM 1770 C CA . PRO B 1 17 ? -0.014 -29.609 -18.484 1 96.19 17 PRO B CA 1
ATOM 1771 C C . PRO B 1 17 ? 0.75 -29.312 -17.203 1 96.19 17 PRO B C 1
ATOM 1773 O O . PRO B 1 17 ? 1.695 -30.031 -16.859 1 96.19 17 PRO B O 1
ATOM 1776 N N . LEU B 1 18 ? 0.308 -28.281 -16.5 1 97.44 18 LEU B N 1
ATOM 1777 C CA . LEU B 1 18 ? 0.886 -27.875 -15.219 1 97.44 18 LEU B CA 1
ATOM 1778 C C . LEU B 1 18 ? 0.922 -29.062 -14.25 1 97.44 18 LEU B C 1
ATOM 1780 O O . LEU B 1 18 ? 1.907 -29.25 -13.539 1 97.44 18 LEU B O 1
ATOM 1784 N N . SER B 1 19 ? -0.075 -29.906 -14.32 1 97.44 19 SER B N 1
ATOM 1785 C CA . SER B 1 19 ? -0.234 -31.016 -13.383 1 97.44 19 SER B CA 1
ATOM 1786 C C . SER B 1 19 ? 0.888 -32.031 -13.539 1 97.44 19 SER B C 1
ATOM 1788 O O . SER B 1 19 ? 1.146 -32.844 -12.625 1 97.44 19 SER B O 1
ATOM 1790 N N . HIS B 1 20 ? 1.546 -32.031 -14.695 1 96.25 20 HIS B N 1
ATOM 1791 C CA . HIS B 1 20 ? 2.662 -32.938 -14.914 1 96.25 20 HIS B CA 1
ATOM 1792 C C . HIS B 1 20 ? 3.91 -32.469 -14.172 1 96.25 20 HIS B C 1
ATOM 1794 O O . HIS B 1 20 ? 4.824 -33.281 -13.93 1 96.25 20 HIS B O 1
ATOM 1800 N N . HIS B 1 21 ? 3.906 -31.234 -13.812 1 96.44 21 HIS B N 1
ATOM 1801 C CA . HIS B 1 21 ? 5.133 -30.641 -13.281 1 96.44 21 HIS B CA 1
ATOM 1802 C C . HIS B 1 21 ? 4.977 -30.281 -11.812 1 96.44 21 HIS B C 1
ATOM 1804 O O . HIS B 1 21 ? 5.961 -30.234 -11.07 1 96.44 21 HIS B O 1
ATOM 1810 N N . ALA B 1 22 ? 3.764 -30 -11.453 1 98.19 22 ALA B N 1
ATOM 1811 C CA . ALA B 1 22 ? 3.539 -29.438 -10.125 1 98.19 22 ALA B CA 1
ATOM 1812 C C . ALA B 1 22 ? 2.229 -29.938 -9.531 1 98.19 22 ALA B C 1
ATOM 1814 O O . ALA B 1 22 ? 1.312 -30.312 -10.258 1 98.19 22 ALA B O 1
ATOM 1815 N N . GLN B 1 23 ? 2.227 -29.953 -8.25 1 98 23 GLN B N 1
ATOM 1816 C CA . GLN B 1 23 ? 0.975 -30.141 -7.523 1 98 23 GLN B CA 1
ATOM 1817 C C . GLN B 1 23 ? 0.224 -28.812 -7.387 1 98 23 GLN B C 1
ATOM 1819 O O . GLN B 1 23 ? 0.83 -27.781 -7.117 1 98 23 GLN B O 1
ATOM 1824 N N . VAL B 1 24 ? -1.06 -28.844 -7.652 1 98.5 24 VAL B N 1
ATOM 1825 C CA . VAL B 1 24 ? -1.922 -27.688 -7.43 1 98.5 24 VAL B CA 1
ATOM 1826 C C . VAL B 1 24 ? -2.814 -27.938 -6.219 1 98.5 24 VAL B C 1
ATOM 1828 O O . VAL B 1 24 ? -3.6 -28.891 -6.195 1 98.5 24 VAL B O 1
ATOM 1831 N N . LEU B 1 25 ? -2.664 -27.047 -5.262 1 97.44 25 LEU B N 1
ATOM 1832 C CA . LEU B 1 25 ? -3.414 -27.219 -4.02 1 97.44 25 LEU B CA 1
ATOM 1833 C C . LEU B 1 25 ? -4.371 -26.047 -3.805 1 97.44 25 LEU B C 1
ATOM 1835 O O . LEU B 1 25 ? -4.121 -24.938 -4.277 1 97.44 25 LEU B O 1
ATOM 1839 N N . ARG B 1 26 ? -5.434 -26.344 -3.127 1 96.94 26 ARG B N 1
ATOM 1840 C CA . ARG B 1 26 ? -6.383 -25.359 -2.611 1 96.94 26 ARG B CA 1
ATOM 1841 C C . ARG B 1 26 ? -6.824 -25.703 -1.197 1 96.94 26 ARG B C 1
ATOM 1843 O O . ARG B 1 26 ? -7.352 -26.797 -0.962 1 96.94 26 ARG B O 1
ATOM 1850 N N . ALA B 1 27 ? -6.609 -24.828 -0.372 1 95.94 27 ALA B N 1
ATOM 1851 C CA . ALA B 1 27 ? -6.91 -25.125 1.026 1 95.94 27 ALA B CA 1
ATOM 1852 C C . ALA B 1 27 ? -8.391 -24.922 1.323 1 95.94 27 ALA B C 1
ATOM 1854 O O . ALA B 1 27 ? -9.031 -24.031 0.752 1 95.94 27 ALA B O 1
ATOM 1855 N N . PRO B 1 28 ? -8.93 -25.766 2.135 1 93.69 28 PRO B N 1
ATOM 1856 C CA . PRO B 1 28 ? -10.273 -25.5 2.645 1 93.69 28 PRO B CA 1
ATOM 1857 C C . PRO B 1 28 ? -10.305 -24.359 3.666 1 93.69 28 PRO B C 1
ATOM 1859 O O . PRO B 1 28 ? -9.25 -23.828 4.039 1 93.69 28 PRO B O 1
ATOM 1862 N N . LEU B 1 29 ? -11.461 -24.031 4.023 1 91.75 29 LEU B N 1
ATOM 1863 C CA . LEU B 1 29 ? -11.609 -23.031 5.074 1 91.75 29 LEU B CA 1
ATOM 1864 C C . LEU B 1 29 ? -11.289 -23.625 6.441 1 91.75 29 LEU B C 1
ATOM 1866 O O . LEU B 1 29 ? -11.828 -24.672 6.809 1 91.75 29 LEU B O 1
ATOM 1870 N N . PHE B 1 30 ? -10.359 -22.969 7.137 1 88.31 30 PHE B N 1
ATOM 1871 C CA . PHE B 1 30 ? -10.047 -23.406 8.5 1 88.31 30 PHE B CA 1
ATOM 1872 C C . PHE B 1 30 ? -10.648 -22.438 9.516 1 88.31 30 PHE B C 1
ATOM 1874 O O . PHE B 1 30 ? -10.281 -21.266 9.555 1 88.31 30 PHE B O 1
ATOM 1881 N N . LYS B 1 31 ? -11.508 -22.906 10.359 1 84.5 31 LYS B N 1
ATOM 1882 C CA . LYS B 1 31 ? -12.148 -22.094 11.391 1 84.5 31 LYS B CA 1
ATOM 1883 C C . LYS B 1 31 ? -11.336 -22.109 12.68 1 84.5 31 LYS B C 1
ATOM 1885 O O . LYS B 1 31 ? -10.836 -23.156 13.094 1 84.5 31 LYS B O 1
ATOM 1890 N N . SER B 1 32 ? -11.234 -20.906 13.172 1 86.44 32 SER B N 1
ATOM 1891 C CA . SER B 1 32 ? -10.5 -20.797 14.43 1 86.44 32 SER B CA 1
ATOM 1892 C C . SER B 1 32 ? -11.234 -21.5 15.562 1 86.44 32 SER B C 1
ATOM 1894 O O . SER B 1 32 ? -12.453 -21.375 15.688 1 86.44 32 SER B O 1
ATOM 1896 N N . GLU B 1 33 ? -10.492 -22.359 16.266 1 80.06 33 GLU B N 1
ATOM 1897 C CA . GLU B 1 33 ? -11.031 -23.062 17.422 1 80.06 33 GLU B CA 1
ATOM 1898 C C . GLU B 1 33 ? -10.117 -22.906 18.641 1 80.06 33 GLU B C 1
ATOM 1900 O O . GLU B 1 33 ? -8.922 -23.203 18.562 1 80.06 33 GLU B O 1
ATOM 1905 N N . SER B 1 34 ? -10.562 -22.172 19.641 1 70.12 34 SER B N 1
ATOM 1906 C CA . SER B 1 34 ? -9.766 -21.969 20.844 1 70.12 34 SER B CA 1
ATOM 1907 C C . SER B 1 34 ? -9.883 -23.156 21.781 1 70.12 34 SER B C 1
ATOM 1909 O O . SER B 1 34 ? -10.961 -23.469 22.281 1 70.12 34 SER B O 1
ATOM 1911 N N . THR B 1 35 ? -9.25 -24.188 21.547 1 68.12 35 THR B N 1
ATOM 1912 C CA . THR B 1 35 ? -9.211 -25.266 22.531 1 68.12 35 THR B CA 1
ATOM 1913 C C . THR B 1 35 ? -7.828 -25.359 23.172 1 68.12 35 THR B C 1
ATOM 1915 O O . THR B 1 35 ? -6.871 -24.75 22.688 1 68.12 35 THR B O 1
ATOM 1918 N N . GLN B 1 36 ? -7.789 -25.984 24.359 1 68.94 36 GLN B N 1
ATOM 1919 C CA . GLN B 1 36 ? -6.512 -26.25 25.016 1 68.94 36 GLN B CA 1
ATOM 1920 C C . GLN B 1 36 ? -5.559 -26.984 24.078 1 68.94 36 GLN B C 1
ATOM 1922 O O . GLN B 1 36 ? -5.941 -27.969 23.438 1 68.94 36 GLN B O 1
ATOM 1927 N N . GLY B 1 37 ? -4.359 -26.469 23.812 1 75.19 37 GLY B N 1
ATOM 1928 C CA . GLY B 1 37 ? -3.346 -27.078 22.969 1 75.19 37 GLY B CA 1
ATOM 1929 C C . GLY B 1 37 ? -3.428 -26.609 21.516 1 75.19 37 GLY B C 1
ATOM 1930 O O . GLY B 1 37 ? -3.102 -27.359 20.609 1 75.19 37 GLY B O 1
ATOM 1931 N N . SER B 1 38 ? -3.896 -25.469 21.359 1 82.25 38 SER B N 1
ATOM 1932 C CA . SER B 1 38 ? -4.062 -24.953 20 1 82.25 38 SER B CA 1
ATOM 1933 C C . SER B 1 38 ? -2.766 -24.359 19.469 1 82.25 38 SER B C 1
ATOM 1935 O O . SER B 1 38 ? -1.907 -23.938 20.25 1 82.25 38 SER B O 1
ATOM 1937 N N . HIS B 1 39 ? -2.588 -24.641 18.234 1 88.62 39 HIS B N 1
ATOM 1938 C CA . HIS B 1 39 ? -1.479 -24.031 17.5 1 88.62 39 HIS B CA 1
ATOM 1939 C C . HIS B 1 39 ? -1.953 -22.844 16.672 1 88.62 39 HIS B C 1
ATOM 1941 O O . HIS B 1 39 ? -3.066 -22.859 16.141 1 88.62 39 HIS B O 1
ATOM 1947 N N . ILE B 1 40 ? -1.067 -21.906 16.562 1 92 40 ILE B N 1
ATOM 1948 C CA . ILE B 1 40 ? -1.393 -20.703 15.805 1 92 40 ILE B CA 1
ATOM 1949 C C . ILE B 1 40 ? -0.903 -20.859 14.367 1 92 40 ILE B C 1
ATOM 1951 O O . ILE B 1 40 ? 0.248 -21.234 14.133 1 92 40 ILE B O 1
ATOM 1955 N N . PHE B 1 41 ? -1.839 -20.656 13.484 1 94.5 41 PHE B N 1
ATOM 1956 C CA . PHE B 1 41 ? -1.504 -20.625 12.062 1 94.5 4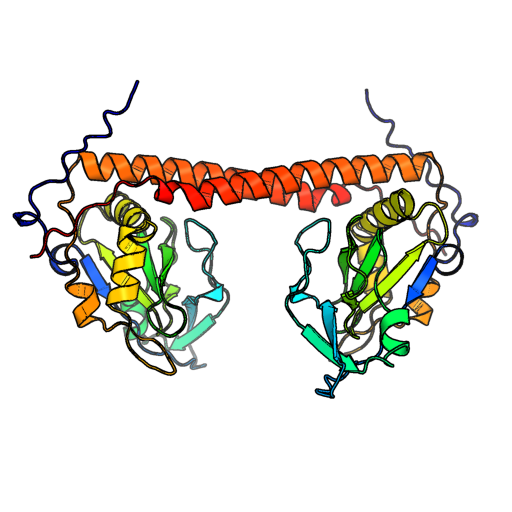1 PHE B CA 1
ATOM 1957 C C . PHE B 1 41 ? -1.746 -19.234 11.477 1 94.5 41 PHE B C 1
ATOM 1959 O O . PHE B 1 41 ? -2.664 -18.531 11.898 1 94.5 41 PHE B O 1
ATOM 1966 N N . HIS B 1 42 ? -0.914 -18.922 10.562 1 96.38 42 HIS B N 1
ATOM 1967 C CA . HIS B 1 42 ? -1.131 -17.719 9.766 1 96.38 42 HIS B CA 1
ATOM 1968 C C . HIS B 1 42 ? -1.884 -18.047 8.477 1 96.38 42 HIS B C 1
ATOM 1970 O O . HIS B 1 42 ? -1.514 -18.969 7.754 1 96.38 42 HIS B O 1
ATOM 1976 N N . VAL B 1 43 ? -2.893 -17.297 8.234 1 97.06 43 VAL B N 1
ATOM 1977 C CA . VAL B 1 43 ? -3.682 -17.5 7.027 1 97.06 43 VAL B CA 1
ATOM 1978 C C . VAL B 1 43 ? -3.309 -16.453 5.98 1 97.06 43 VAL B C 1
ATOM 1980 O O . VAL B 1 43 ? -3.49 -15.25 6.207 1 97.06 43 VAL B O 1
ATOM 1983 N N . ILE B 1 44 ? -2.852 -16.922 4.879 1 98.19 44 ILE B N 1
ATOM 1984 C CA . ILE B 1 44 ? -2.406 -16.047 3.803 1 98.19 44 ILE B CA 1
ATOM 1985 C C . ILE B 1 44 ? -3.615 -15.516 3.035 1 98.19 44 ILE B C 1
ATOM 1987 O O . ILE B 1 44 ? -4.441 -16.297 2.553 1 98.19 44 ILE B O 1
ATOM 1991 N N . SER B 1 45 ? -3.68 -14.25 2.91 1 97.31 45 SER B N 1
ATOM 1992 C CA . SER B 1 45 ? -4.711 -13.609 2.1 1 97.31 45 SER B CA 1
ATOM 1993 C C . SER B 1 45 ? -4.102 -12.672 1.068 1 97.31 45 SER B C 1
ATOM 1995 O O . SER B 1 45 ? -2.895 -12.414 1.091 1 97.31 45 SER B O 1
ATOM 1997 N N . ILE B 1 46 ? -4.949 -12.227 0.186 1 96.69 46 ILE B N 1
ATOM 1998 C CA . ILE B 1 46 ? -4.504 -11.344 -0.888 1 96.69 46 ILE B CA 1
ATOM 1999 C C . ILE B 1 46 ? -3.906 -10.07 -0.296 1 96.69 46 ILE B C 1
ATOM 2001 O O . ILE B 1 46 ? -2.99 -9.477 -0.875 1 96.69 46 ILE B O 1
ATOM 2005 N N . MET B 1 47 ? -4.328 -9.703 0.888 1 95.5 47 MET B N 1
ATOM 2006 C CA . MET B 1 47 ? -3.852 -8.492 1.543 1 95.5 47 MET B CA 1
ATOM 2007 C C . MET B 1 47 ? -2.379 -8.617 1.915 1 95.5 47 MET B C 1
ATOM 2009 O O . MET B 1 47 ? -1.711 -7.613 2.172 1 95.5 47 MET B O 1
ATOM 2013 N N . ASP B 1 48 ? -1.913 -9.844 1.929 1 97.75 48 ASP B N 1
ATOM 2014 C CA . ASP B 1 48 ? -0.524 -10.078 2.314 1 97.75 48 ASP B CA 1
ATOM 2015 C C . ASP B 1 48 ? 0.396 -10.047 1.096 1 97.75 48 ASP B C 1
ATOM 2017 O O . ASP B 1 48 ? 1.62 -10.086 1.235 1 97.75 48 ASP B O 1
ATOM 2021 N N . PHE B 1 49 ? -0.191 -10.047 -0.135 1 98.12 49 PHE B N 1
ATOM 2022 C CA . PHE B 1 49 ? 0.622 -10.117 -1.343 1 98.12 49 PHE B CA 1
ATOM 2023 C C . PHE B 1 49 ? 1.387 -8.812 -1.557 1 98.12 49 PHE B C 1
ATOM 2025 O O . PHE B 1 49 ? 0.79 -7.738 -1.602 1 98.12 49 PHE B O 1
ATOM 2032 N N . PRO B 1 50 ? 2.668 -9 -1.693 1 97.75 50 PRO B N 1
ATOM 2033 C CA . PRO B 1 50 ? 3.432 -7.797 -2.049 1 97.75 50 PRO B CA 1
ATOM 2034 C C . PRO B 1 50 ? 3.32 -7.445 -3.531 1 97.75 50 PRO B C 1
ATOM 2036 O O . PRO B 1 50 ? 2.879 -8.273 -4.332 1 97.75 50 PRO B O 1
ATOM 2039 N N . PRO B 1 51 ? 3.764 -6.207 -3.92 1 96.75 51 PRO B N 1
ATOM 2040 C CA . PRO B 1 51 ? 3.771 -5.859 -5.344 1 96.75 51 PRO B CA 1
ATOM 2041 C C . PRO B 1 51 ? 4.648 -6.793 -6.172 1 96.75 51 PRO B C 1
ATOM 2043 O O . PRO B 1 51 ? 4.344 -7.062 -7.336 1 96.75 51 PRO B O 1
ATOM 2046 N N . ALA B 1 52 ? 5.695 -7.258 -5.488 1 97.69 52 ALA B N 1
ATOM 2047 C CA . ALA B 1 52 ? 6.602 -8.164 -6.188 1 97.69 52 ALA B CA 1
ATOM 2048 C C . ALA B 1 52 ? 7.344 -9.062 -5.203 1 97.69 52 ALA B C 1
ATOM 2050 O O . ALA B 1 52 ? 7.582 -8.68 -4.059 1 97.69 52 ALA B O 1
ATOM 2051 N N . GLY B 1 53 ? 7.559 -10.219 -5.621 1 97.44 53 GLY B N 1
ATOM 2052 C CA . GLY B 1 53 ? 8.523 -11.07 -4.938 1 97.44 53 GLY B CA 1
ATOM 2053 C C . GLY B 1 53 ? 7.898 -11.906 -3.838 1 97.44 53 GLY B C 1
ATOM 2054 O O . GLY B 1 53 ? 6.781 -12.414 -3.99 1 97.44 53 GLY B O 1
ATOM 2055 N N . TYR B 1 54 ? 8.68 -12.109 -2.818 1 98.38 54 TYR B N 1
ATOM 2056 C CA . TYR B 1 54 ? 8.391 -13.094 -1.777 1 98.38 54 TYR B CA 1
ATOM 2057 C C . TYR B 1 54 ? 7.285 -12.594 -0.851 1 98.38 54 TYR B C 1
ATOM 2059 O O . TYR B 1 54 ? 7.242 -11.414 -0.501 1 98.38 54 TYR B O 1
ATOM 2067 N N . LEU B 1 55 ? 6.48 -13.5 -0.484 1 98.56 55 LEU B N 1
ATOM 2068 C CA . LEU B 1 55 ? 5.406 -13.289 0.482 1 98.56 55 LEU B CA 1
ATOM 2069 C C . LEU B 1 55 ? 5.973 -12.938 1.854 1 98.56 55 LEU B C 1
ATOM 2071 O O . LEU B 1 55 ? 6.816 -13.664 2.385 1 98.56 55 LEU B O 1
ATOM 2075 N N . PRO B 1 56 ? 5.516 -11.805 2.396 1 97.5 56 PRO B N 1
ATOM 2076 C CA . PRO B 1 56 ? 5.852 -11.547 3.801 1 97.5 56 PRO B CA 1
ATOM 2077 C C . PRO B 1 56 ? 4.988 -12.352 4.77 1 97.5 56 PRO B C 1
ATOM 2079 O O . PRO B 1 56 ? 4.102 -13.102 4.344 1 97.5 56 PRO B O 1
ATOM 2082 N N . GLU B 1 57 ? 5.297 -12.219 6.094 1 97.56 57 GLU B N 1
ATOM 2083 C CA . GLU B 1 57 ? 4.48 -12.898 7.09 1 97.56 57 GLU B CA 1
ATOM 2084 C C . GLU B 1 57 ? 3.031 -12.422 7.043 1 97.56 57 GLU B C 1
ATOM 2086 O O . GLU B 1 57 ? 2.766 -11.219 7.152 1 97.56 57 GLU B O 1
ATOM 2091 N N . PRO B 1 58 ? 2.174 -13.383 6.859 1 97.94 58 PRO B N 1
ATOM 2092 C CA . PRO B 1 58 ? 0.765 -12.984 6.82 1 97.94 5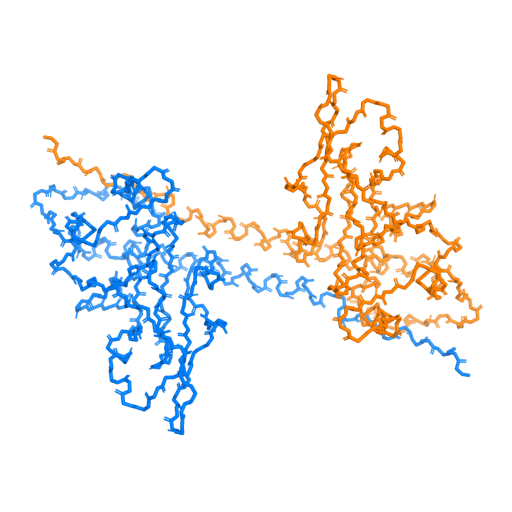8 PRO B CA 1
ATOM 2093 C C . PRO B 1 58 ? 0.277 -12.414 8.148 1 97.94 58 PRO B C 1
ATOM 2095 O O . PRO B 1 58 ? 0.693 -12.875 9.219 1 97.94 58 PRO B O 1
ATOM 2098 N N . ALA B 1 59 ? -0.66 -11.523 8.117 1 96.06 59 ALA B N 1
ATOM 2099 C CA . ALA B 1 59 ? -1.124 -10.805 9.305 1 96.06 59 ALA B CA 1
ATOM 2100 C C . ALA B 1 59 ? -2.195 -11.602 10.047 1 96.06 59 ALA B C 1
ATOM 2102 O O . ALA B 1 59 ? -2.219 -11.617 11.273 1 96.06 59 ALA B O 1
ATOM 2103 N N . ARG B 1 60 ? -3.037 -12.234 9.328 1 95.75 60 ARG B N 1
ATOM 2104 C CA . ARG B 1 60 ? -4.168 -12.93 9.93 1 95.75 60 ARG B CA 1
ATOM 2105 C C . ARG B 1 60 ? -3.732 -14.258 10.547 1 95.75 60 ARG B C 1
ATOM 2107 O O . ARG B 1 60 ? -2.936 -14.992 9.961 1 95.75 60 ARG B O 1
ATOM 2114 N N . THR B 1 61 ? -4.359 -14.523 11.719 1 94.25 61 THR B N 1
ATOM 2115 C CA . THR B 1 61 ? -4.027 -15.781 12.383 1 94.25 61 THR B CA 1
ATOM 2116 C C . THR B 1 61 ? -5.297 -16.531 12.773 1 94.25 61 THR B C 1
ATOM 2118 O O . THR B 1 61 ? -6.359 -15.93 12.938 1 94.25 61 THR B O 1
ATOM 2121 N N . VAL B 1 62 ? -5.098 -17.812 12.82 1 92.62 62 VAL B N 1
ATOM 2122 C CA . VAL B 1 62 ? -6.145 -18.688 13.344 1 92.62 62 VAL B CA 1
ATOM 2123 C C . VAL B 1 62 ? -5.539 -19.688 14.32 1 92.62 62 VAL B C 1
ATOM 2125 O O . VAL B 1 62 ? -4.383 -20.094 14.172 1 92.62 62 VAL B O 1
ATOM 2128 N N . SER B 1 63 ? -6.363 -20.016 15.266 1 92.12 63 SER B N 1
ATOM 2129 C CA . SER B 1 63 ? -5.973 -21.062 16.203 1 92.12 63 SER B CA 1
ATOM 2130 C C . SER B 1 63 ? -6.629 -22.406 15.859 1 92.12 63 SER B C 1
ATOM 2132 O O . SER B 1 63 ? -7.852 -22.484 15.742 1 92.12 63 SER B O 1
ATOM 2134 N N . LEU B 1 64 ? -5.805 -23.406 15.664 1 89.12 64 LEU B N 1
ATOM 2135 C CA . LEU B 1 64 ? -6.316 -24.719 15.297 1 89.12 64 LEU B CA 1
ATOM 2136 C C . LEU B 1 64 ? -5.859 -25.781 16.297 1 89.12 64 LEU B C 1
ATOM 2138 O O . LEU B 1 64 ? -4.746 -25.688 16.828 1 89.12 64 LEU B O 1
ATOM 2142 N N . PRO B 1 65 ? -6.805 -26.703 16.562 1 80.88 65 PRO B N 1
ATOM 2143 C CA . PRO B 1 65 ? -6.43 -27.75 17.516 1 80.88 65 PRO B CA 1
ATOM 2144 C C . PRO B 1 65 ? -5.215 -28.562 17.062 1 80.88 65 PRO B C 1
ATOM 2146 O O . PRO B 1 65 ? -4.895 -28.578 15.875 1 80.88 65 PRO B O 1
ATOM 2149 N N . THR B 1 66 ? -4.426 -29.094 18.031 1 66.06 66 THR B N 1
ATOM 2150 C CA . THR B 1 66 ? -3.199 -29.859 17.828 1 66.06 66 THR B CA 1
ATOM 2151 C C . THR B 1 66 ? -3.426 -30.969 16.812 1 66.06 66 THR B C 1
ATOM 2153 O O . THR B 1 66 ? -2.537 -31.281 16.016 1 66.06 66 THR B O 1
ATOM 2156 N N . GLY B 1 67 ? -4.539 -31.547 16.781 1 62.34 67 GLY B N 1
ATOM 2157 C CA . GLY B 1 67 ? -4.789 -32.594 15.828 1 62.34 67 GLY B CA 1
ATOM 2158 C C . GLY B 1 67 ? -5.113 -32.094 14.438 1 62.34 67 GLY B C 1
ATOM 2159 O O . GLY B 1 67 ? -5.547 -32.875 13.57 1 62.34 67 GLY B O 1
ATOM 2160 N N . ALA B 1 68 ? -4.875 -30.797 14.43 1 62.5 68 ALA B N 1
ATOM 2161 C CA . ALA B 1 68 ? -5.254 -30.25 13.125 1 62.5 68 ALA B CA 1
ATOM 2162 C C . ALA B 1 68 ? -4.238 -30.641 12.055 1 62.5 68 ALA B C 1
ATOM 2164 O O . ALA B 1 68 ? -3.57 -29.766 11.477 1 62.5 68 ALA B O 1
ATOM 2165 N N . GLU B 1 69 ? -4.016 -31.953 11.977 1 71.88 69 GLU B N 1
ATOM 2166 C CA . GLU B 1 69 ? -3.166 -32.562 10.961 1 71.88 69 GLU B CA 1
ATOM 2167 C C . GLU B 1 69 ? -3.584 -32.125 9.562 1 71.88 69 GLU B C 1
ATOM 2169 O O . GLU B 1 69 ? -2.738 -31.969 8.68 1 71.88 69 GLU B O 1
ATOM 2174 N N . ARG B 1 70 ? -4.84 -31.812 9.484 1 82.31 70 ARG B N 1
ATOM 2175 C CA . ARG B 1 70 ? -5.359 -31.453 8.172 1 82.31 70 ARG B CA 1
ATOM 2176 C C . ARG B 1 70 ? -4.785 -30.109 7.715 1 82.31 70 ARG B C 1
ATOM 2178 O O . ARG B 1 70 ? -4.422 -29.953 6.547 1 82.31 70 ARG B O 1
ATOM 2185 N N . ALA B 1 71 ? -4.633 -29.203 8.648 1 85.56 71 ALA B N 1
ATOM 2186 C CA . ALA B 1 71 ? -4.102 -27.891 8.305 1 85.56 71 ALA B CA 1
ATOM 2187 C C . ALA B 1 71 ? -2.639 -27.984 7.875 1 85.56 71 ALA B C 1
ATOM 2189 O O . ALA B 1 71 ? -2.199 -27.266 6.98 1 85.56 71 ALA B O 1
ATOM 2190 N N . ARG B 1 72 ? -1.935 -28.859 8.445 1 87.94 72 ARG B N 1
ATOM 2191 C CA . ARG B 1 72 ? -0.51 -29.016 8.164 1 87.94 72 ARG B CA 1
ATOM 2192 C C . ARG B 1 72 ? -0.281 -29.484 6.73 1 87.94 72 ARG B C 1
ATOM 2194 O O . ARG B 1 72 ? 0.751 -29.188 6.129 1 87.94 72 ARG B O 1
ATOM 2201 N N . GLN B 1 73 ? -1.287 -30.172 6.18 1 90.88 73 GLN B N 1
ATOM 2202 C CA . GLN B 1 73 ? -1.189 -30.656 4.809 1 90.88 73 GLN B CA 1
ATOM 2203 C C . GLN B 1 73 ? -1.228 -29.5 3.812 1 90.88 73 GLN B C 1
ATOM 2205 O O . GLN B 1 73 ? -0.785 -29.641 2.67 1 90.88 73 GLN B O 1
ATOM 2210 N N . TYR B 1 74 ? -1.687 -28.438 4.297 1 94.31 74 TYR B N 1
ATOM 2211 C CA . TYR B 1 74 ? -1.877 -27.328 3.367 1 94.31 74 TYR B CA 1
ATOM 2212 C C . TYR B 1 74 ? -0.905 -26.188 3.666 1 94.31 74 TYR B C 1
ATOM 2214 O O . TYR B 1 74 ? -0.975 -25.125 3.047 1 94.31 74 TYR B O 1
ATOM 2222 N N . THR B 1 75 ? -0.014 -26.453 4.613 1 96.38 75 THR B N 1
ATOM 2223 C CA . THR B 1 75 ? 1.002 -25.438 4.848 1 96.38 75 THR B CA 1
ATOM 2224 C C . THR B 1 75 ? 1.855 -25.219 3.6 1 96.38 75 THR B C 1
ATOM 2226 O O . THR B 1 75 ? 2.207 -26.188 2.914 1 96.38 75 THR B O 1
ATOM 2229 N N . VAL B 1 76 ? 2.162 -24.031 3.379 1 98.19 76 VAL B N 1
ATOM 2230 C CA . VAL B 1 76 ? 2.967 -23.734 2.199 1 98.19 76 VAL B CA 1
ATOM 2231 C C . VAL B 1 76 ? 4.418 -24.125 2.447 1 98.19 76 VAL B C 1
ATOM 2233 O O . VAL B 1 76 ? 4.852 -24.234 3.596 1 98.19 76 VAL B O 1
ATOM 2236 N N . LYS B 1 77 ? 5.082 -24.391 1.376 1 98.12 77 LYS B N 1
ATOM 2237 C CA . LYS B 1 77 ? 6.5 -24.734 1.376 1 98.12 77 LYS B CA 1
ATOM 2238 C C . LYS B 1 77 ? 7.32 -23.703 0.609 1 98.12 77 LYS B C 1
ATOM 2240 O O . LYS B 1 77 ? 6.773 -22.938 -0.191 1 98.12 77 LYS B O 1
ATOM 2245 N N . PRO B 1 78 ? 8.648 -23.688 0.888 1 98.38 78 PRO B N 1
ATOM 2246 C CA . PRO B 1 78 ? 9.5 -22.75 0.155 1 98.38 78 PRO B CA 1
ATOM 2247 C C . PRO B 1 78 ? 9.305 -22.828 -1.356 1 98.38 78 PRO B C 1
ATOM 2249 O O . PRO B 1 78 ? 9.289 -23.922 -1.923 1 98.38 78 PRO B O 1
ATOM 2252 N N . TYR B 1 79 ? 9.055 -21.703 -2.035 1 98.75 79 TYR B N 1
ATOM 2253 C CA . TYR B 1 79 ? 9.023 -21.484 -3.477 1 98.75 79 TYR B CA 1
ATOM 2254 C C . TYR B 1 79 ? 7.699 -21.938 -4.074 1 98.75 79 TYR B C 1
ATOM 2256 O O . TYR B 1 79 ? 7.539 -21.969 -5.297 1 98.75 79 TYR B O 1
ATOM 2264 N N . ASP B 1 80 ? 6.738 -22.297 -3.125 1 98.88 80 ASP B N 1
ATOM 2265 C CA . ASP B 1 80 ? 5.367 -22.406 -3.617 1 98.88 80 ASP B CA 1
ATOM 2266 C C . ASP B 1 80 ? 4.922 -21.094 -4.262 1 98.88 80 ASP B C 1
ATOM 2268 O O . ASP B 1 80 ? 5.211 -20.016 -3.748 1 98.88 80 ASP B O 1
ATOM 2272 N N . VAL B 1 81 ? 4.262 -21.156 -5.398 1 98.88 81 VAL B N 1
ATOM 2273 C CA . VAL B 1 81 ? 3.689 -19.969 -6.023 1 98.88 81 VAL B CA 1
ATOM 2274 C C . VAL B 1 81 ? 2.193 -19.906 -5.734 1 98.88 81 VAL B C 1
ATOM 2276 O O . VAL B 1 81 ? 1.474 -20.891 -5.918 1 98.88 81 VAL B O 1
ATOM 2279 N N . LEU B 1 82 ? 1.756 -18.812 -5.195 1 98.88 82 LEU B N 1
ATOM 2280 C CA . LEU B 1 82 ? 0.345 -18.609 -4.887 1 98.88 82 LEU B CA 1
ATOM 2281 C C . LEU B 1 82 ? -0.314 -17.719 -5.93 1 98.88 82 LEU B C 1
ATOM 2283 O O . LEU B 1 82 ? 0.256 -16.703 -6.332 1 98.88 82 LEU B O 1
ATOM 2287 N N . ILE B 1 83 ? -1.481 -18.094 -6.359 1 98.62 83 ILE B N 1
ATOM 2288 C CA . ILE B 1 83 ? -2.236 -17.359 -7.367 1 98.62 83 ILE B CA 1
ATOM 2289 C C . ILE B 1 83 ? -3.699 -17.25 -6.941 1 98.62 83 ILE B C 1
ATOM 2291 O O . ILE B 1 83 ? -4.348 -18.266 -6.668 1 98.62 83 ILE B O 1
ATOM 2295 N N . THR B 1 84 ? -4.184 -16.078 -6.895 1 97.94 84 THR B N 1
ATOM 2296 C CA . THR B 1 84 ? -5.586 -15.906 -6.527 1 97.94 84 THR B CA 1
ATOM 2297 C C . THR B 1 84 ? -6.5 -16.375 -7.652 1 97.94 84 THR B C 1
ATOM 2299 O O . THR B 1 84 ? -6.258 -16.078 -8.828 1 97.94 84 THR B O 1
ATOM 2302 N N . ALA B 1 85 ? -7.598 -17.031 -7.277 1 96.75 85 ALA B N 1
ATOM 2303 C CA . ALA B 1 85 ? -8.414 -17.719 -8.273 1 96.75 85 ALA B CA 1
ATOM 2304 C C . ALA B 1 85 ? -9.898 -17.438 -8.062 1 96.75 85 ALA B C 1
ATOM 2306 O O . ALA B 1 85 ? -10.742 -17.875 -8.836 1 96.75 85 ALA B O 1
ATOM 2307 N N . VAL B 1 86 ? -10.258 -16.719 -7.004 1 95.38 86 VAL B N 1
ATOM 2308 C CA . VAL B 1 86 ? -11.641 -16.359 -6.707 1 95.38 86 VAL B CA 1
ATOM 2309 C C . VAL B 1 86 ? -11.727 -14.867 -6.379 1 95.38 86 VAL B C 1
ATOM 2311 O O . VAL B 1 86 ? -10.961 -14.359 -5.559 1 95.38 86 VAL B O 1
ATOM 2314 N N . GLY B 1 87 ? -12.641 -14.266 -6.992 1 94 87 GLY B N 1
ATOM 2315 C CA . GLY B 1 87 ? -12.758 -12.828 -6.797 1 94 87 GLY B CA 1
ATOM 2316 C C . GLY B 1 87 ? -11.727 -12.039 -7.578 1 94 87 GLY B C 1
ATOM 2317 O O . GLY B 1 87 ? -11.828 -11.914 -8.797 1 94 87 GLY B O 1
ATOM 2318 N N . THR B 1 88 ? -10.742 -11.562 -6.824 1 92.5 88 THR B N 1
ATOM 2319 C CA . THR B 1 88 ? -9.617 -10.922 -7.488 1 92.5 88 THR B CA 1
ATOM 2320 C C . THR B 1 88 ? -8.68 -11.961 -8.094 1 92.5 88 THR B C 1
ATOM 2322 O O . THR B 1 88 ? -7.914 -12.609 -7.375 1 92.5 88 THR B O 1
ATOM 2325 N N . ILE B 1 89 ? -8.766 -11.969 -9.422 1 94.62 89 ILE B N 1
ATOM 2326 C CA . ILE B 1 89 ? -8.039 -13.016 -10.125 1 94.62 89 ILE B CA 1
ATOM 2327 C C . ILE B 1 89 ? -6.652 -12.508 -10.523 1 94.62 89 ILE B C 1
ATOM 2329 O O . ILE B 1 89 ? -6.512 -11.375 -10.984 1 94.62 89 ILE B O 1
ATOM 2333 N N . GLY B 1 90 ? -5.668 -13.344 -10.242 1 95.38 90 GLY B N 1
ATOM 2334 C CA . GLY B 1 90 ? -4.418 -13.156 -10.961 1 95.38 90 GLY B CA 1
ATOM 2335 C C . GLY B 1 90 ? -3.357 -12.445 -10.148 1 95.38 90 GLY B C 1
ATOM 2336 O O . GLY B 1 90 ? -2.342 -12 -10.688 1 95.38 90 GLY B O 1
ATOM 2337 N N . GLN B 1 91 ? -3.656 -12.281 -8.867 1 97.25 91 GLN B N 1
ATOM 2338 C CA . GLN B 1 91 ? -2.555 -11.852 -8.008 1 97.25 91 GLN B CA 1
ATOM 2339 C C . GLN B 1 91 ? -1.604 -13.016 -7.719 1 97.25 91 GLN B C 1
ATOM 2341 O O . GLN B 1 91 ? -2.045 -14.141 -7.496 1 97.25 91 GLN B O 1
ATOM 2346 N N . ILE B 1 92 ? -0.309 -12.695 -7.82 1 98.44 92 ILE B N 1
ATOM 2347 C CA . ILE B 1 92 ? 0.682 -13.766 -7.754 1 98.44 92 ILE B CA 1
ATOM 2348 C C . ILE B 1 92 ? 1.768 -13.398 -6.746 1 98.44 92 ILE B C 1
ATOM 2350 O O . ILE B 1 92 ? 2.227 -12.25 -6.703 1 98.44 92 ILE B O 1
ATOM 2354 N N . THR B 1 93 ? 2.154 -14.297 -5.895 1 98.69 93 THR B N 1
ATOM 2355 C CA . THR B 1 93 ? 3.312 -14.164 -5.016 1 98.69 93 THR B CA 1
ATOM 2356 C C . THR B 1 93 ? 4.031 -15.508 -4.867 1 98.69 93 THR B C 1
ATOM 2358 O O . THR B 1 93 ? 3.605 -16.516 -5.438 1 98.69 93 THR B O 1
ATOM 2361 N N . ILE B 1 94 ? 5.164 -15.539 -4.234 1 98.88 94 ILE B N 1
ATOM 2362 C CA . ILE B 1 94 ? 5.98 -16.734 -4.066 1 98.88 94 ILE B CA 1
ATOM 2363 C C . ILE B 1 94 ? 6.469 -16.828 -2.623 1 98.88 94 ILE B C 1
ATOM 2365 O O . ILE B 1 94 ? 6.855 -15.82 -2.025 1 98.88 94 ILE B O 1
ATOM 2369 N N . VAL B 1 95 ? 6.434 -18.031 -2.049 1 98.81 95 VAL B N 1
ATOM 2370 C CA . VAL B 1 95 ? 6.828 -18.25 -0.662 1 98.81 95 VAL B CA 1
ATOM 2371 C C . VAL B 1 95 ? 8.344 -18.172 -0.533 1 98.81 95 VAL B C 1
ATOM 2373 O O . VAL B 1 95 ? 9.078 -18.719 -1.359 1 98.81 95 VAL B O 1
ATOM 2376 N N . PRO B 1 96 ? 8.812 -17.5 0.426 1 98.44 96 PRO B N 1
ATOM 2377 C CA . PRO B 1 96 ? 10.258 -17.359 0.606 1 98.44 96 PRO B CA 1
ATOM 2378 C C . PRO B 1 96 ? 10.922 -18.672 1.048 1 98.44 96 PRO B C 1
ATOM 2380 O O . PRO B 1 96 ? 10.234 -19.578 1.507 1 98.44 96 PRO B O 1
ATOM 2383 N N . GLU B 1 97 ? 12.203 -18.719 0.882 1 97.56 97 GLU B N 1
ATOM 2384 C CA . GLU B 1 97 ? 12.992 -19.891 1.27 1 97.56 97 GLU B CA 1
ATOM 2385 C C . GLU B 1 97 ? 12.82 -20.188 2.754 1 97.56 97 GLU B C 1
ATOM 2387 O O . GLU B 1 97 ? 12.641 -21.359 3.135 1 97.56 97 GLU B O 1
ATOM 2392 N N . LYS B 1 98 ? 12.852 -19.062 3.525 1 95.38 98 LYS B N 1
ATOM 2393 C CA . LYS B 1 98 ? 12.648 -19.219 4.965 1 95.38 98 LYS B CA 1
ATOM 2394 C C . LYS B 1 98 ? 11.18 -19.031 5.336 1 95.38 98 LYS B C 1
ATOM 2396 O O . LYS B 1 98 ? 10.719 -17.891 5.48 1 95.38 98 LYS B O 1
ATOM 2401 N N . CYS B 1 99 ? 10.398 -20.047 5.262 1 95.06 99 CYS B N 1
ATOM 2402 C CA . CYS B 1 99 ? 8.977 -20.016 5.605 1 95.06 99 CYS B CA 1
ATOM 2403 C C . CYS B 1 99 ? 8.68 -20.969 6.754 1 95.06 99 CYS B C 1
ATOM 2405 O O . CYS B 1 99 ? 9.047 -22.141 6.703 1 95.06 99 CYS B O 1
ATOM 2407 N N . PRO B 1 100 ? 8.023 -20.438 7.766 1 93.81 100 PRO B N 1
ATOM 2408 C CA . PRO B 1 100 ? 7.621 -21.344 8.844 1 93.81 100 PRO B CA 1
ATOM 2409 C C . PRO B 1 100 ? 6.574 -22.359 8.391 1 93.81 100 PRO B C 1
ATOM 2411 O O . PRO B 1 100 ? 5.945 -22.188 7.348 1 93.81 100 PRO B O 1
ATOM 2414 N N . ASP B 1 101 ? 6.395 -23.391 9.25 1 93.44 101 ASP B N 1
ATOM 2415 C CA . ASP B 1 101 ? 5.496 -24.484 8.906 1 93.44 101 ASP B CA 1
ATOM 2416 C C . ASP B 1 101 ? 4.082 -24.219 9.414 1 93.44 101 ASP B C 1
ATOM 2418 O O . ASP B 1 101 ? 3.344 -25.156 9.734 1 93.44 101 ASP B O 1
ATOM 2422 N N . ASN B 1 102 ? 3.742 -22.969 9.477 1 95 102 ASN B N 1
ATOM 2423 C CA . ASN B 1 102 ? 2.404 -22.688 9.992 1 95 102 ASN B CA 1
ATOM 2424 C C . ASN B 1 102 ? 1.688 -21.641 9.141 1 95 102 ASN B C 1
ATOM 2426 O O . ASN B 1 102 ? 0.793 -20.953 9.625 1 95 102 ASN B O 1
ATOM 2430 N N . TRP B 1 103 ? 2.135 -21.422 7.918 1 97.44 103 TRP B N 1
ATOM 2431 C CA . TRP B 1 103 ? 1.409 -20.578 6.977 1 97.44 103 TRP B CA 1
ATOM 2432 C C . TRP B 1 103 ? 0.463 -21.406 6.113 1 97.44 103 TRP B C 1
ATOM 2434 O O . TRP B 1 103 ? 0.884 -22.375 5.469 1 97.44 103 TRP B O 1
ATOM 2444 N N . ILE B 1 104 ? -0.796 -21.047 6.121 1 97.06 104 ILE B N 1
ATOM 2445 C CA . ILE B 1 104 ? -1.774 -21.734 5.289 1 97.06 104 ILE B CA 1
ATOM 2446 C C . ILE B 1 104 ? -2.484 -20.734 4.379 1 97.06 104 ILE B C 1
ATOM 2448 O O . ILE B 1 104 ? -2.762 -19.609 4.789 1 97.06 104 ILE B O 1
ATOM 2452 N N . PRO B 1 105 ? -2.74 -21.094 3.123 1 97.88 105 PRO B N 1
ATOM 2453 C CA . PRO B 1 105 ? -3.426 -20.188 2.205 1 97.88 105 PRO B CA 1
ATOM 2454 C C . PRO B 1 105 ? -4.918 -20.062 2.498 1 97.88 105 PRO B C 1
ATOM 2456 O O . PRO B 1 105 ? -5.531 -21 3.002 1 97.88 105 PRO B O 1
ATOM 2459 N N . ALA B 1 106 ? -5.461 -18.969 2.172 1 97.25 106 ALA B N 1
ATOM 2460 C CA . ALA B 1 106 ? -6.914 -18.812 2.16 1 97.25 106 ALA B CA 1
ATOM 2461 C C . ALA B 1 106 ? -7.543 -19.641 1.045 1 97.25 106 ALA B C 1
ATOM 2463 O O . ALA B 1 106 ? -6.836 -20.219 0.217 1 97.25 106 ALA B O 1
ATOM 2464 N N . THR B 1 107 ? -8.852 -19.703 1.026 1 96.44 107 THR B N 1
ATOM 2465 C CA . THR B 1 107 ? -9.586 -20.594 0.144 1 96.44 107 THR B CA 1
ATOM 2466 C C . THR B 1 107 ? -9.648 -20.031 -1.271 1 96.44 107 THR B C 1
ATOM 2468 O O . THR B 1 107 ? -10.008 -20.734 -2.215 1 96.44 107 THR B O 1
ATOM 2471 N N . ASN B 1 108 ? -9.266 -18.812 -1.466 1 97.5 108 ASN B N 1
ATOM 2472 C CA . ASN B 1 108 ? -9.508 -18.156 -2.748 1 97.5 108 ASN B CA 1
ATOM 2473 C C . ASN B 1 108 ? -8.258 -18.156 -3.623 1 97.5 108 ASN B C 1
ATOM 2475 O O . ASN B 1 108 ? -8.133 -17.344 -4.531 1 97.5 108 ASN B O 1
ATOM 2479 N N . MET B 1 109 ? -7.344 -19.078 -3.373 1 98.44 109 MET B N 1
ATOM 2480 C CA . MET B 1 109 ? -6.113 -19.094 -4.16 1 98.44 109 MET B CA 1
ATOM 2481 C C . MET B 1 109 ? -5.617 -20.516 -4.355 1 98.44 109 MET B C 1
ATOM 2483 O O . MET B 1 109 ? -5.98 -21.422 -3.598 1 98.44 109 MET B O 1
ATOM 2487 N N . PHE B 1 110 ? -4.797 -20.719 -5.363 1 98.5 110 PHE B N 1
ATOM 2488 C CA . PHE B 1 110 ? -4.082 -21.969 -5.598 1 98.5 110 PHE B CA 1
ATOM 2489 C C . PHE B 1 110 ? -2.645 -21.875 -5.102 1 98.5 110 PHE B C 1
ATOM 2491 O O . PHE B 1 110 ? -2.049 -20.797 -5.113 1 98.5 110 PHE B O 1
ATOM 2498 N N . VAL B 1 111 ? -2.197 -22.969 -4.637 1 98.69 111 VAL B N 1
ATOM 2499 C CA . VAL B 1 111 ? -0.775 -23.188 -4.375 1 98.69 111 VAL B CA 1
ATOM 2500 C C . VAL B 1 111 ? -0.186 -24.109 -5.441 1 98.69 111 VAL B C 1
ATOM 2502 O O . VAL B 1 111 ? -0.684 -25.219 -5.66 1 98.69 111 VAL B O 1
ATOM 2505 N N . VAL B 1 112 ? 0.82 -23.625 -6.156 1 98.81 112 VAL B N 1
ATOM 2506 C CA . VAL B 1 112 ? 1.534 -24.438 -7.137 1 98.81 112 VAL B CA 1
ATOM 2507 C C . VAL B 1 112 ? 2.885 -24.859 -6.566 1 98.81 112 VAL B C 1
ATOM 2509 O O . VAL B 1 112 ? 3.758 -24.031 -6.324 1 98.81 112 VAL B O 1
ATOM 2512 N N . ARG B 1 113 ? 3.014 -26.188 -6.387 1 98.69 113 ARG B N 1
ATOM 2513 C CA . ARG B 1 113 ? 4.219 -26.75 -5.785 1 98.69 113 ARG B CA 1
ATOM 2514 C C . ARG B 1 113 ? 4.941 -27.672 -6.762 1 98.69 113 ARG B C 1
ATOM 2516 O O . ARG B 1 113 ? 4.457 -28.766 -7.066 1 98.69 113 ARG B O 1
ATOM 2523 N N . PHE B 1 114 ? 6.074 -27.266 -7.211 1 98.38 114 PHE B N 1
ATOM 2524 C CA . PHE B 1 114 ? 6.816 -28.078 -8.164 1 98.38 114 PHE B CA 1
ATOM 2525 C C . PHE B 1 114 ? 7.426 -29.297 -7.469 1 98.38 114 PHE B C 1
ATOM 2527 O O . PHE B 1 114 ? 7.891 -29.203 -6.332 1 98.38 114 PHE B O 1
ATOM 2534 N N . ARG B 1 115 ? 7.52 -30.375 -8.141 1 96.62 115 ARG B N 1
ATOM 2535 C CA . ARG B 1 115 ? 7.961 -31.641 -7.59 1 96.62 115 ARG B CA 1
ATOM 2536 C C . ARG B 1 115 ? 9.484 -31.703 -7.5 1 96.62 115 ARG B C 1
ATOM 2538 O O . ARG B 1 115 ? 10.031 -32.344 -6.609 1 96.62 115 ARG B O 1
ATOM 2545 N N . GLU B 1 116 ? 10.125 -31.062 -8.391 1 95.06 116 GLU B N 1
ATOM 2546 C CA . GLU B 1 116 ? 11.586 -31.016 -8.438 1 95.06 116 GLU B CA 1
ATOM 2547 C C . GLU B 1 116 ? 12.094 -29.609 -8.68 1 95.06 116 GLU B C 1
ATOM 2549 O O . GLU B 1 116 ? 11.375 -28.766 -9.219 1 95.06 116 GLU B O 1
ATOM 2554 N N . ASN B 1 117 ? 13.289 -29.375 -8.227 1 95.75 117 ASN B N 1
ATOM 2555 C CA . ASN B 1 117 ? 13.914 -28.078 -8.477 1 95.75 117 ASN B CA 1
ATOM 2556 C C . ASN B 1 117 ? 12.984 -26.938 -8.117 1 95.75 117 ASN B C 1
ATOM 2558 O O . ASN B 1 117 ? 12.789 -26.016 -8.922 1 95.75 117 ASN B O 1
ATOM 2562 N N . GLN B 1 118 ? 12.453 -27 -6.918 1 96.56 118 GLN B N 1
ATOM 2563 C CA . GLN B 1 118 ? 11.391 -26.109 -6.48 1 96.56 118 GLN B CA 1
ATOM 2564 C C . GLN B 1 118 ? 11.836 -24.656 -6.539 1 96.56 118 GLN B C 1
ATOM 2566 O O . GLN B 1 118 ? 11.062 -23.766 -6.918 1 96.56 118 GLN B O 1
ATOM 2571 N N . LYS B 1 119 ? 13.086 -24.438 -6.207 1 97.81 119 LYS B N 1
ATOM 2572 C CA . LYS B 1 119 ? 13.594 -23.062 -6.168 1 97.81 119 LYS B CA 1
ATOM 2573 C C . LYS B 1 119 ? 13.578 -22.438 -7.559 1 97.81 119 LYS B C 1
ATOM 2575 O O . LYS B 1 119 ? 12.914 -21.422 -7.777 1 97.81 119 LYS B O 1
ATOM 2580 N N . ASP B 1 120 ? 14.227 -23.062 -8.516 1 97.69 120 ASP B N 1
ATOM 2581 C CA . ASP B 1 120 ? 14.367 -22.484 -9.844 1 97.69 120 ASP B CA 1
ATOM 2582 C C . ASP B 1 120 ? 13.047 -22.547 -10.609 1 97.69 120 ASP B C 1
ATOM 2584 O O . ASP B 1 120 ? 12.664 -21.578 -11.266 1 97.69 120 ASP B O 1
ATOM 2588 N N . LYS B 1 121 ? 12.305 -23.641 -10.484 1 97.88 121 LYS B N 1
ATOM 2589 C CA . LYS B 1 121 ? 11.047 -23.797 -11.219 1 97.88 121 LYS B CA 1
ATOM 2590 C C . LYS B 1 121 ? 9.969 -22.891 -10.625 1 97.88 121 LYS B C 1
ATOM 2592 O O . LYS B 1 121 ? 9.133 -22.359 -11.359 1 97.88 121 LYS B O 1
ATOM 2597 N N . GLY B 1 122 ? 9.977 -22.734 -9.297 1 98.31 122 GLY B N 1
ATOM 2598 C CA . GLY B 1 122 ? 9.055 -21.797 -8.672 1 98.31 122 GLY B CA 1
ATOM 2599 C C . GLY B 1 122 ? 9.25 -20.375 -9.148 1 98.31 122 GLY B C 1
ATOM 2600 O O . GLY B 1 122 ? 8.289 -19.703 -9.547 1 98.31 122 GLY B O 1
ATOM 2601 N N . ARG B 1 123 ? 10.492 -19.969 -9.156 1 98.25 123 ARG B N 1
ATOM 2602 C CA . ARG B 1 123 ? 10.82 -18.609 -9.586 1 98.25 123 ARG B CA 1
ATOM 2603 C C . ARG B 1 123 ? 10.5 -18.406 -11.062 1 98.25 123 ARG B C 1
ATOM 2605 O O . ARG B 1 123 ? 9.977 -17.359 -11.453 1 98.25 123 ARG B O 1
ATOM 2612 N N . ALA B 1 124 ? 10.828 -19.438 -11.828 1 97.31 124 ALA B N 1
ATOM 2613 C CA . ALA B 1 124 ? 10.547 -19.359 -13.258 1 97.31 124 ALA B CA 1
ATOM 2614 C C . ALA B 1 124 ? 9.047 -19.297 -13.523 1 97.31 124 ALA B C 1
ATOM 2616 O O . ALA B 1 124 ? 8.586 -18.516 -14.344 1 97.31 124 ALA B O 1
ATOM 2617 N N . TYR B 1 125 ? 8.336 -20.109 -12.82 1 97.38 125 TYR B N 1
ATOM 2618 C CA . TYR B 1 125 ? 6.891 -20.141 -12.984 1 97.38 125 TYR B CA 1
ATOM 2619 C C . TYR B 1 125 ? 6.258 -18.828 -12.539 1 97.38 125 TYR B C 1
ATOM 2621 O O . TYR B 1 125 ? 5.344 -18.312 -13.188 1 97.38 125 TYR B O 1
ATOM 2629 N N . TYR B 1 126 ? 6.723 -18.312 -11.438 1 98.44 126 TYR B N 1
ATOM 2630 C CA . TYR B 1 126 ? 6.312 -16.984 -10.977 1 98.44 126 TYR B CA 1
ATOM 2631 C C . TYR B 1 126 ? 6.441 -15.961 -12.102 1 98.44 126 TYR B C 1
ATOM 2633 O O . TYR B 1 126 ? 5.484 -15.242 -12.406 1 98.44 126 TYR B O 1
ATOM 2641 N N . GLY B 1 127 ? 7.602 -15.898 -12.656 1 97.69 127 GLY B N 1
ATOM 2642 C CA . GLY B 1 127 ? 7.848 -14.953 -13.734 1 97.69 127 GLY B CA 1
ATOM 2643 C C . GLY B 1 127 ? 6.961 -15.188 -14.945 1 97.69 127 GLY B C 1
ATOM 2644 O O . GLY B 1 127 ? 6.449 -14.242 -15.539 1 97.69 127 GLY B O 1
ATOM 2645 N N . LEU B 1 128 ? 6.828 -16.453 -15.312 1 96.19 128 LEU B N 1
ATOM 2646 C CA . LEU B 1 128 ? 5.973 -16.812 -16.438 1 96.19 128 LEU B CA 1
ATOM 2647 C C . LEU B 1 128 ? 4.547 -16.312 -16.219 1 96.19 128 LEU B C 1
ATOM 2649 O O . LEU B 1 128 ? 3.949 -15.711 -17.125 1 96.19 128 LEU B O 1
ATOM 2653 N N . MET B 1 129 ? 4.039 -16.484 -15.008 1 96.75 129 MET B N 1
ATOM 2654 C CA . MET B 1 129 ? 2.658 -16.125 -14.703 1 96.75 129 MET B CA 1
ATOM 2655 C C . MET B 1 129 ? 2.502 -14.617 -14.57 1 96.75 129 MET B C 1
ATOM 2657 O O . MET B 1 129 ? 1.412 -14.078 -14.781 1 96.75 129 MET B O 1
ATOM 2661 N N . LYS B 1 130 ? 3.6 -13.969 -14.289 1 97 130 LYS B N 1
ATOM 2662 C CA . LYS B 1 130 ? 3.596 -12.516 -14.211 1 97 130 LYS B CA 1
ATOM 2663 C C . LYS B 1 130 ? 3.67 -11.891 -15.602 1 97 130 LYS B C 1
ATOM 2665 O O . LYS B 1 130 ? 3.414 -10.695 -15.766 1 97 130 LYS B O 1
ATOM 2670 N N . SER B 1 131 ? 3.982 -12.648 -16.562 1 95 131 SER B N 1
ATOM 2671 C CA . SER B 1 131 ? 4.102 -12.164 -17.938 1 95 131 SER B CA 1
ATOM 2672 C C . SER B 1 131 ? 2.738 -12.086 -18.609 1 95 131 SER B C 1
ATOM 2674 O O . SER B 1 131 ? 1.722 -12.453 -18.031 1 95 131 SER B O 1
ATOM 2676 N N . ASP B 1 132 ? 2.775 -11.602 -19.875 1 92.62 132 ASP B N 1
ATOM 2677 C CA . ASP B 1 132 ? 1.549 -11.531 -20.672 1 92.62 132 ASP B CA 1
ATOM 2678 C C . ASP B 1 132 ? 0.934 -12.914 -20.844 1 92.62 132 ASP B C 1
ATOM 2680 O O . ASP B 1 132 ? -0.29 -13.055 -20.906 1 92.62 132 ASP B O 1
ATOM 2684 N N . PHE B 1 133 ? 1.742 -13.93 -20.844 1 90.88 133 PHE B N 1
ATOM 2685 C CA . PHE B 1 133 ? 1.269 -15.305 -20.953 1 90.88 133 PHE B CA 1
ATOM 2686 C C . PHE B 1 133 ? 0.352 -15.648 -19.781 1 90.88 133 PHE B C 1
ATOM 2688 O O . PHE B 1 133 ? -0.776 -16.109 -19.984 1 90.88 133 PHE B O 1
ATOM 2695 N N . GLY B 1 134 ? 0.827 -15.406 -18.609 1 94.31 134 GLY B N 1
ATOM 2696 C CA . GLY B 1 134 ? 0.049 -15.734 -17.422 1 94.31 134 GLY B CA 1
ATOM 2697 C C . GLY B 1 134 ? -1.242 -14.945 -17.328 1 94.31 134 GLY B C 1
ATOM 2698 O O . GLY B 1 134 ? -2.293 -15.5 -17 1 94.31 134 GLY B O 1
ATOM 2699 N N . ALA B 1 135 ? -1.123 -13.664 -17.641 1 93.25 135 ALA B N 1
ATOM 2700 C CA . ALA B 1 135 ? -2.295 -12.797 -17.594 1 93.25 135 ALA B CA 1
ATOM 2701 C C . ALA B 1 135 ? -3.385 -13.289 -18.547 1 93.25 135 ALA B C 1
ATOM 2703 O O . ALA B 1 135 ? -4.559 -13.352 -18.172 1 93.25 135 ALA B O 1
ATOM 2704 N N . ARG B 1 136 ? -3.045 -13.617 -19.656 1 92.19 136 ARG B N 1
ATOM 2705 C CA . ARG B 1 136 ? -3.99 -14.086 -20.672 1 92.19 136 ARG B CA 1
ATOM 2706 C C . ARG B 1 136 ? -4.625 -15.406 -20.25 1 92.19 136 ARG B C 1
ATOM 2708 O O . ARG B 1 136 ? -5.844 -15.586 -20.375 1 92.19 136 ARG B O 1
ATOM 2715 N N . ILE B 1 137 ? -3.793 -16.328 -19.797 1 93.81 137 ILE B N 1
ATOM 2716 C CA . ILE B 1 137 ? -4.273 -17.641 -19.406 1 93.81 137 ILE B CA 1
ATOM 2717 C C . ILE B 1 137 ? -5.289 -17.5 -18.281 1 93.81 137 ILE B C 1
ATOM 2719 O O . ILE B 1 137 ? -6.355 -18.125 -18.312 1 93.81 137 ILE B O 1
ATOM 2723 N N . LEU B 1 138 ? -4.996 -16.688 -17.312 1 95.88 138 LEU B N 1
ATOM 2724 C CA . LEU B 1 138 ? -5.875 -16.516 -16.156 1 95.88 138 LEU B CA 1
ATOM 2725 C C . LEU B 1 138 ? -7.184 -15.844 -16.578 1 95.88 138 LEU B C 1
ATOM 2727 O O . LEU B 1 138 ? -8.25 -16.203 -16.062 1 95.88 138 LEU B O 1
ATOM 2731 N N . GLN B 1 139 ? -7.086 -14.953 -17.469 1 93.38 139 GLN B N 1
ATOM 2732 C CA . GLN B 1 139 ? -8.281 -14.305 -17.984 1 93.38 139 GLN B CA 1
ATOM 2733 C C . GLN B 1 139 ? -9.164 -15.305 -18.734 1 93.38 139 GLN B C 1
ATOM 2735 O O . GLN B 1 139 ? -10.391 -15.297 -18.578 1 93.38 139 GLN B O 1
ATOM 2740 N N . GLU B 1 140 ? -8.57 -16.109 -19.484 1 94 140 GLU B N 1
ATOM 2741 C CA . GLU B 1 140 ? -9.305 -17.109 -20.281 1 94 140 GLU B CA 1
ATOM 2742 C C . GLU B 1 140 ? -9.977 -18.141 -19.391 1 94 140 GLU B C 1
ATOM 2744 O O . GLU B 1 140 ? -11.07 -18.609 -19.688 1 94 140 GLU B O 1
ATOM 2749 N N . LEU B 1 141 ? -9.312 -18.438 -18.375 1 95.81 141 LEU B N 1
ATOM 2750 C CA . LEU B 1 141 ? -9.812 -19.5 -17.5 1 95.81 141 LEU B CA 1
ATOM 2751 C C . LEU B 1 141 ? -10.906 -18.969 -16.578 1 95.81 141 LEU B C 1
ATOM 2753 O O . LEU B 1 141 ? -11.68 -19.734 -16.016 1 95.81 141 LEU B O 1
ATOM 2757 N N . SER B 1 142 ? -10.875 -17.672 -16.391 1 94.62 142 SER B N 1
ATOM 2758 C CA . SER B 1 142 ? -11.789 -17.047 -15.445 1 94.62 142 SER B CA 1
ATOM 2759 C C . SER B 1 142 ? -13.227 -17.078 -15.953 1 94.62 142 SER B C 1
ATOM 2761 O O . SER B 1 142 ? -13.484 -16.766 -17.125 1 94.62 142 SER B O 1
ATOM 2763 N N . HIS B 1 143 ? -14.141 -17.5 -15.148 1 92.31 143 HIS B N 1
ATOM 2764 C CA . HIS B 1 143 ? -15.562 -17.531 -15.477 1 92.31 143 HIS B CA 1
ATOM 2765 C C . HIS B 1 143 ? -16.406 -17.062 -14.289 1 92.31 143 HIS B C 1
ATOM 2767 O O . HIS B 1 143 ? -15.914 -17.016 -13.156 1 92.31 143 HIS B O 1
ATOM 2773 N N . GLY B 1 144 ? -17.594 -16.75 -14.531 1 85.69 144 GLY B N 1
ATOM 2774 C CA . GLY B 1 144 ? -18.484 -16.281 -13.492 1 85.69 144 GLY B CA 1
ATOM 2775 C C . GLY B 1 144 ? -18.922 -14.836 -13.695 1 85.69 144 GLY B C 1
ATOM 2776 O O . GLY B 1 144 ? -18.156 -14.016 -14.203 1 85.69 144 GLY B O 1
ATOM 2777 N N . SER B 1 145 ? -20.125 -14.453 -13.414 1 79.38 145 SER B N 1
ATOM 2778 C CA . SER B 1 145 ? -20.703 -13.133 -13.664 1 79.38 145 SER B CA 1
ATOM 2779 C C . SER B 1 145 ? -20.453 -12.18 -12.508 1 79.38 145 SER B C 1
ATOM 2781 O O . SER B 1 145 ? -19.906 -11.094 -12.695 1 79.38 145 SER B O 1
ATOM 2783 N N . SER B 1 146 ? -20.922 -12.578 -11.258 1 83.19 146 SER B N 1
ATOM 2784 C CA . SER B 1 146 ? -20.797 -11.688 -10.109 1 83.19 146 SER B CA 1
ATOM 2785 C C . SER B 1 146 ? -19.453 -11.844 -9.422 1 83.19 146 SER B C 1
ATOM 2787 O O . SER B 1 146 ? -18.766 -10.859 -9.141 1 83.19 146 SER B O 1
ATOM 2789 N N . ILE B 1 147 ? -19.047 -13.094 -9.164 1 89.88 147 ILE B N 1
ATOM 2790 C CA . ILE B 1 147 ? -17.75 -13.422 -8.594 1 89.88 147 ILE B CA 1
ATOM 2791 C C . ILE B 1 147 ? -16.969 -14.297 -9.57 1 89.88 147 ILE B C 1
ATOM 2793 O O . ILE B 1 147 ? -17.422 -15.383 -9.938 1 89.88 147 ILE B O 1
ATOM 2797 N N . LYS B 1 148 ? -15.867 -13.875 -10.047 1 93.06 148 LYS B N 1
ATOM 2798 C CA . LYS B 1 148 ? -15.031 -14.617 -10.984 1 93.06 148 LYS B CA 1
ATOM 2799 C C . LYS B 1 148 ? -14.359 -15.805 -10.289 1 93.06 148 LYS B C 1
ATOM 2801 O O . LYS B 1 148 ? -13.945 -15.695 -9.133 1 93.06 148 LYS B O 1
ATOM 2806 N N . LEU B 1 149 ? -14.227 -16.875 -11.039 1 95.25 149 LEU B N 1
ATOM 2807 C CA . LEU B 1 149 ? -13.633 -18.078 -10.492 1 95.25 149 LEU B CA 1
ATOM 2808 C C . LEU B 1 149 ? -12.812 -18.812 -11.555 1 95.25 149 LEU B C 1
ATOM 2810 O O . LEU B 1 149 ? -13.195 -18.844 -12.719 1 95.25 149 LEU B O 1
ATOM 2814 N N . ILE B 1 150 ? -11.758 -19.375 -11.172 1 97.12 150 ILE B N 1
ATOM 2815 C CA . ILE B 1 150 ? -10.992 -20.328 -11.961 1 97.12 150 ILE B CA 1
ATOM 2816 C C . ILE B 1 150 ? -11.047 -21.703 -11.305 1 97.12 150 ILE B C 1
ATOM 2818 O O . ILE B 1 150 ? -10.719 -21.844 -10.125 1 97.12 150 ILE B O 1
ATOM 2822 N N . SER B 1 151 ? -11.453 -22.672 -12.055 1 96.5 151 SER B N 1
ATOM 2823 C CA . SER B 1 151 ? -11.5 -24.016 -11.492 1 96.5 151 SER B CA 1
ATOM 2824 C C . SER B 1 151 ? -10.109 -24.625 -11.391 1 96.5 151 SER B C 1
ATOM 2826 O O . SER B 1 151 ? -9.266 -24.406 -12.258 1 96.5 151 SER B O 1
ATOM 2828 N N . LYS B 1 152 ? -9.977 -25.422 -10.375 1 97.31 152 LYS B N 1
ATOM 2829 C CA . LYS B 1 152 ? -8.688 -26.078 -10.164 1 97.31 152 LYS B CA 1
ATOM 2830 C C . LYS B 1 152 ? -8.359 -27.016 -11.32 1 97.31 152 LYS B C 1
ATOM 2832 O O . LYS B 1 152 ? -7.203 -27.109 -11.742 1 97.31 152 LYS B O 1
ATOM 2837 N N . LYS B 1 153 ? -9.359 -27.703 -11.797 1 97 153 LYS B N 1
ATOM 2838 C CA . LYS B 1 153 ? -9.172 -28.641 -12.906 1 97 153 LYS B CA 1
ATOM 2839 C C . LYS B 1 153 ? -8.656 -27.922 -14.148 1 97 153 LYS B C 1
ATOM 2841 O O . LYS B 1 153 ? -7.66 -28.344 -14.742 1 97 153 LYS B O 1
ATOM 2846 N N . ALA B 1 154 ? -9.312 -26.875 -14.492 1 96.75 154 ALA B N 1
ATOM 2847 C CA . ALA B 1 154 ? -8.898 -26.109 -15.664 1 96.75 154 ALA B CA 1
ATOM 2848 C C . ALA B 1 154 ? -7.496 -25.531 -15.477 1 96.75 154 ALA B C 1
ATOM 2850 O O . ALA B 1 154 ? -6.676 -25.562 -16.391 1 96.75 154 ALA B O 1
ATOM 2851 N N . PHE B 1 155 ? -7.273 -25.031 -14.328 1 98 155 PHE B N 1
ATOM 2852 C CA . PHE B 1 155 ? -5.98 -24.438 -14.016 1 98 155 PHE B CA 1
ATOM 2853 C C . PHE B 1 155 ? -4.871 -25.484 -14.109 1 98 155 PHE B C 1
ATOM 2855 O O . PHE B 1 155 ? -3.809 -25.203 -14.68 1 98 155 PHE B O 1
ATOM 2862 N N . SER B 1 156 ? -5.105 -26.641 -13.625 1 97.88 156 SER B N 1
ATOM 2863 C CA . SER B 1 156 ? -4.113 -27.719 -13.594 1 97.88 156 SER B CA 1
ATOM 2864 C C . SER B 1 156 ? -3.787 -28.203 -15 1 97.88 156 SER B C 1
ATOM 2866 O O . SER B 1 156 ? -2.732 -28.797 -15.227 1 97.88 156 SER B O 1
ATOM 2868 N N . ARG B 1 157 ? -4.621 -27.922 -15.938 1 96.38 157 ARG B N 1
ATOM 2869 C CA . ARG B 1 157 ? -4.465 -28.438 -17.297 1 96.38 157 ARG B CA 1
ATOM 2870 C C . ARG B 1 157 ? -3.805 -27.391 -18.203 1 96.38 157 ARG B C 1
ATOM 2872 O O . ARG B 1 157 ? -3.537 -27.656 -19.375 1 96.38 157 ARG B O 1
ATOM 2879 N N . VAL B 1 158 ? -3.559 -26.297 -17.641 1 95.12 158 VAL B N 1
ATOM 2880 C CA . VAL B 1 158 ? -2.9 -25.266 -18.422 1 95.12 158 VAL B CA 1
ATOM 2881 C C . VAL B 1 158 ? -1.591 -25.797 -19 1 95.12 158 VAL B C 1
ATOM 2883 O O . VAL B 1 158 ? -0.755 -26.328 -18.266 1 95.12 158 VAL B O 1
ATOM 2886 N N . PRO B 1 159 ? -1.411 -25.734 -20.297 1 93.38 159 PRO B N 1
ATOM 2887 C CA . PRO B 1 159 ? -0.138 -26.172 -20.875 1 93.38 159 PRO B CA 1
ATOM 2888 C C . PRO B 1 159 ? 1.011 -25.203 -20.562 1 93.38 159 PRO B C 1
ATOM 2890 O O . PRO B 1 159 ? 0.851 -23.984 -20.656 1 93.38 159 PRO B O 1
ATOM 2893 N N . LEU B 1 160 ? 2.084 -25.75 -20.141 1 93.5 160 LEU B N 1
ATOM 2894 C CA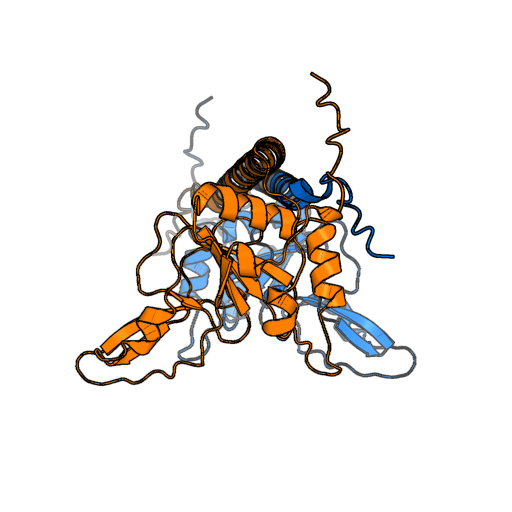 . LEU B 1 160 ? 3.295 -24.969 -19.906 1 93.5 160 LEU B CA 1
ATOM 2895 C C . LEU B 1 160 ? 4.348 -25.266 -20.969 1 93.5 160 LEU B C 1
ATOM 2897 O O . LEU B 1 160 ? 4.438 -26.391 -21.469 1 93.5 160 LEU B O 1
ATOM 2901 N N . PRO B 1 161 ? 5.129 -24.281 -21.234 1 90.19 161 PRO B N 1
ATOM 2902 C CA . PRO B 1 161 ? 6.273 -24.547 -22.109 1 90.19 161 PRO B CA 1
ATOM 2903 C C . PRO B 1 161 ? 7.297 -25.484 -21.469 1 90.19 161 PRO B C 1
ATOM 2905 O O . PRO B 1 161 ? 7.379 -25.562 -20.234 1 90.19 161 PRO B O 1
ATOM 2908 N N . PRO B 1 162 ? 8 -26.203 -22.391 1 87.81 162 PRO B N 1
ATOM 2909 C CA . PRO B 1 162 ? 9.047 -27.062 -21.828 1 87.81 162 PRO B CA 1
ATOM 2910 C C . PRO B 1 162 ? 10.062 -26.281 -21 1 87.81 162 PRO B C 1
ATOM 2912 O O . PRO B 1 162 ? 10.508 -25.219 -21.406 1 87.81 162 PRO B O 1
ATOM 2915 N N . CYS B 1 163 ? 10.328 -26.797 -19.812 1 87 163 CYS B N 1
ATOM 2916 C CA . CYS B 1 163 ? 11.281 -26.172 -18.906 1 87 163 CYS B CA 1
ATOM 2917 C C . CYS B 1 163 ? 12.711 -26.531 -19.297 1 87 163 CYS B C 1
ATOM 2919 O O . CYS B 1 163 ? 13.383 -27.297 -18.594 1 87 163 CYS B O 1
ATOM 2921 N N . THR B 1 164 ? 13.125 -25.922 -20.375 1 89.31 164 THR B N 1
ATOM 2922 C CA . THR B 1 164 ? 14.508 -26.109 -20.797 1 89.31 164 THR B CA 1
ATOM 2923 C C . THR B 1 164 ? 15.461 -25.328 -19.906 1 89.31 164 THR B C 1
ATOM 2925 O O . THR B 1 164 ? 15.055 -24.391 -19.219 1 89.31 164 THR B O 1
ATOM 2928 N N . ASP B 1 165 ? 16.703 -25.719 -19.953 1 92.12 165 ASP B N 1
ATOM 2929 C CA . ASP B 1 165 ? 17.703 -25.016 -19.188 1 92.12 165 ASP B CA 1
ATOM 2930 C C . ASP B 1 165 ? 17.766 -23.531 -19.578 1 92.12 165 ASP B C 1
ATOM 2932 O O . ASP B 1 165 ? 17.969 -22.656 -18.734 1 92.12 165 ASP B O 1
ATOM 2936 N N . ASP B 1 166 ? 17.547 -23.312 -20.844 1 91.62 166 ASP B N 1
ATOM 2937 C CA . ASP B 1 166 ? 17.609 -21.953 -21.344 1 91.62 166 ASP B CA 1
ATOM 2938 C C . ASP B 1 166 ? 16.438 -21.125 -20.828 1 91.62 166 ASP B C 1
ATOM 2940 O O . ASP B 1 166 ? 16.609 -19.984 -20.406 1 91.62 166 ASP B O 1
ATOM 2944 N N . LEU B 1 167 ? 15.297 -21.719 -20.859 1 91.06 167 LEU B N 1
ATOM 2945 C CA . LEU B 1 167 ? 14.109 -21.016 -20.375 1 91.06 167 LEU B CA 1
ATOM 2946 C C . LEU B 1 167 ? 14.219 -20.75 -18.875 1 91.06 167 LEU B C 1
ATOM 2948 O O . LEU B 1 167 ? 13.898 -19.641 -18.422 1 91.06 167 LEU B O 1
ATOM 2952 N N . LEU B 1 168 ? 14.633 -21.734 -18.203 1 95 168 LEU B N 1
ATOM 2953 C CA . LEU B 1 168 ? 14.836 -21.594 -16.766 1 95 168 LEU B CA 1
ATOM 2954 C C . LEU B 1 168 ? 15.836 -20.484 -16.453 1 95 168 LEU B C 1
ATOM 2956 O O . LEU B 1 168 ? 15.57 -19.609 -15.641 1 95 168 LEU B O 1
ATOM 2960 N N . ALA B 1 169 ? 16.938 -20.516 -17.172 1 95.56 169 ALA B N 1
ATOM 2961 C CA . ALA B 1 169 ? 17.969 -19.5 -16.969 1 95.56 169 ALA B CA 1
ATOM 2962 C C . ALA B 1 169 ? 17.438 -18.109 -17.281 1 95.56 169 ALA B C 1
ATOM 2964 O O . ALA B 1 169 ? 17.766 -17.141 -16.594 1 95.56 169 ALA B O 1
ATOM 2965 N N . TYR B 1 170 ? 16.641 -18.047 -18.297 1 94.88 170 TYR B N 1
ATOM 2966 C CA . TYR B 1 170 ? 16.047 -16.781 -18.703 1 94.88 170 TYR B CA 1
ATOM 2967 C C . TYR B 1 170 ? 15.18 -16.203 -17.578 1 94.88 170 TYR B C 1
ATOM 2969 O O . TYR B 1 170 ? 15.375 -15.055 -17.172 1 94.88 170 TYR B O 1
ATOM 2977 N N . PHE B 1 171 ? 14.328 -16.969 -17 1 96.56 171 PHE B N 1
ATOM 2978 C CA . PHE B 1 171 ? 13.398 -16.469 -15.984 1 96.56 171 PHE B CA 1
ATOM 2979 C C . PHE B 1 171 ? 14.109 -16.266 -14.656 1 96.56 171 PHE B C 1
ATOM 2981 O O . PHE B 1 171 ? 13.742 -15.375 -13.883 1 96.56 171 PHE B O 1
ATOM 2988 N N . ILE B 1 172 ? 15.133 -17.031 -14.43 1 97.19 172 ILE B N 1
ATOM 2989 C CA . ILE B 1 172 ? 15.906 -16.812 -13.211 1 97.19 172 ILE B CA 1
ATOM 2990 C C . ILE B 1 172 ? 16.609 -15.453 -13.281 1 97.19 172 ILE B C 1
ATOM 2992 O O . ILE B 1 172 ? 16.672 -14.734 -12.281 1 97.19 172 ILE B O 1
ATOM 2996 N N . THR B 1 173 ? 17.078 -15.133 -14.461 1 97.31 173 THR B N 1
ATOM 2997 C CA . THR B 1 173 ? 17.703 -13.828 -14.648 1 97.31 173 THR B CA 1
ATOM 2998 C C . THR B 1 173 ? 16.688 -12.711 -14.414 1 97.31 173 THR B C 1
ATOM 3000 O O . THR B 1 173 ? 17 -11.711 -13.758 1 97.31 173 THR B O 1
ATOM 3003 N N . LEU B 1 174 ? 15.508 -12.875 -14.953 1 97.88 174 LEU B N 1
ATOM 3004 C CA . LEU B 1 174 ? 14.453 -11.891 -14.75 1 97.88 174 LEU B CA 1
ATOM 3005 C C . LEU B 1 174 ? 14.07 -11.797 -13.273 1 97.88 174 LEU B C 1
ATOM 3007 O O . LEU B 1 174 ? 13.859 -10.695 -12.758 1 97.88 174 LEU B O 1
ATOM 3011 N N . TRP B 1 175 ? 14.031 -12.93 -12.633 1 98.12 175 TRP B N 1
ATOM 3012 C CA . TRP B 1 175 ? 13.75 -12.953 -11.203 1 98.12 175 TRP B CA 1
ATOM 3013 C C . TRP B 1 175 ? 14.773 -12.125 -10.43 1 98.12 175 TRP B C 1
ATOM 3015 O O . TRP B 1 175 ? 14.398 -11.297 -9.594 1 98.12 175 TRP B O 1
ATOM 3025 N N . GLU B 1 176 ? 16 -12.383 -10.695 1 98.25 176 GLU B N 1
ATOM 3026 C CA . GLU B 1 176 ? 17.062 -11.68 -10 1 98.25 176 GLU B CA 1
ATOM 3027 C C . GLU B 1 176 ? 17 -10.18 -10.25 1 98.25 176 GLU B C 1
ATOM 3029 O O . GLU B 1 176 ? 17.219 -9.383 -9.344 1 98.25 176 GLU B O 1
ATOM 3034 N N . GLN B 1 177 ? 16.672 -9.875 -11.477 1 98.31 177 GLN B N 1
ATOM 3035 C CA . GLN B 1 177 ? 16.516 -8.461 -11.812 1 98.31 177 GLN B CA 1
ATOM 3036 C C . GLN B 1 177 ? 15.383 -7.828 -11.031 1 98.31 177 GLN B C 1
ATOM 3038 O O . GLN B 1 177 ? 15.547 -6.754 -10.445 1 98.31 177 GLN B O 1
ATOM 3043 N N . GLN B 1 178 ? 14.211 -8.445 -11.023 1 98.5 178 GLN B N 1
ATOM 3044 C CA . GLN B 1 178 ? 13.07 -7.914 -10.289 1 98.5 178 GLN B CA 1
ATOM 3045 C C . GLN B 1 178 ? 13.375 -7.805 -8.797 1 98.5 178 GLN B C 1
ATOM 3047 O O . GLN B 1 178 ? 13.062 -6.793 -8.172 1 98.5 178 GLN B O 1
ATOM 3052 N N . GLU B 1 179 ? 13.984 -8.891 -8.289 1 98.06 179 GLU B N 1
ATOM 3053 C CA . GLU B 1 179 ? 14.305 -8.914 -6.867 1 98.06 179 GLU B CA 1
ATOM 3054 C C . GLU B 1 179 ? 15.25 -7.777 -6.492 1 98.06 179 GLU B C 1
ATOM 3056 O O . GLU B 1 179 ? 15.07 -7.121 -5.465 1 98.06 179 GLU B O 1
ATOM 3061 N N . ASP B 1 180 ? 16.219 -7.562 -7.309 1 98.5 180 ASP B N 1
ATOM 3062 C CA . ASP B 1 180 ? 17.172 -6.488 -7.055 1 98.5 180 ASP B CA 1
ATOM 3063 C C . ASP B 1 180 ? 16.484 -5.125 -7.082 1 98.5 180 ASP B C 1
ATOM 3065 O O . ASP B 1 180 ? 16.656 -4.32 -6.16 1 98.5 180 ASP B O 1
ATOM 3069 N N . LEU B 1 181 ? 15.695 -4.863 -8.148 1 98.75 181 LEU B N 1
ATOM 3070 C CA . LEU B 1 181 ? 14.984 -3.598 -8.297 1 98.75 181 LEU B CA 1
ATOM 3071 C C . LEU B 1 181 ? 14.031 -3.371 -7.129 1 98.75 181 LEU B C 1
ATOM 3073 O O . LEU B 1 181 ? 14 -2.283 -6.547 1 98.75 181 LEU B O 1
ATOM 3077 N N . TYR B 1 182 ? 13.344 -4.355 -6.734 1 98.56 182 TYR B N 1
ATOM 3078 C CA . TYR B 1 182 ? 12.344 -4.242 -5.68 1 98.56 182 TYR B CA 1
ATOM 3079 C C . TYR B 1 182 ? 13.008 -4.023 -4.324 1 98.56 182 TYR B C 1
ATOM 3081 O O . TYR B 1 182 ? 12.562 -3.18 -3.539 1 98.56 182 TYR B O 1
ATOM 3089 N N . THR B 1 183 ? 14.062 -4.773 -4.09 1 98.12 183 THR B N 1
ATOM 3090 C CA . THR B 1 183 ? 14.781 -4.625 -2.832 1 98.12 183 THR B CA 1
ATOM 3091 C C . THR B 1 183 ? 15.352 -3.215 -2.701 1 98.12 183 THR B C 1
ATOM 3093 O O . THR B 1 183 ? 15.25 -2.596 -1.64 1 98.12 183 THR B O 1
ATOM 3096 N N . ARG B 1 184 ? 15.93 -2.73 -3.738 1 98.69 184 ARG B N 1
ATOM 3097 C CA . ARG B 1 184 ? 16.469 -1.373 -3.732 1 98.69 184 ARG B CA 1
ATOM 3098 C C . ARG B 1 184 ? 15.352 -0.349 -3.533 1 98.69 184 ARG B C 1
ATOM 3100 O O . ARG B 1 184 ? 15.531 0.641 -2.82 1 98.69 184 ARG B O 1
ATOM 3107 N N . SER B 1 185 ? 14.227 -0.621 -4.223 1 98.75 185 SER B N 1
ATOM 3108 C CA . SER B 1 185 ? 13.086 0.267 -4.055 1 98.75 185 SER B CA 1
ATOM 3109 C C . SER B 1 185 ? 12.641 0.328 -2.6 1 98.75 185 SER B C 1
ATOM 3111 O O . SER B 1 185 ? 12.383 1.41 -2.066 1 98.75 185 SER B O 1
ATOM 3113 N N . GLN B 1 186 ? 12.578 -0.784 -1.959 1 98.25 186 GLN B N 1
ATOM 3114 C CA . GLN B 1 186 ? 12.148 -0.854 -0.568 1 98.25 186 GLN B CA 1
ATOM 3115 C C . GLN B 1 186 ? 13.148 -0.164 0.356 1 98.25 186 GLN B C 1
ATOM 3117 O O . GLN B 1 186 ? 12.75 0.482 1.33 1 98.25 186 GLN B O 1
ATOM 3122 N N . LYS B 1 187 ? 14.414 -0.312 0.068 1 98.56 187 LYS B N 1
ATOM 3123 C CA . LYS B 1 187 ? 15.445 0.349 0.864 1 98.56 187 LYS B CA 1
ATOM 3124 C C . LYS B 1 187 ? 15.32 1.867 0.77 1 98.56 187 LYS B C 1
ATOM 3126 O O . LYS B 1 187 ? 15.375 2.564 1.785 1 98.56 187 LYS B O 1
ATOM 3131 N N . LEU B 1 188 ? 15.117 2.365 -0.428 1 98.75 188 LEU B N 1
ATOM 3132 C CA . LEU B 1 188 ? 14.961 3.801 -0.636 1 98.75 188 LEU B CA 1
ATOM 3133 C C . LEU B 1 188 ? 13.703 4.316 0.058 1 98.75 188 LEU B C 1
ATOM 3135 O O . LEU B 1 188 ? 13.703 5.41 0.626 1 98.75 188 LEU B O 1
ATOM 3139 N N . LEU B 1 189 ? 12.664 3.539 -0.003 1 98.44 189 LEU B N 1
ATOM 3140 C CA . LEU B 1 189 ? 11.43 3.92 0.673 1 98.44 189 LEU B CA 1
ATOM 3141 C C . LEU B 1 189 ? 11.648 4.035 2.178 1 98.44 189 LEU B C 1
ATOM 3143 O O . LEU B 1 189 ? 11.219 5.012 2.799 1 98.44 189 LEU B O 1
ATOM 3147 N N . GLN B 1 190 ? 12.312 3.09 2.729 1 98.06 190 GLN B N 1
ATOM 3148 C CA . GLN B 1 190 ? 12.586 3.113 4.164 1 98.06 190 GLN B CA 1
ATOM 3149 C C . GLN B 1 190 ? 13.422 4.332 4.543 1 98.06 190 GLN B C 1
ATOM 3151 O O . GLN B 1 190 ? 13.172 4.973 5.562 1 98.06 190 GLN B O 1
ATOM 3156 N N . GLU B 1 191 ? 14.391 4.629 3.742 1 98.25 191 GLU B N 1
ATOM 3157 C CA . GLU B 1 191 ? 15.219 5.809 3.98 1 98.25 191 GLU B CA 1
ATOM 3158 C C . GLU B 1 191 ? 14.391 7.086 3.908 1 98.25 191 GLU B C 1
ATOM 3160 O O . GLU B 1 191 ? 14.578 8 4.715 1 98.25 191 GLU B O 1
ATOM 3165 N N . ALA B 1 192 ? 13.5 7.09 2.904 1 98.19 192 ALA B N 1
ATOM 3166 C CA . ALA B 1 192 ? 12.633 8.25 2.754 1 98.19 192 ALA B CA 1
ATOM 3167 C C . ALA B 1 192 ? 11.781 8.469 4.004 1 98.19 192 ALA B C 1
ATOM 3169 O O . ALA B 1 192 ? 11.609 9.602 4.453 1 98.19 192 ALA B O 1
ATOM 3170 N N . LEU B 1 193 ? 11.344 7.383 4.57 1 97.25 193 LEU B N 1
ATOM 3171 C CA . LEU B 1 193 ? 10.43 7.445 5.707 1 97.25 193 LEU B CA 1
ATOM 3172 C C . LEU B 1 193 ? 11.18 7.812 6.984 1 97.25 193 LEU B C 1
ATOM 3174 O O . LEU B 1 193 ? 10.562 8.219 7.973 1 97.25 193 LEU B O 1
ATOM 3178 N N . GLN B 1 194 ? 12.508 7.742 6.961 1 96.81 194 GLN B N 1
ATOM 3179 C CA . GLN B 1 194 ? 13.305 7.98 8.164 1 96.81 194 GLN B CA 1
ATOM 3180 C C . GLN B 1 194 ? 13.93 9.375 8.141 1 96.81 194 GLN B C 1
ATOM 3182 O O . GLN B 1 194 ? 14.609 9.773 9.086 1 96.81 194 GLN B O 1
ATOM 3187 N N . VAL B 1 195 ? 13.703 10.078 7.113 1 97.56 195 VAL B N 1
ATOM 3188 C CA . VAL B 1 195 ? 14.375 11.359 6.898 1 97.56 195 VAL B CA 1
ATOM 3189 C C . VAL B 1 195 ? 14.117 12.281 8.086 1 97.56 195 VAL B C 1
ATOM 3191 O O . VAL B 1 195 ? 15.031 12.984 8.539 1 97.56 195 VAL B O 1
ATOM 3194 N N . TYR B 1 196 ? 12.922 12.266 8.617 1 96.56 196 TYR B N 1
ATOM 3195 C CA . TYR B 1 196 ? 12.562 13.227 9.656 1 96.56 196 TYR B CA 1
ATOM 3196 C C . TYR B 1 196 ? 12.852 12.68 11.039 1 96.56 196 TYR B C 1
ATOM 3198 O O . TYR B 1 196 ? 12.664 13.367 12.047 1 96.56 196 TYR B O 1
ATOM 3206 N N . GLN B 1 197 ? 13.289 11.484 11.078 1 91.12 197 GLN B N 1
ATOM 3207 C CA . GLN B 1 197 ? 13.656 10.898 12.359 1 91.12 197 GLN B CA 1
ATOM 3208 C C . GLN B 1 197 ? 14.906 11.555 12.93 1 91.12 197 GLN B C 1
ATOM 3210 O O . GLN B 1 197 ? 15.156 11.5 14.133 1 91.12 197 GLN B O 1
ATOM 3215 N N . ALA B 1 198 ? 15.672 12.203 12.062 1 81.62 198 ALA B N 1
ATOM 3216 C CA . ALA B 1 198 ? 16.922 12.836 12.453 1 81.62 198 ALA B CA 1
ATOM 3217 C C . ALA B 1 198 ? 16.688 14.242 13 1 81.62 198 ALA B C 1
ATOM 3219 O O . ALA B 1 198 ? 17.625 14.891 13.477 1 81.62 198 ALA B O 1
ATOM 3220 N N . VAL B 1 199 ? 15.453 14.703 12.906 1 89.94 199 VAL B N 1
ATOM 3221 C CA . VAL B 1 199 ? 15.148 16.047 13.375 1 89.94 199 VAL B CA 1
ATOM 3222 C C . VAL B 1 199 ? 15.359 16.125 14.891 1 89.94 199 VAL B C 1
ATOM 3224 O O . VAL B 1 199 ? 14.805 15.328 15.641 1 89.94 199 VAL B O 1
ATOM 3227 N N . PRO B 1 200 ? 16.234 17.016 15.297 1 79.62 200 PRO B N 1
ATOM 3228 C CA . PRO B 1 200 ? 16.516 17.141 16.734 1 79.62 200 PRO B CA 1
ATOM 3229 C C . PRO B 1 200 ? 15.281 17.516 17.547 1 79.62 200 PRO B C 1
ATOM 3231 O O . PRO B 1 200 ? 14.359 18.141 17.031 1 79.62 200 PRO B O 1
ATOM 3234 N N . GLU B 1 201 ? 15.25 16.891 18.828 1 73.31 201 GLU B N 1
ATOM 3235 C CA . GLU B 1 201 ? 14.148 17.188 19.719 1 73.31 201 GLU B CA 1
ATOM 3236 C C . GLU B 1 201 ? 13.984 18.688 19.922 1 73.31 201 GLU B C 1
ATOM 3238 O O . GLU B 1 201 ? 14.93 19.375 20.297 1 73.31 201 GLU B O 1
ATOM 3243 N N . LEU B 1 202 ? 12.961 19.188 19.234 1 63.66 202 LEU B N 1
ATOM 3244 C CA . LEU B 1 202 ? 12.633 20.594 19.469 1 63.66 202 LEU B CA 1
ATOM 3245 C C . LEU B 1 202 ? 12.016 20.781 20.844 1 63.66 202 LEU B C 1
ATOM 3247 O O . LEU B 1 202 ? 11.141 20.016 21.25 1 63.66 202 LEU B O 1
ATOM 3251 N N . ALA B 1 203 ? 12.773 20.688 2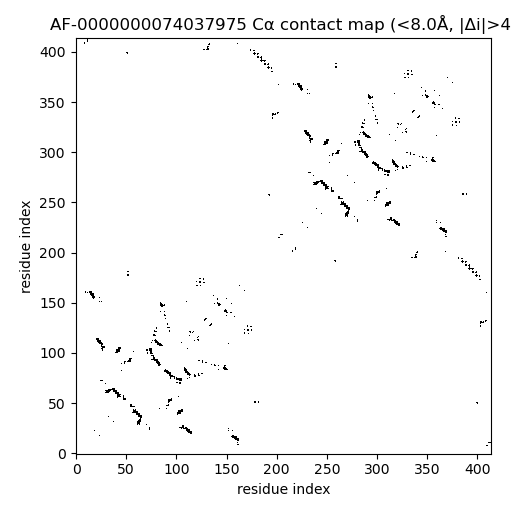2 1 46.81 203 ALA B N 1
ATOM 3252 C CA . ALA B 1 203 ? 12.445 20.719 23.422 1 46.81 203 ALA B CA 1
ATOM 3253 C C . ALA B 1 203 ? 11.273 21.672 23.688 1 46.81 203 ALA B C 1
ATOM 3255 O O . ALA B 1 203 ? 11.289 22.828 23.25 1 46.81 203 ALA B O 1
ATOM 3256 N N . ARG B 1 204 ? 9.898 21.188 23.812 1 48.72 204 ARG B N 1
ATOM 3257 C CA . ARG B 1 204 ? 8.883 21.984 24.484 1 48.72 204 ARG B CA 1
ATOM 3258 C C . ARG B 1 204 ? 9.336 22.375 25.891 1 48.72 204 ARG B C 1
ATOM 3260 O O . ARG B 1 204 ? 9.508 21.516 26.75 1 48.72 204 ARG B O 1
ATOM 3267 N N . LYS B 1 205 ? 10.195 23.234 26.234 1 41.5 205 LYS B N 1
ATOM 3268 C CA . LYS B 1 205 ? 10.344 23.625 27.641 1 41.5 205 LYS B CA 1
ATOM 3269 C C . LYS B 1 205 ? 9.055 24.234 28.188 1 41.5 205 LYS B C 1
ATOM 3271 O O . LYS B 1 205 ? 8.734 25.375 27.906 1 41.5 205 LYS B O 1
ATOM 3276 N N . GLY B 1 206 ? 7.789 23.875 28.062 1 32.44 206 GLY B N 1
ATOM 3277 C CA . GLY B 1 206 ? 6.848 24.516 28.969 1 32.44 206 GLY B CA 1
ATOM 3278 C C . GLY B 1 206 ? 7.27 24.422 30.438 1 32.44 206 GLY B C 1
ATOM 3279 O O . GLY B 1 206 ? 7.031 25.344 31.203 1 32.44 206 GLY B O 1
ATOM 3280 N N . ALA B 1 207 ? 7.621 23.453 31.391 1 30.05 207 ALA B N 1
ATOM 3281 C CA . ALA B 1 207 ? 7.238 23.766 32.781 1 30.05 207 ALA B CA 1
ATOM 3282 C C . ALA B 1 207 ? 8.016 24.969 33.312 1 30.05 207 ALA B C 1
ATOM 3284 O O . ALA B 1 207 ? 9.172 25.188 32.938 1 30.05 207 ALA B O 1
#

Foldseek 3Di:
DPPPVPPVQDDLVQWFFLLVFWDKDADDDDAADDDPAWDKAAEDDPVQADPDEAGDGHDDIGTDHPPCVVQLVQFDAALWKKFFFKADGQRIYGHHNDDDSRYGYDRRIMTIAGPPPSNLVSQLVRQCLVDPNVVVLSVVQWDDDPMIGHDPVSNRGDIDGDPDPVSSVVSVVVSVVVVVVVVVVVVVVVVVVCVCVPPPPPDPPPD/DPPPPPPVQDDLVQWFFLLVFWDKDADDDDAADDDPAWDKAAEDDPVQADPDEAGDGHDDIGTDHPPCVVQLVQFDAALWWKFFFKADGQRIYGHHNDDDSRYGYDRRIMTIAGPPPSNLVSQLVRQCLVDPNVVVLSVVQWDDDPMTGHDPVSNRGDIDGDPDPVSSVVSVVVSVVVVVVVVVVVVVVVVVVCVCVPPPPPDPPPD

pLDDT: mean 89.1, std 16.54, range [22.45, 98.88]

Sequence (414 aa):
MEISTHTQLSDESAWSPLSHHAQVLRAPLFKSESTQGSHIFHVISIMDFPPAGYLPEPARTVSLPTGAERARQYTVKPYDVLITAVGTIGQITIVPEKCPDNWIPATNMFVVRFRENQKDKGRAYYGLMKSDFGARILQELSHGSSIKLISKKAFSRVPLPPCTDDLLAYFITLWEQQEDLYTRSQKLLQEALQVYQAVPELARKGAMEISTHTQLSDESAWSPLSHHAQVLRAPLFKSESTQGSHIFHVISIMDFPPAGYLPEPARTVSLPTGAERARQYTVKPYDVLITAVGTIGQITIVPEKCPDNWIPATNMFVVRFRENQKDKGRAYYGLMKSDFGARILQELSHGSSIKLISKKAFSRVPLPPCTDDLLAYFITLWEQQEDLYTRSQKLLQEALQVYQAVPELARKGA